Protein AF-A0A1Q3GIK2-F1 (afdb_monomer)

Structure (mmCIF, N/CA/C/O backbone):
data_AF-A0A1Q3GIK2-F1
#
_entry.id   AF-A0A1Q3GIK2-F1
#
loop_
_atom_site.group_PDB
_atom_site.id
_atom_site.type_symbol
_atom_site.label_atom_id
_atom_site.label_alt_id
_atom_site.label_comp_id
_atom_site.label_asym_id
_atom_site.label_entity_id
_atom_site.label_seq_id
_atom_site.pdbx_PDB_ins_code
_atom_site.Cartn_x
_atom_site.Cartn_y
_atom_site.Cartn_z
_atom_site.occupancy
_atom_site.B_iso_or_equiv
_atom_site.auth_seq_id
_atom_site.auth_comp_id
_atom_site.auth_asym_id
_atom_site.auth_atom_id
_atom_site.pdbx_PDB_model_num
ATOM 1 N N . MET A 1 1 ? -145.788 15.553 148.943 1.00 38.94 1 MET A N 1
ATOM 2 C CA . MET A 1 1 ? -147.106 15.819 148.321 1.00 38.94 1 MET A CA 1
ATOM 3 C C . MET A 1 1 ? -147.075 15.186 146.929 1.00 38.94 1 MET A C 1
ATOM 5 O O . MET A 1 1 ? -146.082 15.384 146.248 1.00 38.94 1 MET A O 1
ATOM 9 N N . LYS A 1 2 ? -148.049 14.315 146.600 1.00 47.38 2 LYS A N 1
ATOM 10 C CA . LYS A 1 2 ? -148.168 13.472 145.374 1.00 47.38 2 LYS A CA 1
ATOM 11 C C . LYS A 1 2 ? -147.982 14.296 144.070 1.00 47.38 2 LYS A C 1
ATOM 13 O O . LYS A 1 2 ? -148.281 15.481 144.108 1.00 47.38 2 LYS A O 1
ATOM 18 N N . ILE A 1 3 ? -147.526 13.765 142.920 1.00 39.78 3 ILE A N 1
ATOM 19 C CA . ILE A 1 3 ? -148.224 12.866 141.956 1.00 39.78 3 ILE A CA 1
ATOM 20 C C . ILE A 1 3 ? -147.208 12.214 140.946 1.00 39.78 3 ILE A C 1
ATOM 22 O O . ILE A 1 3 ? -146.056 12.616 140.866 1.00 39.78 3 ILE A O 1
ATOM 26 N N . THR A 1 4 ? -147.690 11.176 140.247 1.00 50.94 4 THR A N 1
ATOM 27 C CA . THR A 1 4 ? -147.217 10.033 139.412 1.00 50.94 4 THR A CA 1
ATOM 28 C C . THR A 1 4 ? -146.458 10.194 138.059 1.00 50.94 4 THR A C 1
ATOM 30 O O . THR A 1 4 ? -146.575 11.226 137.412 1.00 50.94 4 THR A O 1
ATOM 33 N N . SER A 1 5 ? -145.894 9.045 137.586 1.00 48.84 5 SER A N 1
ATOM 34 C CA . SER A 1 5 ? -145.772 8.474 136.194 1.00 48.84 5 SER A CA 1
ATOM 35 C C . SER A 1 5 ? -144.870 9.161 135.142 1.00 48.84 5 SER A C 1
ATOM 37 O O . SER A 1 5 ? -144.825 10.375 135.117 1.00 48.84 5 SER A O 1
ATOM 39 N N . SER A 1 6 ? -144.219 8.543 134.138 1.00 48.69 6 SER A N 1
ATOM 40 C CA . SER A 1 6 ? -143.873 7.172 133.701 1.00 48.69 6 SER A CA 1
ATOM 41 C C . SER A 1 6 ? -143.122 7.295 132.335 1.00 48.69 6 SER A C 1
ATOM 43 O O . SER A 1 6 ? -143.400 8.256 131.629 1.00 48.69 6 SER A O 1
ATOM 45 N N . TRP A 1 7 ? -142.305 6.299 131.938 1.00 42.72 7 TRP A N 1
ATOM 46 C CA . TRP A 1 7 ? -141.745 5.992 130.583 1.00 42.72 7 TRP A CA 1
ATOM 47 C C . TRP A 1 7 ? -140.282 6.354 130.231 1.00 42.72 7 TRP A C 1
ATOM 49 O O . TRP A 1 7 ? -139.854 7.502 130.232 1.00 42.72 7 TRP A O 1
ATOM 59 N N . GLN A 1 8 ? -139.555 5.291 129.858 1.00 54.59 8 GLN A N 1
ATOM 60 C CA . GLN A 1 8 ? -138.276 5.222 129.147 1.00 54.59 8 GLN A CA 1
ATOM 61 C C . GLN A 1 8 ? -138.511 5.331 127.626 1.00 54.59 8 GLN A C 1
ATOM 63 O O . GLN A 1 8 ? -139.500 4.791 127.133 1.00 54.59 8 GLN A O 1
ATOM 68 N N . GLY A 1 9 ? -137.575 5.925 126.876 1.00 47.66 9 GLY A N 1
ATOM 69 C CA . GLY A 1 9 ? -137.478 5.747 125.420 1.00 47.66 9 GLY A CA 1
ATOM 70 C C . GLY A 1 9 ? -136.911 6.953 124.664 1.00 47.66 9 GLY A C 1
ATOM 71 O O . GLY A 1 9 ? -137.452 8.045 124.757 1.00 47.66 9 GLY A O 1
ATOM 72 N N . ILE A 1 10 ? -135.894 6.701 123.829 1.00 48.16 10 ILE A N 1
ATOM 73 C CA . ILE A 1 10 ? -135.332 7.598 122.793 1.00 48.16 10 ILE A CA 1
ATOM 74 C C . ILE A 1 10 ? -134.221 8.554 123.282 1.00 48.16 10 ILE A C 1
ATOM 76 O O . ILE A 1 10 ? -134.253 9.763 123.092 1.00 48.16 10 ILE A O 1
ATOM 80 N N . THR A 1 11 ? -133.155 7.965 123.829 1.00 49.75 11 THR A N 1
ATOM 81 C CA . THR A 1 11 ? -131.790 8.546 123.825 1.00 49.75 11 THR A CA 1
ATOM 82 C C . THR A 1 11 ? -130.849 7.737 122.919 1.00 49.75 11 THR A C 1
ATOM 84 O O . THR A 1 11 ? -129.631 7.796 123.044 1.00 49.75 11 THR A O 1
ATOM 87 N N . LEU A 1 12 ? -131.423 6.941 122.010 1.00 47.91 12 LEU A N 1
ATOM 88 C CA . LEU A 1 12 ? -130.713 6.018 121.134 1.00 47.91 12 LEU A CA 1
ATOM 89 C C . LEU A 1 12 ? -131.231 6.164 119.699 1.00 47.91 12 LEU A C 1
ATOM 91 O O . LEU A 1 12 ? -131.915 5.286 119.187 1.00 47.91 12 LEU A O 1
ATOM 95 N N . LEU A 1 13 ? -130.936 7.295 119.062 1.00 42.59 13 LEU A N 1
ATOM 96 C CA . LEU A 1 13 ? -130.917 7.374 117.605 1.00 42.59 13 LEU A CA 1
ATOM 97 C C . LEU A 1 13 ? -129.938 8.475 117.165 1.00 42.59 13 LEU A C 1
ATOM 99 O O . LEU A 1 13 ? -130.251 9.656 117.242 1.00 42.59 13 LEU A O 1
ATOM 103 N N . PHE A 1 14 ? -128.765 8.028 116.701 1.00 43.62 14 PHE A N 1
ATOM 104 C CA . PHE A 1 14 ? -128.021 8.600 115.572 1.00 43.62 14 PHE A CA 1
ATOM 105 C C . PHE A 1 14 ? -127.575 10.069 115.725 1.00 43.62 14 PHE A C 1
ATOM 107 O O . PHE A 1 14 ? -128.319 10.994 115.442 1.00 43.62 14 PHE A O 1
ATOM 114 N N . LEU A 1 15 ? -126.331 10.386 116.092 1.00 47.31 15 LEU A N 1
ATOM 115 C CA . LEU A 1 15 ? -125.072 9.691 115.780 1.00 47.31 15 LEU A CA 1
ATOM 116 C C . LEU A 1 15 ? -124.867 9.387 114.278 1.00 47.31 15 LEU A C 1
ATOM 118 O O . LEU A 1 15 ? -124.224 8.406 113.925 1.00 47.31 15 LEU A O 1
ATOM 122 N N . CYS A 1 16 ? -125.388 10.238 113.389 1.00 43.03 16 CYS A N 1
ATOM 123 C CA . CYS A 1 16 ? -124.985 10.279 111.982 1.00 43.03 16 CYS A CA 1
ATOM 124 C C . CYS A 1 16 ? -124.681 11.717 111.561 1.00 43.03 16 CYS A C 1
ATOM 126 O O . CYS A 1 16 ? -125.484 12.605 111.823 1.00 43.03 16 CYS A O 1
ATOM 128 N N . LEU A 1 17 ? -123.572 11.874 110.828 1.00 44.59 17 LEU A N 1
ATOM 129 C CA . LEU A 1 17 ? -123.079 13.075 110.131 1.00 44.59 17 LEU A CA 1
ATOM 130 C C . LEU A 1 17 ? -122.028 13.919 110.875 1.00 44.59 17 LEU A C 1
ATOM 132 O O . LEU A 1 17 ? -122.112 15.139 110.932 1.00 44.59 17 LEU A O 1
ATOM 136 N N . ILE A 1 18 ? -120.952 13.266 111.328 1.00 49.12 18 ILE A N 1
ATOM 137 C CA . ILE A 1 18 ? -119.608 13.866 111.289 1.00 49.12 18 ILE A CA 1
ATOM 138 C C . ILE A 1 18 ? -118.739 12.944 110.428 1.00 49.12 18 ILE A C 1
ATOM 140 O O . ILE A 1 18 ? -118.208 11.953 110.915 1.00 49.12 18 ILE A O 1
ATOM 144 N N . ASN A 1 19 ? -118.627 13.247 109.133 1.00 41.81 19 ASN A N 1
ATOM 145 C CA . ASN A 1 19 ? -117.557 12.722 108.286 1.00 41.81 19 ASN A CA 1
ATOM 146 C C . ASN A 1 19 ? -116.516 13.833 108.124 1.00 41.81 19 ASN A C 1
ATOM 148 O O . ASN A 1 19 ? -116.579 14.613 107.179 1.00 41.81 19 ASN A O 1
ATOM 152 N N . TYR A 1 20 ? -115.563 13.900 109.051 1.00 40.72 20 TYR A N 1
ATOM 153 C CA . TYR A 1 20 ? -114.226 14.378 108.717 1.00 40.72 20 TYR A CA 1
ATOM 154 C C . TYR A 1 20 ? -113.377 13.130 108.494 1.00 40.72 20 TYR A C 1
ATOM 156 O O . TYR A 1 20 ? -112.947 12.483 109.446 1.00 40.72 20 TYR A O 1
ATOM 164 N N . THR A 1 21 ? -113.162 12.758 107.235 1.00 45.69 21 THR A N 1
ATOM 165 C CA . THR A 1 21 ? -112.072 11.851 106.875 1.00 45.69 21 THR A CA 1
ATOM 166 C C . THR A 1 21 ? -110.763 12.591 107.127 1.00 45.69 21 THR A C 1
ATOM 168 O O . THR A 1 21 ? -110.300 13.355 106.282 1.00 45.69 21 THR A O 1
ATOM 171 N N . LEU A 1 22 ? -110.180 12.405 108.307 1.00 43.00 22 LEU A N 1
ATOM 172 C CA . LEU A 1 22 ? -108.774 12.711 108.522 1.00 43.00 22 LEU A CA 1
ATOM 173 C C . LEU A 1 22 ? -107.977 11.591 107.847 1.00 43.00 22 LEU A C 1
ATOM 175 O O . LEU A 1 22 ? -107.982 10.453 108.311 1.00 43.00 22 LEU A O 1
ATOM 179 N N . LEU A 1 23 ? -107.350 11.901 106.710 1.00 54.28 23 LEU A N 1
ATOM 180 C CA . LEU A 1 23 ? -106.348 11.029 106.104 1.00 54.28 23 LEU A CA 1
ATOM 181 C C . LEU A 1 23 ? -105.186 10.892 107.094 1.00 54.28 23 LEU A C 1
ATOM 183 O O . LEU A 1 23 ? -104.718 11.890 107.648 1.00 54.28 23 LEU A O 1
ATOM 187 N N . ALA A 1 24 ? -104.751 9.658 107.343 1.00 56.22 24 ALA A N 1
ATOM 188 C CA . ALA A 1 24 ? -103.550 9.400 108.123 1.00 56.22 24 ALA A CA 1
ATOM 189 C C . ALA A 1 24 ? -102.364 10.122 107.462 1.00 56.22 24 ALA A C 1
ATOM 191 O O . ALA A 1 24 ? -102.131 9.963 106.266 1.00 56.22 24 ALA A O 1
ATOM 192 N N . GLN A 1 25 ? -101.654 10.946 108.230 1.00 61.31 25 GLN A N 1
ATOM 193 C CA . GLN A 1 25 ? -100.456 11.650 107.776 1.00 61.31 25 GLN A CA 1
ATOM 194 C C . GLN A 1 25 ? -99.243 10.736 107.995 1.00 61.31 25 GLN A C 1
ATOM 196 O O . GLN A 1 25 ? -99.181 10.043 109.014 1.00 61.31 25 GLN A O 1
ATOM 201 N N . ASN A 1 26 ? -98.288 10.731 107.060 1.00 75.06 26 ASN A N 1
ATOM 202 C CA . ASN A 1 26 ? -96.983 10.090 107.234 1.00 75.06 26 ASN A CA 1
ATOM 203 C C . ASN A 1 26 ? -96.310 10.638 108.512 1.00 75.06 26 ASN A C 1
ATOM 205 O O . ASN A 1 26 ? -96.632 11.737 108.973 1.00 75.06 26 ASN A O 1
ATOM 209 N N . VAL A 1 27 ? -95.383 9.893 109.116 1.00 81.94 27 VAL A N 1
ATOM 210 C CA . VAL A 1 27 ? -94.727 10.350 110.351 1.00 81.94 27 VAL A CA 1
ATOM 211 C C . VAL A 1 27 ? -93.504 11.190 109.991 1.00 81.94 27 VAL A C 1
ATOM 213 O O . VAL A 1 27 ? -92.566 10.675 109.395 1.00 81.94 27 VAL A O 1
ATOM 216 N N . ALA A 1 28 ? -93.485 12.465 110.385 1.00 85.25 28 ALA A N 1
ATOM 217 C CA . ALA A 1 28 ? -92.273 13.285 110.367 1.00 85.25 28 ALA A CA 1
ATOM 218 C C . ALA A 1 28 ? -91.680 13.416 111.773 1.00 85.25 28 ALA A C 1
ATOM 220 O O . ALA A 1 28 ? -92.394 13.712 112.732 1.00 85.25 28 ALA A O 1
ATOM 221 N N . ILE A 1 29 ? -90.361 13.261 111.886 1.00 88.25 29 ILE A N 1
ATOM 222 C CA . ILE A 1 29 ? -89.584 13.650 113.064 1.00 88.25 29 ILE A CA 1
ATOM 223 C C . ILE A 1 29 ? -88.588 14.721 112.623 1.00 88.25 29 ILE A C 1
ATOM 225 O O . ILE A 1 29 ? -87.521 14.430 112.080 1.00 88.25 29 ILE A O 1
ATOM 229 N N . ASN A 1 30 ? -88.948 15.980 112.855 1.00 85.94 30 ASN A N 1
ATOM 230 C CA . ASN A 1 30 ? -88.125 17.143 112.549 1.00 85.94 30 ASN A CA 1
ATOM 231 C C . ASN A 1 30 ? -88.371 18.263 113.574 1.00 85.94 30 ASN A C 1
ATOM 233 O O . ASN A 1 30 ? -89.267 18.172 114.410 1.00 85.94 30 ASN A O 1
ATOM 237 N N . ALA A 1 31 ? -87.521 19.290 113.555 1.00 83.56 31 ALA A N 1
ATOM 238 C CA . ALA A 1 31 ? -87.636 20.452 114.445 1.00 83.56 31 ALA A CA 1
ATOM 239 C C . ALA A 1 31 ? -88.175 21.706 113.733 1.00 83.56 31 ALA A C 1
ATOM 241 O O . ALA A 1 31 ? -88.366 22.734 114.375 1.00 83.56 31 ALA A O 1
ATOM 242 N N . ASP A 1 32 ? -88.366 21.633 112.412 1.00 85.69 32 ASP A N 1
ATOM 243 C CA . ASP A 1 32 ? -88.790 22.745 111.555 1.00 85.69 32 ASP A CA 1
ATOM 244 C C . ASP A 1 32 ? -90.262 22.645 111.124 1.00 85.69 32 ASP A C 1
ATOM 246 O O . ASP A 1 32 ? -90.731 23.475 110.346 1.00 85.69 32 ASP A O 1
ATOM 250 N N . ASN A 1 33 ? -90.983 21.636 111.625 1.00 81.88 33 ASN A N 1
ATOM 251 C CA . ASN A 1 33 ? -92.376 21.332 111.305 1.00 81.88 33 ASN A CA 1
ATOM 252 C C . ASN A 1 33 ? -92.640 21.155 109.801 1.00 81.88 33 ASN A C 1
ATOM 254 O O . ASN A 1 33 ? -93.774 21.321 109.346 1.00 81.88 33 ASN A O 1
ATOM 258 N N . SER A 1 34 ? -91.613 20.818 109.015 1.00 83.62 34 SER A N 1
ATOM 259 C CA . SER A 1 34 ? -91.815 20.503 107.604 1.00 83.62 34 SER A CA 1
ATOM 260 C C . SER A 1 34 ? -92.683 19.252 107.457 1.00 83.62 34 SER A C 1
ATOM 262 O O . SER A 1 34 ? -92.618 18.325 108.269 1.00 83.62 34 SER A O 1
ATOM 264 N N . THR A 1 35 ? -93.541 19.238 106.438 1.00 83.94 35 THR A N 1
ATOM 265 C CA . THR A 1 35 ? -94.356 18.060 106.134 1.00 83.94 35 THR A CA 1
ATOM 266 C C . THR A 1 35 ? -93.443 16.909 105.709 1.00 83.94 35 THR A C 1
ATOM 268 O O . THR A 1 35 ? -92.512 17.168 104.944 1.00 83.94 35 THR A O 1
ATOM 271 N N . PRO A 1 36 ? -93.703 15.670 106.162 1.00 85.94 36 PRO A N 1
ATOM 272 C CA . PRO A 1 36 ? -92.949 14.509 105.701 1.00 85.94 36 PRO A CA 1
ATOM 273 C C . PRO A 1 36 ? -93.045 14.388 104.182 1.00 85.94 36 PRO A C 1
ATOM 275 O O . PRO A 1 36 ? -94.095 14.690 103.603 1.00 85.94 36 PRO A O 1
ATOM 278 N N . ASP A 1 37 ? -91.966 13.939 103.545 1.00 84.25 37 ASP A N 1
ATOM 279 C CA . ASP A 1 37 ? -91.973 13.649 102.117 1.00 84.25 37 ASP A CA 1
ATOM 280 C C . ASP A 1 37 ? -93.106 12.670 101.768 1.00 84.25 37 ASP A C 1
ATOM 282 O O . ASP A 1 37 ? -93.331 11.667 102.453 1.00 84.25 37 ASP A O 1
ATOM 286 N N . ALA A 1 38 ? -93.827 12.960 100.682 1.00 82.06 38 ALA A N 1
ATOM 287 C CA . ALA A 1 38 ? -95.003 12.195 100.276 1.00 82.06 38 ALA A CA 1
ATOM 288 C C . ALA A 1 38 ? -94.691 10.712 100.003 1.00 82.06 38 ALA A C 1
ATOM 290 O O . ALA A 1 38 ? -95.582 9.867 100.105 1.00 82.06 38 ALA A O 1
ATOM 291 N N . SER A 1 39 ? -93.439 10.392 99.669 1.00 80.31 39 SER A N 1
ATOM 292 C CA . SER A 1 39 ? -92.975 9.029 99.405 1.00 80.31 39 SER A CA 1
ATOM 293 C C . SER A 1 39 ? -92.483 8.276 100.649 1.00 80.31 39 SER A C 1
ATOM 295 O O . SER A 1 39 ? -92.298 7.060 100.584 1.00 80.31 39 SER A O 1
ATOM 297 N N . ALA A 1 40 ? -92.292 8.950 101.789 1.00 82.81 40 ALA A N 1
ATOM 298 C CA . ALA A 1 40 ? -91.687 8.356 102.978 1.00 82.81 40 ALA A CA 1
ATOM 299 C C . ALA A 1 40 ? -92.731 8.049 104.059 1.00 82.81 40 ALA A C 1
ATOM 301 O O . ALA A 1 40 ? -93.413 8.945 104.540 1.00 82.81 40 ALA A O 1
ATOM 302 N N . MET A 1 41 ? -92.834 6.794 104.507 1.00 82.56 41 MET A N 1
ATOM 303 C CA . MET A 1 41 ? -93.719 6.432 105.632 1.00 82.56 41 MET A CA 1
ATOM 304 C C . MET A 1 41 ? -93.230 7.020 106.974 1.00 82.56 41 MET A C 1
ATOM 306 O O . MET A 1 41 ? -94.036 7.380 107.834 1.00 82.56 41 MET A O 1
ATOM 310 N N . LEU A 1 42 ? -91.907 7.142 107.129 1.00 86.94 42 LEU A N 1
ATOM 311 C CA . LEU A 1 42 ? -91.223 7.852 108.208 1.00 86.94 42 LEU A CA 1
ATOM 312 C C . LEU A 1 42 ? -90.160 8.761 107.581 1.00 86.94 42 LEU A C 1
ATOM 314 O O . LEU A 1 42 ? -89.238 8.261 106.939 1.00 86.94 42 LEU A O 1
ATOM 318 N N . ASP A 1 43 ? -90.280 10.069 107.788 1.00 87.75 43 ASP A N 1
ATOM 319 C CA . ASP A 1 43 ? -89.307 11.076 107.362 1.00 87.75 43 ASP A CA 1
ATOM 320 C C . ASP A 1 43 ? -88.601 11.659 108.594 1.00 87.75 43 ASP A C 1
ATOM 322 O O . ASP A 1 43 ? -89.243 12.144 109.531 1.00 87.75 43 ASP A O 1
ATOM 326 N N . ILE A 1 44 ? -87.272 11.587 108.622 1.00 89.75 44 ILE A N 1
ATOM 327 C CA . ILE A 1 44 ? -86.453 12.134 109.704 1.00 89.75 44 ILE A CA 1
ATOM 328 C C . ILE A 1 44 ? -85.555 13.204 109.106 1.00 89.75 44 ILE A C 1
ATOM 330 O O . ILE A 1 44 ? -84.591 12.902 108.402 1.00 89.75 44 ILE A O 1
ATOM 334 N N . LYS A 1 45 ? -85.831 14.460 109.456 1.00 85.44 45 LYS A N 1
ATOM 335 C CA . LYS A 1 45 ? -85.082 15.613 108.962 1.00 85.44 45 LYS A CA 1
ATOM 336 C C . LYS A 1 45 ? -84.429 16.353 110.118 1.00 85.44 45 LYS A C 1
ATOM 338 O O . LYS A 1 45 ? -85.086 16.911 110.997 1.00 85.44 45 LYS A O 1
ATOM 343 N N . SER A 1 46 ? -83.104 16.392 110.103 1.00 87.00 46 SER A N 1
ATOM 344 C CA . SER A 1 46 ? -82.305 17.198 111.020 1.00 87.00 46 SER A CA 1
ATOM 345 C C . SER A 1 46 ? -80.990 17.595 110.356 1.00 87.00 46 SER A C 1
ATOM 347 O O . SER A 1 46 ? -80.432 16.836 109.572 1.00 87.00 46 SER A O 1
ATOM 349 N N . THR A 1 47 ? -80.487 18.786 110.678 1.00 86.31 47 THR A N 1
ATOM 350 C CA . THR A 1 47 ? -79.166 19.265 110.237 1.00 86.31 47 THR A CA 1
ATOM 351 C C . THR A 1 47 ? -78.067 19.020 111.272 1.00 86.31 47 THR A C 1
ATOM 353 O O . THR A 1 47 ? -76.894 19.215 110.973 1.00 86.31 47 THR A O 1
ATOM 356 N N . THR A 1 48 ? -78.427 18.614 112.496 1.00 82.62 48 THR A N 1
ATOM 357 C CA . THR A 1 48 ? -77.489 18.464 113.628 1.00 82.62 48 THR A CA 1
ATOM 358 C C . THR A 1 48 ? -77.629 17.145 114.388 1.00 82.62 48 THR A C 1
ATOM 360 O O . THR A 1 48 ? -76.808 16.850 115.255 1.00 82.62 48 THR A O 1
ATOM 363 N N . LYS A 1 49 ? -78.653 16.337 114.090 1.00 83.44 49 LYS A N 1
ATOM 364 C CA . LYS A 1 49 ? -78.903 15.028 114.707 1.00 83.44 49 LYS A CA 1
ATOM 365 C C . LYS A 1 49 ? -79.111 13.974 113.620 1.00 83.44 49 LYS A C 1
ATOM 367 O O . LYS A 1 49 ? -79.509 14.301 112.510 1.00 83.44 49 LYS A O 1
ATOM 372 N N . GLY A 1 50 ? -78.848 12.713 113.944 1.00 81.81 50 GLY A N 1
ATOM 373 C CA . GLY A 1 50 ? -79.053 11.579 113.042 1.00 81.81 50 GLY A CA 1
ATOM 374 C C . GLY A 1 50 ? -79.977 10.526 113.646 1.00 81.81 50 GLY A C 1
ATOM 375 O O . GLY A 1 50 ? -80.369 10.617 114.811 1.00 81.81 50 GLY A O 1
ATOM 376 N N . LEU A 1 51 ? -80.299 9.507 112.853 1.00 88.25 51 LEU A N 1
ATOM 377 C CA . LEU A 1 51 ? -81.009 8.322 113.318 1.00 88.25 51 LEU A CA 1
ATOM 378 C C . LEU A 1 51 ? -80.011 7.328 113.929 1.00 88.25 51 LEU A C 1
ATOM 380 O O . LEU A 1 51 ? -79.123 6.831 113.239 1.00 88.25 51 LEU A O 1
ATOM 384 N N . LEU A 1 52 ? -80.168 7.016 115.218 1.00 86.69 52 LEU A N 1
ATOM 385 C CA . LEU A 1 52 ? -79.456 5.901 115.844 1.00 86.69 52 LEU A CA 1
ATOM 386 C C . LEU A 1 52 ? -80.233 4.605 115.619 1.00 86.69 52 LEU A C 1
ATOM 388 O O . LEU A 1 52 ? -81.249 4.345 116.260 1.00 86.69 52 LEU A O 1
ATOM 392 N N . ILE A 1 53 ? -79.716 3.795 114.707 1.00 91.12 53 ILE A N 1
ATOM 393 C CA . ILE A 1 53 ? -80.163 2.426 114.450 1.00 91.12 53 ILE A CA 1
ATOM 394 C C . ILE A 1 53 ? -79.724 1.518 115.619 1.00 91.12 53 ILE A C 1
ATOM 396 O O . ILE A 1 53 ? -78.692 1.815 116.231 1.00 91.12 53 ILE A O 1
ATOM 400 N N . PRO A 1 54 ? -80.458 0.437 115.970 1.00 93.81 54 PRO A N 1
ATOM 401 C CA . PRO A 1 54 ? -80.065 -0.475 117.044 1.00 93.81 54 PRO A CA 1
ATOM 402 C C . PRO A 1 54 ? -78.594 -0.896 116.948 1.00 93.81 54 PRO A C 1
ATOM 404 O O . PRO A 1 54 ? -78.148 -1.430 115.932 1.00 93.81 54 PRO A O 1
ATOM 407 N N . ARG A 1 55 ? -77.847 -0.614 118.020 1.00 94.38 55 ARG A N 1
ATOM 408 C CA . ARG A 1 55 ? -76.418 -0.908 118.151 1.00 94.38 55 ARG A CA 1
ATOM 409 C C . ARG A 1 55 ? -76.248 -2.140 119.017 1.00 94.38 55 ARG A C 1
ATOM 411 O O . ARG A 1 55 ? -76.785 -2.173 120.123 1.00 94.38 55 ARG A O 1
ATOM 418 N N . MET A 1 56 ? -75.526 -3.129 118.519 1.00 93.38 56 MET A N 1
ATOM 419 C CA . MET A 1 56 ? -75.375 -4.418 119.187 1.00 93.38 56 MET A CA 1
ATOM 420 C C . MET A 1 56 ? -74.070 -5.098 118.776 1.00 93.38 56 MET A C 1
ATOM 422 O O . MET A 1 56 ? -73.536 -4.791 117.715 1.00 93.38 56 MET A O 1
ATOM 426 N N . THR A 1 57 ? -73.569 -6.028 119.586 1.00 94.88 57 THR A N 1
ATOM 427 C CA . THR A 1 57 ? -72.386 -6.834 119.238 1.00 94.88 57 THR A CA 1
ATOM 428 C C . THR A 1 57 ? -72.693 -7.801 118.093 1.00 94.88 57 THR A C 1
ATOM 430 O O . THR A 1 57 ? -73.860 -8.093 117.807 1.00 94.88 57 THR A O 1
ATOM 433 N N . THR A 1 58 ? -71.667 -8.370 117.459 1.00 92.06 58 THR A N 1
ATOM 434 C CA . THR A 1 58 ? -71.835 -9.375 116.399 1.00 92.06 58 THR A CA 1
ATOM 435 C C . THR A 1 58 ? -72.642 -10.566 116.889 1.00 92.06 58 THR A C 1
ATOM 437 O O . THR A 1 58 ? -73.569 -11.004 116.210 1.00 92.06 58 THR A O 1
ATOM 440 N N . SER A 1 59 ? -72.348 -11.046 118.099 1.00 91.62 59 SER A N 1
ATOM 441 C CA . SER A 1 59 ? -73.087 -12.149 118.721 1.00 91.62 59 SER A CA 1
ATOM 442 C C . SER A 1 59 ? -74.560 -11.800 118.955 1.00 91.62 59 SER A C 1
ATOM 444 O O . SER A 1 59 ? -75.440 -12.639 118.785 1.00 91.62 59 SER A O 1
ATOM 446 N N . GLN A 1 60 ? -74.867 -10.550 119.305 1.00 94.19 60 GLN A N 1
ATOM 447 C CA . GLN A 1 60 ? -76.251 -10.107 119.469 1.00 94.19 60 GLN A CA 1
ATOM 448 C C . GLN A 1 60 ? -76.977 -9.990 118.123 1.00 94.19 60 GLN A C 1
ATOM 450 O O . GLN A 1 60 ? -78.117 -10.437 118.023 1.00 94.19 60 GLN A O 1
ATOM 455 N N . ARG A 1 61 ? -76.320 -9.466 117.080 1.00 95.31 61 ARG A N 1
ATOM 456 C CA . ARG A 1 61 ? -76.881 -9.378 115.721 1.00 95.31 61 ARG A CA 1
ATOM 457 C C . ARG A 1 61 ? -77.214 -10.750 115.142 1.00 95.31 61 ARG A C 1
ATOM 459 O O . ARG A 1 61 ? -78.301 -10.934 114.595 1.00 95.31 61 ARG A O 1
ATOM 466 N N . THR A 1 62 ? -76.298 -11.711 115.235 1.00 90.62 62 THR A N 1
ATOM 467 C CA . THR A 1 62 ? -76.498 -13.051 114.656 1.00 90.62 62 THR A CA 1
ATOM 468 C C . THR A 1 62 ? -77.518 -13.886 115.427 1.00 90.62 62 THR A C 1
ATOM 470 O O . THR A 1 62 ? -78.130 -14.770 114.836 1.00 90.62 62 THR A O 1
ATOM 473 N N . ASN A 1 63 ? -77.760 -13.569 116.703 1.00 92.06 63 ASN A N 1
ATOM 474 C CA . ASN A 1 63 ? -78.779 -14.218 117.531 1.00 92.06 63 ASN A CA 1
ATOM 475 C C . ASN A 1 63 ? -80.186 -13.606 117.402 1.00 92.06 63 ASN A C 1
ATOM 477 O O . ASN A 1 63 ? -81.109 -14.058 118.083 1.00 92.06 63 ASN A O 1
ATOM 481 N N . ILE A 1 64 ? -80.395 -12.605 116.538 1.00 91.31 64 ILE A N 1
ATOM 482 C CA . ILE A 1 64 ? -81.750 -12.149 116.205 1.00 91.31 64 ILE A CA 1
ATOM 483 C C . ILE A 1 64 ? -82.470 -13.293 115.478 1.00 91.31 64 ILE A C 1
ATOM 485 O O . ILE A 1 64 ? -82.124 -13.634 114.350 1.00 91.31 64 ILE A O 1
ATOM 489 N N . GLY A 1 65 ? -83.475 -13.890 116.123 1.00 86.25 65 GLY A N 1
ATOM 490 C CA . GLY A 1 65 ? -84.289 -14.950 115.529 1.00 86.25 65 GLY A CA 1
ATOM 491 C C . GLY A 1 65 ? -85.232 -14.403 114.455 1.00 86.25 65 GLY A C 1
ATOM 492 O O . GLY A 1 65 ? -85.989 -13.474 114.720 1.00 86.25 65 GLY A O 1
ATOM 493 N N . SER A 1 66 ? -85.212 -15.003 113.261 1.00 87.56 66 SER A N 1
ATOM 494 C CA . SER A 1 66 ? -86.041 -14.613 112.101 1.00 87.56 66 SER A CA 1
ATOM 495 C C . SER A 1 66 ? -86.009 -13.103 111.777 1.00 87.56 66 SER A C 1
ATOM 497 O O . SER A 1 66 ? -87.053 -12.447 111.810 1.00 87.56 66 SER A O 1
ATOM 499 N N . PRO A 1 67 ? -84.832 -12.514 111.487 1.00 89.94 67 PRO A N 1
ATOM 500 C CA . PRO A 1 67 ? -84.727 -11.090 111.188 1.00 89.94 67 PRO A CA 1
ATOM 501 C C . PRO A 1 67 ? -85.502 -10.741 109.909 1.00 89.94 67 PRO A C 1
ATOM 503 O O . PRO A 1 67 ? -85.503 -11.487 108.931 1.00 89.94 67 PRO A O 1
ATOM 506 N N . ALA A 1 68 ? -86.174 -9.590 109.909 1.00 91.06 68 ALA A N 1
ATOM 507 C CA . ALA A 1 68 ? -86.913 -9.125 108.741 1.00 91.06 68 ALA A CA 1
ATOM 508 C C . ALA A 1 68 ? -85.957 -8.721 107.605 1.00 91.06 68 ALA A C 1
ATOM 510 O O . ALA A 1 68 ? -84.891 -8.154 107.848 1.00 91.06 68 ALA A O 1
ATOM 511 N N . THR A 1 69 ? -86.355 -8.960 106.355 1.00 91.31 69 THR A N 1
ATOM 512 C CA . THR A 1 69 ? -85.621 -8.444 105.188 1.00 91.31 69 THR A CA 1
ATOM 513 C C . THR A 1 69 ? -85.593 -6.917 105.234 1.00 91.31 69 THR A C 1
ATOM 515 O O . THR A 1 69 ? -86.628 -6.282 105.417 1.00 91.31 69 THR A O 1
ATOM 518 N N . GLY A 1 70 ? -84.409 -6.330 105.085 1.00 88.25 70 GLY A N 1
ATOM 519 C CA . GLY A 1 70 ? -84.171 -4.896 105.232 1.00 88.25 70 GLY A CA 1
ATOM 520 C C . GLY A 1 70 ? -83.926 -4.436 106.673 1.00 88.25 70 GLY A C 1
ATOM 521 O O . GLY A 1 70 ? -83.722 -3.242 106.884 1.00 88.25 70 GLY A O 1
ATOM 522 N N . LEU A 1 71 ? -83.911 -5.338 107.667 1.00 92.75 71 LEU A N 1
ATOM 523 C CA . LEU A 1 71 ? -83.587 -4.976 109.049 1.00 92.75 71 LEU A CA 1
ATOM 524 C C . LEU A 1 71 ? -82.155 -4.443 109.123 1.00 92.75 71 LEU A C 1
ATOM 526 O O . LEU A 1 71 ? -81.219 -5.188 108.853 1.00 92.75 71 LEU A O 1
ATOM 530 N N . LEU A 1 72 ? -81.998 -3.175 109.503 1.00 93.25 72 LEU A N 1
ATOM 531 C CA . LEU A 1 72 ? -80.709 -2.499 109.634 1.00 93.25 72 LEU A CA 1
ATOM 532 C C . LEU A 1 72 ? -80.271 -2.479 111.103 1.00 93.25 72 LEU A C 1
ATOM 534 O O . LEU A 1 72 ? -81.056 -2.137 111.988 1.00 93.25 72 LEU A O 1
ATOM 538 N N . VAL A 1 73 ? -79.009 -2.812 111.356 1.00 93.69 73 VAL A N 1
ATOM 539 C CA . VAL A 1 73 ? -78.358 -2.734 112.669 1.00 93.69 73 VAL A CA 1
ATOM 540 C C . VAL A 1 73 ? -76.949 -2.174 112.511 1.00 93.69 73 VAL A C 1
ATOM 542 O O . VAL A 1 73 ? -76.332 -2.295 111.452 1.00 93.69 73 VAL A O 1
ATOM 545 N N . TYR A 1 74 ? -76.421 -1.569 113.568 1.00 93.12 74 TYR A N 1
ATOM 546 C CA . TYR A 1 74 ? -75.011 -1.201 113.634 1.00 93.12 74 TYR A CA 1
ATOM 547 C C . TYR A 1 74 ? -74.280 -2.188 114.543 1.00 93.12 74 TYR A C 1
ATOM 549 O O . TYR A 1 74 ? -74.600 -2.305 115.730 1.00 93.12 74 TYR A O 1
ATOM 557 N N . ASP A 1 75 ? -73.320 -2.911 113.976 1.00 91.69 75 ASP A N 1
ATOM 558 C CA . ASP A 1 75 ? -72.524 -3.896 114.700 1.00 91.69 75 ASP A CA 1
ATOM 559 C C . ASP A 1 75 ? -71.383 -3.188 115.436 1.00 91.69 75 ASP A C 1
ATOM 561 O O . ASP A 1 75 ? -70.533 -2.553 114.812 1.00 91.69 75 ASP A O 1
ATOM 565 N N . THR A 1 76 ? -71.372 -3.255 116.765 1.00 92.25 76 THR A N 1
ATOM 566 C CA . THR A 1 76 ? -70.390 -2.543 117.591 1.00 92.25 76 THR A CA 1
ATOM 567 C C . THR A 1 76 ? -69.045 -3.251 117.693 1.00 92.25 76 THR A C 1
ATOM 569 O O . THR A 1 76 ? -68.084 -2.607 118.102 1.00 92.25 76 THR A O 1
ATOM 572 N N . ASP A 1 77 ? -68.949 -4.533 117.322 1.00 89.94 77 ASP A N 1
ATOM 573 C CA . ASP A 1 77 ? -67.664 -5.245 117.340 1.00 89.94 77 ASP A CA 1
ATOM 574 C C . ASP A 1 77 ? -66.845 -4.889 116.089 1.00 89.94 77 ASP A C 1
ATOM 576 O O . ASP A 1 77 ? -65.643 -4.644 116.180 1.00 89.94 77 ASP A O 1
ATOM 580 N N . PHE A 1 78 ? -67.506 -4.782 114.928 1.00 85.69 78 PHE A N 1
ATOM 581 C CA . PHE A 1 78 ? -66.868 -4.404 113.656 1.00 85.69 78 PHE A CA 1
ATOM 582 C C . PHE A 1 78 ? -67.003 -2.921 113.287 1.00 85.69 78 PHE A C 1
ATOM 584 O O . PHE A 1 78 ? -66.354 -2.473 112.347 1.00 85.69 78 PHE A O 1
ATOM 591 N N . ASN A 1 79 ? -67.817 -2.150 114.014 1.00 88.06 79 ASN A N 1
ATOM 592 C CA . ASN A 1 79 ? -68.091 -0.732 113.751 1.00 88.06 79 ASN A CA 1
ATOM 593 C C . ASN A 1 79 ? -68.621 -0.439 112.334 1.00 88.06 79 ASN A C 1
ATOM 595 O O . ASN A 1 79 ? -68.258 0.561 111.715 1.00 88.06 79 ASN A O 1
ATOM 599 N N . VAL A 1 80 ? -69.495 -1.303 111.814 1.00 86.81 80 VAL A N 1
ATOM 600 C CA . VAL A 1 80 ? -70.101 -1.151 110.480 1.00 86.81 80 VAL A CA 1
ATOM 601 C C . VAL A 1 80 ? -71.608 -1.394 110.517 1.00 86.81 80 VAL A C 1
ATOM 603 O O . VAL A 1 80 ? -72.131 -2.092 111.390 1.00 86.81 80 VAL A O 1
ATOM 606 N N . TYR A 1 81 ? -72.318 -0.826 109.541 1.00 91.62 81 TYR A N 1
ATOM 607 C CA . TYR A 1 81 ? -73.741 -1.089 109.344 1.00 91.62 81 TYR A CA 1
ATOM 608 C C . TYR A 1 81 ? -73.957 -2.416 108.616 1.00 91.62 81 TYR A C 1
ATOM 610 O O . TYR A 1 81 ? -73.349 -2.675 107.575 1.00 91.62 81 TYR A O 1
ATOM 618 N N . TYR A 1 82 ? -74.885 -3.211 109.141 1.00 91.62 82 TYR A N 1
ATOM 619 C CA . TYR A 1 82 ? -75.366 -4.440 108.527 1.00 91.62 82 TYR A CA 1
ATOM 620 C C . TYR A 1 82 ? -76.863 -4.353 108.272 1.00 91.62 82 TYR A C 1
ATOM 622 O O . TYR A 1 82 ? -77.614 -3.923 109.146 1.00 91.62 82 TYR A O 1
ATOM 630 N N . TYR A 1 83 ? -77.307 -4.840 107.116 1.00 93.19 83 TYR A N 1
ATOM 631 C CA . TYR A 1 83 ? -78.718 -5.114 106.867 1.00 93.19 83 TYR A CA 1
ATOM 632 C C . TYR A 1 83 ? -78.943 -6.606 106.627 1.00 93.19 83 TYR A C 1
ATOM 634 O O . TYR A 1 83 ? -78.083 -7.292 106.072 1.00 93.19 83 TYR A O 1
ATOM 642 N N . TYR A 1 84 ? -80.086 -7.134 107.057 1.00 93.44 84 TYR A N 1
ATOM 643 C CA . TYR A 1 84 ? -80.471 -8.498 106.719 1.00 93.44 84 TYR A CA 1
ATOM 644 C C . TYR A 1 84 ? -81.100 -8.514 105.326 1.00 93.44 84 TYR A C 1
ATOM 646 O O . TYR A 1 84 ? -82.126 -7.879 105.099 1.00 93.44 84 TYR A O 1
ATOM 654 N N . ASN A 1 85 ? -80.506 -9.231 104.376 1.00 88.00 85 ASN A N 1
ATOM 655 C CA . ASN A 1 85 ? -80.986 -9.257 102.988 1.00 88.00 85 ASN A CA 1
ATOM 656 C C . ASN A 1 85 ? -82.119 -10.274 102.745 1.00 88.00 85 ASN A C 1
ATOM 658 O O . ASN A 1 85 ? -82.486 -10.526 101.601 1.00 88.00 85 ASN A O 1
ATOM 662 N N . GLY A 1 86 ? -82.651 -10.869 103.816 1.00 86.81 86 GLY A N 1
ATOM 663 C CA . GLY A 1 86 ? -83.660 -11.927 103.772 1.00 86.81 86 GLY A CA 1
ATOM 664 C C . GLY A 1 86 ? -83.088 -13.338 103.894 1.00 86.81 86 GLY A C 1
ATOM 665 O O . GLY A 1 86 ? -83.847 -14.270 104.131 1.00 86.81 86 GLY A O 1
ATOM 666 N N . THR A 1 87 ? -81.764 -13.499 103.783 1.00 85.12 87 THR A N 1
ATOM 667 C CA . THR A 1 87 ? -81.080 -14.791 103.980 1.00 85.12 87 THR A CA 1
ATOM 668 C C . THR A 1 87 ? -79.894 -14.671 104.938 1.00 85.12 87 THR A C 1
ATOM 670 O O . THR A 1 87 ? -79.756 -15.469 105.865 1.00 85.12 87 THR A O 1
ATOM 673 N N . VAL A 1 88 ? -79.057 -13.646 104.765 1.00 88.31 88 VAL A N 1
ATOM 674 C CA . VAL A 1 88 ? -77.856 -13.386 105.571 1.00 88.31 88 VAL A CA 1
ATOM 675 C C . VAL A 1 88 ? -77.736 -11.905 105.926 1.00 88.31 88 VAL A C 1
ATOM 677 O O . VAL A 1 88 ? -78.361 -11.035 105.318 1.00 88.31 88 VAL A O 1
ATOM 680 N N . TRP A 1 89 ? -76.900 -11.603 106.915 1.00 89.31 89 TRP A N 1
ATOM 681 C CA . TRP A 1 89 ? -76.515 -10.229 107.214 1.00 89.31 89 TRP A CA 1
ATOM 682 C C . TRP A 1 89 ? -75.413 -9.752 106.257 1.00 89.31 89 TRP A C 1
ATOM 684 O O . TRP A 1 89 ? -74.323 -10.320 106.255 1.00 89.31 89 TRP A O 1
ATOM 694 N N . ALA A 1 90 ? -75.674 -8.688 105.497 1.00 87.69 90 ALA A N 1
ATOM 695 C CA . ALA A 1 90 ? -74.744 -8.073 104.546 1.00 87.69 90 ALA A CA 1
ATOM 696 C C . ALA A 1 90 ? -74.303 -6.669 105.000 1.00 87.69 90 ALA A C 1
ATOM 698 O O . ALA A 1 90 ? -75.070 -5.955 105.649 1.00 87.69 90 ALA A O 1
ATOM 699 N N . ILE A 1 91 ? -73.070 -6.276 104.662 1.00 86.88 91 ILE A N 1
ATOM 700 C CA . ILE A 1 91 ? -72.503 -4.955 104.987 1.00 86.88 91 ILE A CA 1
ATOM 701 C C . ILE A 1 91 ? -73.081 -3.898 104.038 1.00 86.88 91 ILE A C 1
ATOM 703 O O . ILE A 1 91 ? -73.281 -4.156 102.850 1.00 86.88 91 ILE A O 1
ATOM 707 N N . VAL A 1 92 ? -73.327 -2.692 104.550 1.00 84.25 92 VAL A N 1
ATOM 708 C CA . VAL A 1 92 ? -73.664 -1.521 103.729 1.00 84.25 92 VAL A CA 1
ATOM 709 C C . VAL A 1 92 ? -72.373 -0.773 103.360 1.00 84.25 92 VAL A C 1
ATOM 711 O O . VAL A 1 92 ? -71.813 -0.064 104.192 1.00 84.25 92 VAL A O 1
ATOM 714 N N . GLY A 1 93 ? -71.906 -0.950 102.116 1.00 72.62 93 GLY A N 1
ATOM 715 C CA . GLY A 1 93 ? -70.644 -0.408 101.576 1.00 72.62 93 GLY A CA 1
ATOM 716 C C . GLY A 1 93 ? -69.692 -1.512 101.090 1.00 72.62 93 GLY A C 1
ATOM 717 O O . GLY A 1 93 ? -69.666 -2.596 101.665 1.00 72.62 93 GLY A O 1
ATOM 718 N N . SER A 1 94 ? -68.943 -1.264 100.007 1.00 61.44 94 SER A N 1
ATOM 719 C CA . SER A 1 94 ? -68.008 -2.243 99.423 1.00 61.44 94 SER A CA 1
ATOM 720 C C . SER A 1 94 ? -66.630 -2.163 100.083 1.00 61.44 94 SER A C 1
ATOM 722 O O . SER A 1 94 ? -66.060 -1.080 100.203 1.00 61.44 94 SER A O 1
ATOM 724 N N . THR A 1 95 ? -66.088 -3.317 100.474 1.00 56.06 95 THR A N 1
ATOM 725 C CA . THR A 1 95 ? -64.741 -3.479 101.039 1.00 56.06 95 THR A CA 1
ATOM 726 C C . THR A 1 95 ? -63.805 -4.325 100.170 1.00 56.06 95 THR A C 1
ATOM 728 O O . THR A 1 95 ? -62.764 -4.736 100.676 1.00 56.06 95 THR A O 1
ATOM 731 N N . SER A 1 96 ? -64.087 -4.614 98.889 1.00 56.31 96 SER A N 1
ATOM 732 C CA . SER A 1 96 ? -63.161 -5.427 98.066 1.00 56.31 96 SER A CA 1
ATOM 733 C C . SER A 1 96 ? -63.369 -5.313 96.542 1.00 56.31 96 SER A C 1
ATOM 735 O O . SER A 1 96 ? -64.492 -5.463 96.073 1.00 56.31 96 SER A O 1
ATOM 737 N N . ALA A 1 97 ? -62.238 -5.173 95.827 1.00 61.09 97 ALA A N 1
ATOM 738 C CA . ALA A 1 97 ? -61.973 -5.228 94.373 1.00 61.09 97 ALA A CA 1
ATOM 739 C C . ALA A 1 97 ? -62.129 -3.928 93.547 1.00 61.09 97 ALA A C 1
ATOM 741 O O . ALA A 1 97 ? -63.216 -3.368 93.425 1.00 61.09 97 ALA A O 1
ATOM 742 N N . ASP A 1 98 ? -61.014 -3.487 92.946 1.00 65.31 98 ASP A N 1
ATOM 743 C CA . ASP A 1 98 ? -60.969 -2.472 91.886 1.00 65.31 98 ASP A CA 1
ATOM 744 C C . ASP A 1 98 ? -61.340 -3.139 90.552 1.00 65.31 98 ASP A C 1
ATOM 746 O O . ASP A 1 98 ? -60.710 -4.108 90.132 1.00 65.31 98 ASP A O 1
ATOM 750 N N . ASN A 1 99 ? -62.391 -2.646 89.905 1.00 60.19 99 ASN A N 1
ATOM 751 C CA . ASN A 1 99 ? -62.705 -2.945 88.515 1.00 60.19 99 ASN A CA 1
ATOM 752 C C . ASN A 1 99 ? -62.771 -1.590 87.824 1.00 60.19 99 ASN A C 1
ATOM 754 O O . ASN A 1 99 ? -63.785 -0.895 87.928 1.00 60.19 99 ASN A O 1
ATOM 758 N N . LEU A 1 100 ? -61.677 -1.224 87.154 1.00 71.62 100 LEU A N 1
ATOM 759 C CA . LEU A 1 100 ? -61.439 0.100 86.577 1.00 71.62 100 LEU A CA 1
ATOM 760 C C . LEU A 1 100 ? -62.539 0.591 85.610 1.00 71.62 100 LEU A C 1
ATOM 762 O O . LEU A 1 100 ? -62.495 1.752 85.218 1.00 71.62 100 LEU A O 1
ATOM 766 N N . GLY A 1 101 ? -63.539 -0.223 85.241 1.00 66.94 101 GLY A N 1
ATOM 767 C CA . GLY A 1 101 ? -64.816 0.224 84.668 1.00 66.94 101 GLY A CA 1
ATOM 768 C C . GLY A 1 101 ? -64.710 1.207 83.486 1.00 66.94 101 GLY A C 1
ATOM 769 O O . GLY A 1 101 ? -63.733 1.217 82.739 1.00 66.94 101 GLY A O 1
ATOM 770 N N . ASN A 1 102 ? -65.733 2.056 83.305 1.00 65.19 102 ASN A N 1
ATOM 771 C CA . ASN A 1 102 ? -65.696 3.191 82.371 1.00 65.19 102 ASN A CA 1
ATOM 772 C C . ASN A 1 102 ? -65.004 4.387 83.049 1.00 65.19 102 ASN A C 1
ATOM 774 O O . ASN A 1 102 ? -65.664 5.195 83.705 1.00 65.19 102 ASN A O 1
ATOM 778 N N . HIS A 1 103 ? -63.679 4.464 82.945 1.00 75.81 103 HIS A N 1
ATOM 779 C CA . HIS A 1 103 ? -62.870 5.505 83.580 1.00 75.81 103 HIS A CA 1
ATOM 780 C C . HIS A 1 103 ? -62.296 6.503 82.564 1.00 75.81 103 HIS A C 1
ATOM 782 O O . HIS A 1 103 ? -61.934 6.145 81.446 1.00 75.81 103 HIS A O 1
ATOM 788 N N . THR A 1 104 ? -62.130 7.754 83.005 1.00 79.50 104 THR A N 1
ATOM 789 C CA . THR A 1 104 ? -61.295 8.769 82.343 1.00 79.50 104 THR A CA 1
ATOM 790 C C . THR A 1 104 ? -60.198 9.175 83.320 1.00 79.50 104 THR A C 1
ATOM 792 O O . THR A 1 104 ? -60.475 9.846 84.314 1.00 79.50 104 THR A O 1
ATOM 795 N N . ALA A 1 105 ? -58.956 8.756 83.071 1.00 79.00 105 ALA A N 1
ATOM 796 C CA . ALA A 1 105 ? -57.834 9.069 83.953 1.00 79.00 105 ALA A CA 1
ATOM 797 C C . ALA A 1 105 ? -57.453 10.561 83.860 1.00 79.00 105 ALA A C 1
ATOM 799 O O . ALA A 1 105 ? -57.144 11.065 82.783 1.00 79.00 105 ALA A O 1
ATOM 800 N N . THR A 1 106 ? -57.462 11.274 84.989 1.00 79.56 106 THR A N 1
ATOM 801 C CA . THR A 1 106 ? -56.975 12.667 85.102 1.00 79.56 106 THR A CA 1
ATOM 802 C C . THR A 1 106 ? -55.567 12.757 85.704 1.00 79.56 106 THR A C 1
ATOM 804 O O . THR A 1 106 ? -54.969 13.832 85.734 1.00 79.56 106 THR A O 1
ATOM 807 N N . THR A 1 107 ? -55.022 11.623 86.152 1.00 80.62 107 THR A N 1
ATOM 808 C CA . THR A 1 107 ? -53.650 11.420 86.636 1.00 80.62 107 THR A CA 1
ATOM 809 C C . THR A 1 107 ? -53.122 10.066 86.136 1.00 80.62 107 THR A C 1
ATOM 811 O O . THR A 1 107 ? -53.886 9.254 85.616 1.00 80.62 107 THR A O 1
ATOM 814 N N . ASN A 1 108 ? -51.814 9.811 86.267 1.00 78.50 108 ASN A N 1
ATOM 815 C CA . ASN A 1 108 ? -51.219 8.531 85.860 1.00 78.50 108 ASN A CA 1
ATOM 816 C C . ASN A 1 108 ? -51.770 7.364 86.695 1.00 78.50 108 ASN A C 1
ATOM 818 O O . ASN A 1 108 ? -51.808 7.444 87.924 1.00 78.50 108 ASN A O 1
ATOM 822 N N . LEU A 1 109 ? -52.108 6.256 86.031 1.00 82.88 109 LEU A N 1
ATOM 823 C CA . LEU A 1 109 ? -52.527 5.019 86.685 1.00 82.88 109 LEU A CA 1
ATOM 824 C C . LEU A 1 109 ? -51.310 4.297 87.287 1.00 82.88 109 LEU A C 1
ATOM 826 O O . LEU A 1 109 ? -50.361 3.961 86.579 1.00 82.88 109 LEU A O 1
ATOM 830 N N . GLN A 1 110 ? -51.322 4.076 88.602 1.00 81.75 110 GLN A N 1
ATOM 831 C CA . GLN A 1 110 ? -50.251 3.382 89.320 1.00 81.75 110 GLN A CA 1
ATOM 832 C C . GLN A 1 110 ? -50.625 1.912 89.526 1.00 81.75 110 GLN A C 1
ATOM 834 O O . GLN A 1 110 ? -51.427 1.592 90.395 1.00 81.75 110 GLN A O 1
ATOM 839 N N . LEU A 1 111 ? -50.024 1.021 88.736 1.00 82.12 111 LEU A N 1
ATOM 840 C CA . LEU A 1 111 ? -50.355 -0.412 88.722 1.00 82.12 111 LEU A CA 1
ATOM 841 C C . LEU A 1 111 ? -49.484 -1.263 89.658 1.00 82.12 111 LEU A C 1
ATOM 843 O O . LEU A 1 111 ? -49.756 -2.439 89.851 1.00 82.12 111 LEU A O 1
ATOM 847 N N . GLY A 1 112 ? -48.428 -0.704 90.257 1.00 83.25 112 GLY A N 1
ATOM 848 C CA . GLY A 1 112 ? -47.524 -1.464 91.128 1.00 83.25 112 GLY A CA 1
ATOM 849 C C . GLY A 1 112 ? -46.923 -2.691 90.427 1.00 83.25 112 GLY A C 1
ATOM 850 O O . GLY A 1 112 ? -46.298 -2.551 89.381 1.00 83.25 112 GLY A O 1
ATOM 851 N N . ASN A 1 113 ? -47.109 -3.876 91.019 1.00 82.12 113 ASN A N 1
ATOM 852 C CA . ASN A 1 113 ? -46.692 -5.166 90.450 1.00 82.12 113 ASN A CA 1
ATOM 853 C C . ASN A 1 113 ? -47.842 -5.892 89.723 1.00 82.12 113 ASN A C 1
ATOM 855 O O . ASN A 1 113 ? -47.765 -7.104 89.532 1.00 82.12 113 ASN A O 1
ATOM 859 N N . TYR A 1 114 ? -48.910 -5.180 89.365 1.00 86.25 114 TYR A N 1
ATOM 860 C CA . TYR A 1 114 ? -50.080 -5.748 88.703 1.00 86.25 114 TYR A CA 1
ATOM 861 C C . TYR A 1 114 ? -50.046 -5.509 87.192 1.00 86.25 114 TYR A C 1
ATOM 863 O O . TYR A 1 114 ? -49.448 -4.547 86.702 1.00 86.25 114 TYR A O 1
ATOM 871 N N . TRP A 1 115 ? -50.695 -6.412 86.465 1.00 88.69 115 TRP A N 1
ATOM 872 C CA . TRP A 1 115 ? -50.789 -6.405 85.010 1.00 88.69 115 TRP A CA 1
ATOM 873 C C . TRP A 1 115 ? -52.070 -5.714 84.544 1.00 88.69 115 TRP A C 1
ATOM 875 O O . TRP A 1 115 ? -53.085 -5.735 85.241 1.00 88.69 115 TRP A O 1
ATOM 885 N N . LEU A 1 116 ? -52.036 -5.133 83.342 1.00 89.25 116 LEU A N 1
ATOM 886 C CA . LEU A 1 116 ? -53.255 -4.974 82.550 1.00 89.25 116 LEU A CA 1
ATOM 887 C C . LEU A 1 116 ? -53.504 -6.294 81.816 1.00 89.25 116 LEU A C 1
ATOM 889 O O . LEU A 1 116 ? -52.930 -6.510 80.745 1.00 89.25 116 LEU A O 1
ATOM 893 N N . SER A 1 117 ? -54.353 -7.134 82.406 1.00 84.75 117 SER A N 1
ATOM 894 C CA . SER A 1 117 ? -54.801 -8.420 81.865 1.00 84.75 117 SER A CA 1
ATOM 895 C C . SER A 1 117 ? -56.323 -8.472 81.738 1.00 84.75 117 SER A C 1
ATOM 897 O O . SER A 1 117 ? -57.051 -7.686 82.353 1.00 84.75 117 SER A O 1
ATOM 899 N N . SER A 1 118 ? -56.810 -9.371 80.885 1.00 81.12 118 SER A N 1
ATOM 900 C CA . SER A 1 118 ? -58.249 -9.552 80.647 1.00 81.12 118 SER A CA 1
ATOM 901 C C . SER A 1 118 ? -58.914 -10.514 81.635 1.00 81.12 118 SER A C 1
ATOM 903 O O . SER A 1 118 ? -60.123 -10.434 81.855 1.00 81.12 118 SER A O 1
ATOM 905 N N . ASP A 1 119 ? -58.126 -11.396 82.244 1.00 75.81 119 ASP A N 1
ATOM 906 C CA . ASP A 1 119 ? -58.555 -12.490 83.119 1.00 75.81 119 ASP A CA 1
ATOM 907 C C . ASP A 1 119 ? -58.009 -12.375 84.554 1.00 75.81 119 ASP A C 1
ATOM 909 O O . ASP A 1 119 ? -58.465 -13.094 85.443 1.00 75.81 119 ASP A O 1
ATOM 913 N N . GLY A 1 120 ? -57.103 -11.423 84.803 1.00 76.31 120 GLY A N 1
ATOM 914 C CA . GLY A 1 120 ? -56.474 -11.198 86.104 1.00 76.31 120 GLY A CA 1
ATOM 915 C C . GLY A 1 120 ? -55.153 -11.945 86.303 1.00 76.31 120 GLY A C 1
ATOM 916 O O . GLY A 1 120 ? -54.508 -11.734 87.332 1.00 76.31 120 GLY A O 1
ATOM 917 N N . ASP A 1 121 ? -54.719 -12.754 85.334 1.00 80.31 121 ASP A N 1
ATOM 918 C CA . ASP A 1 121 ? -53.445 -13.467 85.400 1.00 80.31 121 ASP A CA 1
ATOM 919 C C . ASP A 1 121 ? -52.260 -12.551 85.034 1.00 80.31 121 ASP A C 1
ATOM 921 O O . ASP A 1 121 ? -52.419 -11.385 84.655 1.00 80.31 121 ASP A O 1
ATOM 925 N N . ASN A 1 122 ? -51.036 -13.078 85.173 1.00 85.69 122 ASN A N 1
ATOM 926 C CA . ASN A 1 122 ? -49.780 -12.378 84.869 1.00 85.69 122 ASN A CA 1
ATOM 927 C C . ASN A 1 122 ? -49.488 -12.343 83.356 1.00 85.69 122 ASN A C 1
ATOM 929 O O . ASN A 1 122 ? -48.423 -12.768 82.899 1.00 85.69 122 ASN A O 1
ATOM 933 N N . GLU A 1 123 ? -50.458 -11.862 82.586 1.00 78.94 123 GLU A N 1
ATOM 934 C CA . GLU A 1 123 ? -50.433 -11.748 81.130 1.00 78.94 123 GLU A CA 1
ATOM 935 C C . GLU A 1 123 ? -50.725 -10.307 80.677 1.00 78.94 123 GLU A C 1
ATOM 937 O O . GLU A 1 123 ? -51.116 -9.453 81.470 1.00 78.94 123 GLU A O 1
ATOM 942 N N . GLY A 1 124 ? -50.495 -10.006 79.400 1.00 85.31 124 GLY A N 1
ATOM 943 C CA . GLY A 1 124 ? -50.860 -8.704 78.844 1.00 85.31 124 GLY A CA 1
ATOM 944 C C . GLY A 1 124 ? -49.762 -7.666 79.030 1.00 85.31 124 GLY A C 1
ATOM 945 O O . GLY A 1 124 ? -48.608 -7.938 78.703 1.00 85.31 124 GLY A O 1
ATOM 946 N N . LEU A 1 125 ? -50.095 -6.459 79.497 1.00 89.56 125 LEU A N 1
ATOM 947 C CA . LEU A 1 125 ? -49.141 -5.346 79.591 1.00 89.56 125 LEU A CA 1
ATOM 948 C C . LEU A 1 125 ? -48.643 -5.132 81.026 1.00 89.56 125 LEU A C 1
ATOM 950 O O . LEU A 1 125 ? -49.422 -4.845 81.935 1.00 89.56 125 LEU A O 1
ATOM 954 N N . PHE A 1 126 ? -47.322 -5.185 81.200 1.00 89.38 126 PHE A N 1
ATOM 955 C CA . PHE A 1 126 ? -46.639 -4.918 82.462 1.00 89.38 126 PHE A CA 1
ATOM 956 C C . PHE A 1 126 ? -45.729 -3.699 82.357 1.00 89.38 126 PHE A C 1
ATOM 958 O O . PHE A 1 126 ? -44.923 -3.587 81.430 1.00 89.38 126 PHE A O 1
ATOM 965 N N . ILE A 1 127 ? -45.792 -2.808 83.346 1.00 90.50 127 ILE A N 1
ATOM 966 C CA . ILE A 1 127 ? -44.895 -1.655 83.443 1.00 90.50 127 ILE A CA 1
ATOM 967 C C . ILE A 1 127 ? -44.158 -1.721 84.778 1.00 90.50 127 ILE A C 1
ATOM 969 O O . ILE A 1 127 ? -44.757 -1.565 85.839 1.00 90.50 127 ILE A O 1
ATOM 973 N N . LYS A 1 128 ? -42.833 -1.908 84.738 1.00 85.81 128 LYS A N 1
ATOM 974 C CA . LYS A 1 128 ? -42.003 -1.836 85.951 1.00 85.81 128 LYS A CA 1
ATOM 975 C C . LYS A 1 128 ? -41.991 -0.420 86.515 1.00 85.81 128 LYS A C 1
ATOM 977 O O . LYS A 1 128 ? -42.028 0.557 85.771 1.00 85.81 128 LYS A O 1
ATOM 982 N N . THR A 1 129 ? -41.729 -0.302 87.815 1.00 83.31 129 THR A N 1
ATOM 983 C CA . THR A 1 129 ? -41.401 0.982 88.467 1.00 83.31 129 THR A CA 1
ATOM 984 C C . THR A 1 129 ? -40.218 1.707 87.813 1.00 83.31 129 THR A C 1
ATOM 986 O O . THR A 1 129 ? -40.117 2.925 87.901 1.00 83.31 129 THR A O 1
ATOM 989 N N . SER A 1 130 ? -39.348 0.977 87.104 1.00 83.94 130 SER A N 1
ATOM 990 C CA . SER A 1 130 ? -38.251 1.528 86.301 1.00 83.94 130 SER A CA 1
ATOM 991 C C . SER A 1 130 ? -38.668 2.054 84.916 1.00 83.94 130 SER A C 1
ATOM 993 O O . SER A 1 130 ? -37.792 2.388 84.124 1.00 83.94 130 SER A O 1
ATOM 995 N N . GLY A 1 131 ? -39.960 2.048 84.571 1.00 83.25 131 GLY A N 1
ATOM 996 C CA . GLY A 1 131 ? -40.491 2.497 83.275 1.00 83.25 131 GLY A CA 1
ATOM 997 C C . GLY A 1 131 ? -40.317 1.513 82.112 1.00 83.25 131 GLY A C 1
ATOM 998 O O . GLY A 1 131 ? -40.583 1.868 80.969 1.00 83.25 131 GLY A O 1
ATOM 999 N N . LYS A 1 132 ? -39.863 0.284 82.382 1.00 86.25 132 LYS A N 1
ATOM 1000 C CA . LYS A 1 132 ? -39.711 -0.769 81.365 1.00 86.25 132 LYS A CA 1
ATOM 1001 C C . LYS A 1 132 ? -41.068 -1.389 81.057 1.00 86.25 132 LYS A C 1
ATOM 1003 O O . LYS A 1 132 ? -41.790 -1.716 82.000 1.00 86.25 132 LYS A O 1
ATOM 1008 N N . VAL A 1 133 ? -41.374 -1.580 79.776 1.00 88.50 133 VAL A N 1
ATOM 1009 C CA . VAL A 1 133 ? -42.665 -2.102 79.308 1.00 88.50 133 VAL A CA 1
ATOM 1010 C C . VAL A 1 133 ? -42.490 -3.517 78.766 1.00 88.50 133 VAL A C 1
ATOM 1012 O O . VAL A 1 133 ? -41.624 -3.765 77.931 1.00 88.50 133 VAL A O 1
ATOM 1015 N N . GLY A 1 134 ? -43.300 -4.443 79.268 1.00 86.62 134 GLY A N 1
ATOM 1016 C CA . GLY A 1 134 ? -43.343 -5.832 78.835 1.00 86.62 134 GLY A CA 1
ATOM 1017 C C . GLY A 1 134 ? -44.728 -6.195 78.324 1.00 86.62 134 GLY A C 1
ATOM 1018 O O . GLY A 1 134 ? -45.721 -5.759 78.905 1.00 86.62 134 GLY A O 1
ATOM 1019 N N . ILE A 1 135 ? -44.795 -6.986 77.254 1.00 85.94 135 ILE A N 1
ATOM 1020 C CA . ILE A 1 135 ? -46.032 -7.621 76.786 1.00 85.94 135 ILE A CA 1
ATOM 1021 C C . ILE A 1 135 ? -45.870 -9.137 76.920 1.00 85.94 135 ILE A C 1
ATOM 1023 O O . ILE A 1 135 ? -44.977 -9.717 76.300 1.00 85.94 135 ILE A O 1
ATOM 1027 N N . GLY A 1 136 ? -46.686 -9.760 77.773 1.00 79.62 136 GLY A N 1
ATOM 1028 C CA . GLY A 1 136 ? -46.604 -11.187 78.106 1.00 79.62 136 GLY A CA 1
ATOM 1029 C C . GLY A 1 136 ? -45.331 -11.589 78.865 1.00 79.62 136 GLY A C 1
ATOM 1030 O O . GLY A 1 136 ? -45.020 -12.773 78.968 1.00 79.62 136 GLY A O 1
ATOM 1031 N N . ILE A 1 137 ? -44.555 -10.619 79.364 1.00 80.44 137 ILE A N 1
ATOM 1032 C CA . ILE A 1 137 ? -43.307 -10.848 80.101 1.00 80.44 137 ILE A CA 1
ATOM 1033 C C . ILE A 1 137 ? -43.034 -9.737 81.112 1.00 80.44 137 ILE A C 1
ATOM 1035 O O . ILE A 1 137 ? -43.418 -8.586 80.921 1.00 80.44 137 ILE A O 1
ATOM 1039 N N . THR A 1 138 ? -42.317 -10.074 82.182 1.00 84.50 138 THR A N 1
ATOM 1040 C CA . THR A 1 138 ? -41.720 -9.074 83.069 1.00 84.50 138 THR A CA 1
ATOM 1041 C C . THR A 1 138 ? -40.438 -8.540 82.410 1.00 84.50 138 THR A C 1
ATOM 1043 O O . THR A 1 138 ? -39.424 -9.236 82.408 1.00 84.50 138 THR A O 1
ATOM 1046 N N . PRO A 1 139 ? -40.424 -7.307 81.876 1.00 83.19 139 PRO A N 1
ATOM 1047 C CA . PRO A 1 139 ? -39.399 -6.857 80.940 1.00 83.19 139 PRO A CA 1
ATOM 1048 C C . PRO A 1 139 ? -38.035 -6.692 81.620 1.00 83.19 139 PRO A C 1
ATOM 1050 O O . PRO A 1 139 ? -37.899 -6.056 82.674 1.00 83.19 139 PRO A O 1
ATOM 1053 N N . SER A 1 140 ? -36.997 -7.248 81.010 1.00 80.38 140 SER A N 1
ATOM 1054 C CA . SER A 1 140 ? -35.592 -7.050 81.372 1.00 80.38 140 SER A CA 1
ATOM 1055 C C . SER A 1 140 ? -34.979 -5.854 80.630 1.00 80.38 140 SER A C 1
ATOM 1057 O O . SER A 1 140 ? -34.087 -5.182 81.163 1.00 80.38 140 SER A O 1
ATOM 1059 N N . SER A 1 141 ? -35.521 -5.516 79.459 1.00 74.50 141 SER A N 1
ATOM 1060 C CA . SER A 1 141 ? -35.125 -4.397 78.596 1.00 74.50 141 SER A CA 1
ATOM 1061 C C . SER A 1 141 ? -36.162 -3.260 78.602 1.00 74.50 141 SER A C 1
ATOM 1063 O O . SER A 1 141 ? -37.136 -3.312 79.348 1.00 74.50 141 SER A O 1
ATOM 1065 N N . THR A 1 142 ? -35.919 -2.176 77.856 1.00 79.38 142 THR A N 1
ATOM 1066 C CA . THR A 1 142 ? -36.822 -1.007 77.818 1.00 79.38 142 THR A CA 1
ATOM 1067 C C . THR A 1 142 ? -38.198 -1.371 77.261 1.00 79.38 142 THR A C 1
ATOM 1069 O O . THR A 1 142 ? -39.206 -0.923 77.810 1.00 79.38 142 THR A O 1
ATOM 1072 N N . PHE A 1 143 ? -38.232 -2.204 76.217 1.00 80.12 143 PHE A N 1
ATOM 1073 C CA . PHE A 1 143 ? -39.450 -2.749 75.634 1.00 80.12 143 PHE A CA 1
ATOM 1074 C C . PHE A 1 143 ? -39.230 -4.207 75.212 1.00 80.12 143 PHE A C 1
ATOM 1076 O O . PHE A 1 143 ? -38.359 -4.494 74.387 1.00 80.12 143 PHE A O 1
ATOM 1083 N N . GLU A 1 144 ? -40.022 -5.117 75.776 1.00 76.81 144 GLU A N 1
ATOM 1084 C CA . GLU A 1 144 ? -39.896 -6.558 75.547 1.00 76.81 144 GLU A CA 1
ATOM 1085 C C . GLU A 1 144 ? -41.259 -7.197 75.272 1.00 76.81 144 GLU A C 1
ATOM 1087 O O . GLU A 1 144 ? -42.236 -6.913 75.963 1.00 76.81 144 GLU A O 1
ATOM 1092 N N . VAL A 1 145 ? -41.329 -8.075 74.271 1.00 79.94 145 VAL A N 1
ATOM 1093 C CA . VAL A 1 145 ? -42.538 -8.834 73.931 1.00 79.94 145 VAL A CA 1
ATOM 1094 C C . VAL A 1 145 ? -42.184 -10.315 73.936 1.00 79.94 145 VAL A C 1
ATOM 1096 O O . VAL A 1 145 ? -41.297 -10.730 73.192 1.00 79.94 145 VAL A O 1
ATOM 1099 N N . SER A 1 146 ? -42.875 -11.106 74.756 1.00 72.00 146 SER A N 1
ATOM 1100 C CA . SER A 1 146 ? -42.788 -12.568 74.725 1.00 72.00 146 SER A CA 1
ATOM 1101 C C . SER A 1 146 ? -44.035 -13.124 74.053 1.00 72.00 146 SER A C 1
ATOM 1103 O O . SER A 1 146 ? -45.154 -12.883 74.505 1.00 72.00 146 SER A O 1
ATOM 1105 N N . MET A 1 147 ? -43.853 -13.861 72.958 1.00 59.12 147 MET A N 1
ATOM 1106 C CA . MET A 1 147 ? -44.935 -14.649 72.374 1.00 59.12 147 MET A CA 1
ATOM 1107 C C . MET A 1 147 ? -44.893 -16.039 73.014 1.00 59.12 147 MET A C 1
ATOM 1109 O O . MET A 1 147 ? -43.871 -16.716 72.923 1.00 59.12 147 MET A O 1
ATOM 1113 N N . GLY A 1 148 ? -45.974 -16.442 73.688 1.00 58.75 148 GLY A N 1
ATOM 1114 C CA . GLY A 1 148 ? -46.040 -17.663 74.500 1.00 58.75 148 GLY A CA 1
ATOM 1115 C C . GLY A 1 148 ? -45.451 -18.917 73.834 1.00 58.75 148 GLY A C 1
ATOM 1116 O O . GLY A 1 148 ? -45.550 -19.121 72.622 1.00 58.75 148 GLY A O 1
ATOM 1117 N N . THR A 1 149 ? -44.831 -19.780 74.637 1.00 58.25 149 THR A N 1
ATOM 1118 C CA . THR A 1 149 ? -44.224 -21.027 74.165 1.00 58.25 149 THR A CA 1
ATOM 1119 C C . THR A 1 149 ? -45.312 -22.062 73.849 1.00 58.25 149 THR A C 1
ATOM 1121 O O . THR A 1 149 ? -46.159 -22.376 74.680 1.00 58.25 149 THR A O 1
ATOM 1124 N N . THR A 1 150 ? -45.327 -22.607 72.627 1.00 62.12 150 THR A N 1
ATOM 1125 C CA . THR A 1 150 ? -46.187 -23.755 72.276 1.00 62.12 150 THR A CA 1
ATOM 1126 C C . THR A 1 150 ? -45.377 -25.038 72.427 1.00 62.12 150 THR A C 1
ATOM 1128 O O . THR A 1 150 ? -44.270 -25.117 71.895 1.00 62.12 150 THR A O 1
ATOM 1131 N N . ALA A 1 151 ? -45.920 -26.039 73.123 1.00 74.00 151 ALA A N 1
ATOM 1132 C CA . ALA A 1 151 ? -45.320 -27.368 73.190 1.00 74.00 151 ALA A CA 1
ATOM 1133 C C . ALA A 1 151 ? -45.337 -28.007 71.790 1.00 74.00 151 ALA A C 1
ATOM 1135 O O . ALA A 1 151 ? -46.400 -28.231 71.209 1.00 74.00 151 ALA A O 1
ATOM 1136 N N . THR A 1 152 ? -44.162 -28.268 71.225 1.00 84.88 152 THR A N 1
ATOM 1137 C CA . THR A 1 152 ? -44.004 -28.946 69.930 1.00 84.88 152 THR A CA 1
ATOM 1138 C C . THR A 1 152 ? -43.538 -30.374 70.150 1.00 84.88 152 THR A C 1
ATOM 1140 O O . THR A 1 152 ? -42.718 -30.604 71.035 1.00 84.88 152 THR A O 1
ATOM 1143 N N . LEU A 1 153 ? -44.044 -31.321 69.355 1.00 89.62 153 LEU A N 1
ATOM 1144 C CA . LEU A 1 153 ? -43.587 -32.712 69.383 1.00 89.62 153 LEU A CA 1
ATOM 1145 C C . LEU A 1 153 ? -42.069 -32.760 69.155 1.00 89.62 153 LEU A C 1
ATOM 1147 O O . LEU A 1 153 ? -41.584 -32.219 68.164 1.00 89.62 153 LEU A O 1
ATOM 1151 N N . ASP A 1 154 ? -41.349 -33.394 70.073 1.00 90.12 154 ASP A N 1
ATOM 1152 C CA . ASP A 1 154 ? -39.895 -33.547 70.047 1.00 90.12 154 ASP A CA 1
ATOM 1153 C C . ASP A 1 154 ? -39.517 -34.965 69.603 1.00 90.12 154 ASP A C 1
ATOM 1155 O O . ASP A 1 154 ? -39.000 -35.146 68.504 1.00 90.12 154 ASP A O 1
ATOM 1159 N N . GLN A 1 155 ? -39.845 -35.986 70.397 1.00 90.44 155 GLN A N 1
ATOM 1160 C CA . GLN A 1 155 ? -39.634 -37.395 70.050 1.00 90.44 155 GLN A CA 1
ATOM 1161 C C . GLN A 1 155 ? -40.961 -38.153 70.026 1.00 90.44 155 GLN A C 1
ATOM 1163 O O . GLN A 1 155 ? -41.896 -37.811 70.745 1.00 90.44 155 GLN A O 1
ATOM 1168 N N . SER A 1 156 ? -41.061 -39.187 69.189 1.00 87.50 156 SER A N 1
ATOM 1169 C CA . SER A 1 156 ? -42.272 -40.002 69.051 1.00 87.50 156 SER A CA 1
ATOM 1170 C C . SER A 1 156 ? -41.946 -41.432 68.646 1.00 87.50 156 SER A C 1
ATOM 1172 O O . SER A 1 156 ? -41.115 -41.663 67.769 1.00 87.50 156 SER A O 1
ATOM 1174 N N . MET A 1 157 ? -42.702 -42.376 69.197 1.00 81.06 157 MET A N 1
ATOM 1175 C CA . MET A 1 157 ? -42.787 -43.761 68.751 1.00 81.06 157 MET A CA 1
ATOM 1176 C C . MET A 1 157 ? -44.257 -44.197 68.696 1.00 81.06 157 MET A C 1
ATOM 1178 O O . MET A 1 157 ? -45.009 -43.961 69.636 1.00 81.06 157 MET A O 1
ATOM 1182 N N . THR A 1 158 ? -44.708 -44.803 67.590 1.00 67.38 158 THR A N 1
ATOM 1183 C CA . THR A 1 158 ? -46.154 -44.940 67.297 1.00 67.38 158 THR A CA 1
ATOM 1184 C C . THR A 1 158 ? -46.575 -46.340 66.823 1.00 67.38 158 THR A C 1
ATOM 1186 O O . THR A 1 158 ? -47.410 -46.451 65.928 1.00 67.38 158 THR A O 1
ATOM 1189 N N . VAL A 1 159 ? -46.032 -47.431 67.383 1.00 63.00 159 VAL A N 1
ATOM 1190 C CA . VAL A 1 159 ? -46.365 -48.792 66.898 1.00 63.00 159 VAL A CA 1
ATOM 1191 C C . VAL A 1 159 ? -46.941 -49.708 67.976 1.00 63.00 159 VAL A C 1
ATOM 1193 O O . VAL A 1 159 ? -46.366 -49.930 69.030 1.00 63.00 159 VAL A O 1
ATOM 1196 N N . THR A 1 160 ? -48.107 -50.280 67.685 1.00 58.53 160 THR A N 1
ATOM 1197 C CA . THR A 1 160 ? -49.024 -50.944 68.620 1.00 58.53 160 THR A CA 1
ATOM 1198 C C . THR A 1 160 ? -48.913 -52.477 68.627 1.00 58.53 160 THR A C 1
ATOM 1200 O O . THR A 1 160 ? -49.813 -53.163 68.147 1.00 58.53 160 THR A O 1
ATOM 1203 N N . THR A 1 161 ? -47.855 -53.057 69.211 1.00 57.34 161 THR A N 1
ATOM 1204 C CA . THR A 1 161 ? -47.804 -54.522 69.457 1.00 57.34 161 THR A CA 1
ATOM 1205 C C . THR A 1 161 ? -47.099 -54.905 70.764 1.00 57.34 161 THR A C 1
ATOM 1207 O O . THR A 1 161 ? -45.879 -54.845 70.842 1.00 57.34 161 THR A O 1
ATOM 1210 N N . ALA A 1 162 ? -47.846 -55.383 71.765 1.00 54.66 162 ALA A N 1
ATOM 1211 C CA . ALA A 1 162 ? -47.357 -55.682 73.119 1.00 54.66 162 ALA A CA 1
ATOM 1212 C C . ALA A 1 162 ? -46.421 -56.906 73.244 1.00 54.66 162 ALA A C 1
ATOM 1214 O O . ALA A 1 162 ? -46.718 -57.962 72.686 1.00 54.66 162 ALA A O 1
ATOM 1215 N N . ILE A 1 163 ? -45.362 -56.796 74.073 1.00 53.97 163 ILE A N 1
ATOM 1216 C CA . ILE A 1 163 ? -44.588 -57.925 74.644 1.00 53.97 163 ILE A CA 1
ATOM 1217 C C . ILE A 1 163 ? -44.035 -57.559 76.038 1.00 53.97 163 ILE A C 1
ATOM 1219 O O . ILE A 1 163 ? -42.974 -56.939 76.116 1.00 53.97 163 ILE A O 1
ATOM 1223 N N . ALA A 1 164 ? -44.705 -57.972 77.123 1.00 54.94 164 ALA A N 1
ATOM 1224 C CA . ALA A 1 164 ? -44.099 -58.450 78.386 1.00 54.94 164 ALA A CA 1
ATOM 1225 C C . ALA A 1 164 ? -45.171 -58.780 79.450 1.00 54.94 164 ALA A C 1
ATOM 1227 O O . ALA A 1 164 ? -46.263 -58.229 79.438 1.00 54.94 164 ALA A O 1
ATOM 1228 N N . THR A 1 165 ? -44.844 -59.700 80.367 1.00 51.28 165 THR A N 1
ATOM 1229 C CA . THR A 1 165 ? -45.781 -60.460 81.221 1.00 51.28 165 THR A CA 1
ATOM 1230 C C . THR A 1 165 ? -45.597 -60.255 82.739 1.00 51.28 165 THR A C 1
ATOM 1232 O O . THR A 1 165 ? -46.009 -61.122 83.507 1.00 51.28 165 THR A O 1
ATOM 1235 N N . THR A 1 166 ? -44.988 -59.158 83.215 1.00 56.19 166 THR A N 1
ATOM 1236 C CA . THR A 1 166 ? -44.797 -58.907 84.668 1.00 56.19 166 THR A CA 1
ATOM 1237 C C . THR A 1 166 ? -44.799 -57.416 85.042 1.00 56.19 166 THR A C 1
ATOM 1239 O O . THR A 1 166 ? -44.172 -56.620 84.350 1.00 56.19 166 THR A O 1
ATOM 1242 N N . HIS A 1 167 ? -45.444 -57.065 86.165 1.00 58.09 167 HIS A N 1
ATOM 1243 C CA . HIS A 1 167 ? -45.542 -55.709 86.737 1.00 58.09 167 HIS A CA 1
ATOM 1244 C C . HIS A 1 167 ? -44.266 -55.321 87.510 1.00 58.09 167 HIS A C 1
ATOM 1246 O O . HIS A 1 167 ? -44.105 -55.705 88.669 1.00 58.09 167 HIS A O 1
ATOM 1252 N N . ALA A 1 168 ? -43.351 -54.572 86.898 1.00 63.41 168 ALA A N 1
ATOM 1253 C CA . ALA A 1 168 ? -42.225 -53.960 87.607 1.00 63.41 168 ALA A CA 1
ATOM 1254 C C . ALA A 1 168 ? -41.928 -52.563 87.047 1.00 63.41 168 ALA A C 1
ATOM 1256 O O . ALA A 1 168 ? -42.191 -52.307 85.871 1.00 63.41 168 ALA A O 1
ATOM 1257 N N . ALA A 1 169 ? -41.350 -51.692 87.882 1.00 68.81 169 ALA A N 1
ATOM 1258 C CA . ALA A 1 169 ? -40.851 -50.389 87.458 1.00 68.81 169 ALA A CA 1
ATOM 1259 C C . ALA A 1 169 ? -39.836 -50.549 86.317 1.00 68.81 169 ALA A C 1
ATOM 1261 O O . ALA A 1 169 ? -38.959 -51.421 86.354 1.00 68.81 169 ALA A O 1
ATOM 1262 N N . ALA A 1 170 ? -39.937 -49.697 85.306 1.00 79.50 170 ALA A N 1
ATOM 1263 C CA . ALA A 1 170 ? -39.032 -49.721 84.168 1.00 79.50 170 ALA A CA 1
ATOM 1264 C C . ALA A 1 170 ? -38.787 -48.310 83.619 1.00 79.50 170 ALA A C 1
ATOM 1266 O O . ALA A 1 170 ? -39.337 -47.319 84.109 1.00 79.50 170 ALA A O 1
ATOM 1267 N N . TRP A 1 171 ? -37.888 -48.215 82.641 1.00 87.94 171 TRP A N 1
ATOM 1268 C CA . TRP A 1 171 ? -37.454 -46.951 82.061 1.00 87.94 171 TRP A CA 1
ATOM 1269 C C . TRP A 1 171 ? -37.171 -47.072 80.560 1.00 87.94 171 TRP A C 1
ATOM 1271 O O . TRP A 1 171 ? -36.813 -48.158 80.099 1.00 87.94 171 TRP A O 1
ATOM 1281 N N . GLN A 1 172 ? -37.385 -45.980 79.817 1.00 89.06 172 GLN A N 1
ATOM 1282 C CA . GLN A 1 172 ? -37.147 -45.815 78.377 1.00 89.06 172 GLN A CA 1
ATOM 1283 C C . GLN A 1 172 ? -36.268 -44.584 78.168 1.00 89.06 172 GLN A C 1
ATOM 1285 O O . GLN A 1 172 ? -36.649 -43.493 78.587 1.00 89.06 172 GLN A O 1
ATOM 1290 N N . SER A 1 173 ? -35.135 -44.725 77.485 1.00 90.38 173 SER A N 1
ATOM 1291 C CA . SER A 1 173 ? -34.311 -43.584 77.091 1.00 90.38 173 SER A CA 1
ATOM 1292 C C . SER A 1 173 ? -34.705 -43.015 75.727 1.00 90.38 173 SER A C 1
ATOM 1294 O O . SER A 1 173 ? -35.192 -43.734 74.852 1.00 90.38 173 SER A O 1
ATOM 1296 N N . PHE A 1 174 ? -34.489 -41.713 75.549 1.00 91.31 174 PHE A N 1
ATOM 1297 C CA . PHE A 1 174 ? -34.673 -40.976 74.304 1.00 91.31 174 PHE A CA 1
ATOM 1298 C C . PHE A 1 174 ? -33.580 -39.912 74.148 1.00 91.31 174 PHE A C 1
ATOM 1300 O O . PHE A 1 174 ? -33.029 -39.438 75.139 1.00 91.31 174 PHE A O 1
ATOM 1307 N N . THR A 1 175 ? -33.246 -39.528 72.919 1.00 93.00 175 THR A N 1
ATOM 1308 C CA . THR A 1 175 ? -32.341 -38.397 72.664 1.00 93.00 175 THR A CA 1
ATOM 1309 C C . THR A 1 175 ? -33.182 -37.181 72.311 1.00 93.00 175 THR A C 1
ATOM 1311 O O . THR A 1 175 ? -33.990 -37.253 71.390 1.00 93.00 175 THR A O 1
ATOM 1314 N N . ALA A 1 176 ? -33.013 -36.076 73.038 1.00 91.06 176 ALA A N 1
ATOM 1315 C CA . ALA A 1 176 ? -33.755 -34.849 72.765 1.00 91.06 176 ALA A CA 1
ATOM 1316 C C . ALA A 1 176 ? -33.408 -34.317 71.366 1.00 91.06 176 ALA A C 1
ATOM 1318 O O . ALA A 1 176 ? -32.233 -34.186 71.019 1.00 91.06 176 ALA A O 1
ATOM 1319 N N . GLY A 1 177 ? -34.418 -34.009 70.558 1.00 86.56 177 GLY A N 1
ATOM 1320 C CA . GLY A 1 177 ? -34.257 -33.433 69.220 1.00 86.56 177 GLY A CA 1
ATOM 1321 C C . GLY A 1 177 ? -34.191 -31.908 69.243 1.00 86.56 177 GLY A C 1
ATOM 1322 O O . GLY A 1 177 ? -33.582 -31.307 68.360 1.00 86.56 177 GLY A O 1
ATOM 1323 N N . ALA A 1 178 ? -34.770 -31.288 70.273 1.00 84.38 178 ALA A N 1
ATOM 1324 C CA . ALA A 1 178 ? -34.774 -29.848 70.495 1.00 84.38 178 ALA A CA 1
ATOM 1325 C C . ALA A 1 178 ? -34.255 -29.467 71.893 1.00 84.38 178 ALA A C 1
ATOM 1327 O O . ALA A 1 178 ? -34.434 -30.201 72.864 1.00 84.38 178 ALA A O 1
ATOM 1328 N N . THR A 1 179 ? -33.637 -28.286 71.994 1.00 87.00 179 THR A N 1
ATOM 1329 C CA . THR A 1 179 ? -33.298 -27.648 73.275 1.00 87.00 179 THR A CA 1
ATOM 1330 C C . THR A 1 179 ? -34.508 -26.856 73.759 1.00 87.00 179 THR A C 1
ATOM 1332 O O . THR A 1 179 ? -35.043 -26.039 73.010 1.00 87.00 179 THR A O 1
ATOM 1335 N N . GLY A 1 180 ? -34.934 -27.064 75.001 1.00 85.25 180 GLY A N 1
ATOM 1336 C CA . GLY A 1 180 ? -36.064 -26.352 75.599 1.00 85.25 180 GLY A CA 1
ATOM 1337 C C . GLY A 1 180 ? -36.679 -27.116 76.766 1.00 85.25 180 GLY A C 1
ATOM 1338 O O . GLY A 1 180 ? -36.141 -28.125 77.212 1.00 85.25 180 GLY A O 1
ATOM 1339 N N . GLU A 1 181 ? -37.830 -26.661 77.249 1.00 88.81 181 GLU A N 1
ATOM 1340 C CA . GLU A 1 181 ? -38.503 -27.291 78.386 1.00 88.81 181 GLU A CA 1
ATOM 1341 C C . GLU A 1 181 ? -39.358 -28.486 77.931 1.00 88.81 181 GLU A C 1
ATOM 1343 O O . GLU A 1 181 ? -40.330 -28.307 77.192 1.00 88.81 181 GLU A O 1
ATOM 1348 N N . LEU A 1 182 ? -39.031 -29.704 78.370 1.00 90.81 182 LEU A N 1
ATOM 1349 C CA . LEU A 1 182 ? -39.902 -30.871 78.246 1.00 90.81 182 LEU A CA 1
ATOM 1350 C C . LEU A 1 182 ? -41.157 -30.641 79.084 1.00 90.81 182 LEU A C 1
ATOM 1352 O O . LEU A 1 182 ? -41.118 -30.680 80.307 1.00 90.81 182 LEU A O 1
ATOM 1356 N N . SER A 1 183 ? -42.264 -30.413 78.392 1.00 88.75 183 SER A N 1
ATOM 1357 C CA . SER A 1 183 ? -43.529 -29.975 78.987 1.00 88.75 183 SER A CA 1
ATOM 1358 C C . SER A 1 183 ? -44.596 -31.063 79.023 1.00 88.75 183 SER A C 1
ATOM 1360 O O . SER A 1 183 ? -45.485 -31.035 79.870 1.00 88.75 183 SER A O 1
ATOM 1362 N N . LEU A 1 184 ? -44.524 -32.023 78.096 1.00 91.50 184 LEU A N 1
ATOM 1363 C CA . LEU A 1 184 ? -45.429 -33.164 78.049 1.00 91.50 184 LEU A CA 1
ATOM 1364 C C . LEU A 1 184 ? -44.644 -34.424 77.705 1.00 91.50 184 LEU A C 1
ATOM 1366 O O . LEU A 1 184 ? -43.809 -34.423 76.796 1.00 91.50 184 LEU A O 1
ATOM 1370 N N . VAL A 1 185 ? -44.971 -35.508 78.390 1.00 92.06 185 VAL A N 1
ATOM 1371 C CA . VAL A 1 185 ? -44.636 -36.867 77.977 1.00 92.06 185 VAL A CA 1
ATOM 1372 C C . VAL A 1 185 ? -45.951 -37.594 77.780 1.00 92.06 185 VAL A C 1
ATOM 1374 O O . VAL A 1 185 ? -46.805 -37.568 78.655 1.00 92.06 185 VAL A O 1
ATOM 1377 N N . GLU A 1 186 ? -46.127 -38.246 76.641 1.00 92.69 186 GLU A N 1
ATOM 1378 C CA . GLU A 1 186 ? -47.244 -39.159 76.441 1.00 92.69 186 GLU A CA 1
ATOM 1379 C C . GLU A 1 186 ? -46.736 -40.594 76.472 1.00 92.69 186 GLU A C 1
ATOM 1381 O O . GLU A 1 186 ? -45.748 -40.894 75.807 1.00 92.69 186 GLU A O 1
ATOM 13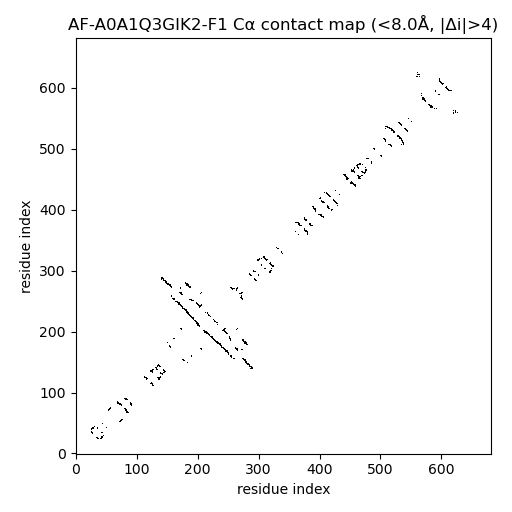86 N N . LEU A 1 187 ? -47.417 -41.487 77.188 1.00 89.50 187 LEU A N 1
ATOM 1387 C CA . LEU A 1 187 ? -47.161 -42.929 77.135 1.00 89.50 187 LEU A CA 1
ATOM 1388 C C . LEU A 1 187 ? -48.413 -43.662 76.680 1.00 89.50 187 LEU A C 1
ATOM 1390 O O . LEU A 1 187 ? -49.515 -43.370 77.135 1.00 89.50 187 LEU A O 1
ATOM 1394 N N . PHE A 1 188 ? -48.262 -44.618 75.774 1.00 87.56 188 PHE A N 1
ATOM 1395 C CA . PHE A 1 188 ? -49.411 -45.326 75.224 1.00 87.56 188 PHE A CA 1
ATOM 1396 C C . PHE A 1 188 ? -49.857 -46.460 76.147 1.00 87.56 188 PHE A C 1
ATOM 1398 O O . PHE A 1 188 ? -49.081 -47.374 76.411 1.00 87.56 188 PHE A O 1
ATOM 1405 N N . LEU A 1 189 ? -51.117 -46.461 76.567 1.00 85.31 189 LEU A N 1
ATOM 1406 C CA . LEU A 1 189 ? -51.789 -47.597 77.186 1.00 85.31 189 LEU A CA 1
ATOM 1407 C C . LEU A 1 189 ? -52.393 -48.492 76.110 1.00 85.31 189 LEU A C 1
ATOM 1409 O O . LEU A 1 189 ? -53.325 -48.112 75.406 1.00 85.31 189 LEU A O 1
ATOM 1413 N N . TRP A 1 190 ? -51.902 -49.720 76.007 1.00 80.69 190 TRP A N 1
ATOM 1414 C CA . TRP A 1 190 ? -52.457 -50.706 75.084 1.00 80.69 190 TRP A CA 1
ATOM 1415 C C . TRP A 1 190 ? -53.676 -51.428 75.670 1.00 80.69 190 TRP A C 1
ATOM 1417 O O . TRP A 1 190 ? -54.605 -51.759 74.936 1.00 80.69 190 TRP A O 1
ATOM 1427 N N . GLN A 1 191 ? -53.708 -51.634 76.987 1.00 78.19 191 GLN A N 1
ATOM 1428 C CA . GLN A 1 191 ? -54.800 -52.311 77.685 1.00 78.19 191 GLN A CA 1
ATOM 1429 C C . GLN A 1 191 ? -55.515 -51.351 78.638 1.00 78.19 191 GLN A C 1
ATOM 1431 O O . GLN A 1 191 ? -54.884 -50.512 79.274 1.00 78.19 191 GLN A O 1
ATOM 1436 N N . ALA A 1 192 ? -56.838 -51.500 78.739 1.00 79.50 192 ALA A N 1
ATOM 1437 C CA . ALA A 1 192 ? -57.668 -50.737 79.661 1.00 79.50 192 ALA A CA 1
ATOM 1438 C C . ALA A 1 192 ? -57.172 -50.889 81.107 1.00 79.50 192 ALA A C 1
ATOM 1440 O O . ALA A 1 192 ? -57.083 -52.006 81.617 1.00 79.50 192 ALA A O 1
ATOM 1441 N N . SER A 1 193 ? -56.877 -49.761 81.749 1.00 80.62 193 SER A N 1
ATOM 1442 C CA . SER A 1 193 ? -56.467 -49.685 83.148 1.00 80.62 193 SER A CA 1
ATOM 1443 C C . SER A 1 193 ? -57.046 -48.427 83.789 1.00 80.62 193 SER A C 1
ATOM 1445 O O . SER A 1 193 ? -57.066 -47.376 83.157 1.00 80.62 193 SER A O 1
ATOM 1447 N N . ALA A 1 194 ? -57.519 -48.533 85.032 1.00 82.50 194 ALA A N 1
ATOM 1448 C CA . ALA A 1 194 ? -57.938 -47.394 85.861 1.00 82.50 194 ALA A CA 1
ATOM 1449 C C . ALA A 1 194 ? -56.851 -46.972 86.872 1.00 82.50 194 ALA A C 1
ATOM 1451 O O . ALA A 1 194 ? -57.119 -46.242 87.825 1.00 82.50 194 ALA A O 1
ATOM 1452 N N . GLN A 1 195 ? -55.636 -47.504 86.717 1.00 85.44 195 GLN A N 1
ATOM 1453 C CA . GLN A 1 195 ? -54.503 -47.240 87.595 1.00 85.44 195 GLN A CA 1
ATOM 1454 C C . GLN A 1 195 ? -53.902 -45.860 87.320 1.00 85.44 195 GLN A C 1
ATOM 1456 O O . GLN A 1 195 ? -53.906 -45.374 86.187 1.00 85.44 195 GLN A O 1
ATOM 1461 N N . THR A 1 196 ? -53.349 -45.256 88.369 1.00 87.75 196 THR A N 1
ATOM 1462 C CA . THR A 1 196 ? -52.485 -44.081 88.262 1.00 87.75 196 THR A CA 1
ATOM 1463 C C . THR A 1 196 ? -51.048 -44.522 88.030 1.00 87.75 196 THR A C 1
ATOM 1465 O O . THR A 1 196 ? -50.514 -45.313 88.804 1.00 87.75 196 THR A O 1
ATOM 1468 N N . TYR A 1 197 ? -50.449 -43.987 86.975 1.00 88.81 197 TYR A N 1
ATOM 1469 C CA . TYR A 1 197 ? -49.046 -44.138 86.617 1.00 88.81 197 TYR A CA 1
ATOM 1470 C C . TYR A 1 197 ? -48.285 -42.911 87.081 1.00 88.81 197 TYR A C 1
ATOM 1472 O O . TYR A 1 197 ? -48.821 -41.805 87.010 1.00 88.81 197 TYR A O 1
ATOM 1480 N N . THR A 1 198 ? -47.037 -43.095 87.484 1.00 90.62 198 THR A N 1
ATOM 1481 C CA . THR A 1 198 ? -46.132 -42.018 87.886 1.00 90.62 198 THR A CA 1
ATOM 1482 C C . THR A 1 198 ? -44.890 -42.035 87.011 1.00 90.62 198 THR A C 1
ATOM 1484 O O . THR A 1 198 ? -44.200 -43.049 86.953 1.00 90.62 198 THR A O 1
ATOM 1487 N N . VAL A 1 199 ? -44.581 -40.911 86.364 1.00 92.94 199 VAL A N 1
ATOM 1488 C CA . VAL A 1 199 ? -43.380 -40.707 85.554 1.00 92.94 199 VAL A CA 1
ATOM 1489 C C . VAL A 1 199 ? -42.339 -39.873 86.302 1.00 92.94 199 VAL A C 1
ATOM 1491 O O . VAL A 1 199 ? -42.644 -38.848 86.922 1.00 92.94 199 VAL A O 1
ATOM 1494 N N . SER A 1 200 ? -41.085 -40.297 86.176 1.00 92.50 200 SER A N 1
ATOM 1495 C CA . SER A 1 200 ? -39.888 -39.551 86.564 1.00 92.50 200 SER A CA 1
ATOM 1496 C C . SER A 1 200 ? -38.954 -39.411 85.360 1.00 92.50 200 SER A C 1
ATOM 1498 O O . SER A 1 200 ? -38.858 -40.324 84.540 1.00 92.50 200 SER A O 1
ATOM 1500 N N . ILE A 1 201 ? -38.253 -38.282 85.254 1.00 94.56 201 ILE A N 1
ATOM 1501 C CA . ILE A 1 201 ? -37.302 -37.996 84.175 1.00 94.56 201 ILE A CA 1
ATOM 1502 C C . ILE A 1 201 ?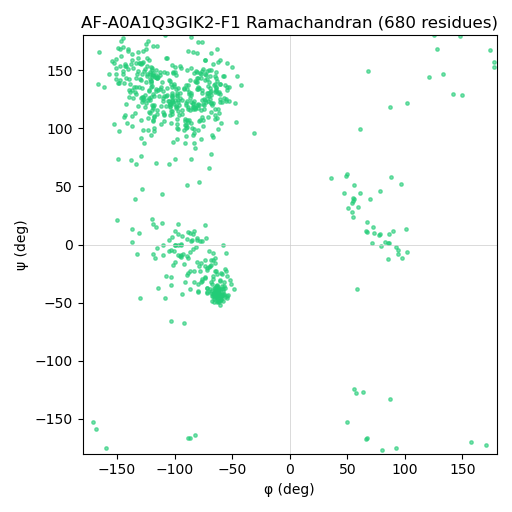 -35.887 -37.930 84.729 1.00 94.56 201 ILE A C 1
ATOM 1504 O O . ILE A 1 201 ? -35.633 -37.246 85.721 1.00 94.56 201 ILE A O 1
ATOM 1508 N N . TYR A 1 202 ? -34.962 -38.597 84.048 1.00 93.50 202 TYR A N 1
ATOM 1509 C CA . TYR A 1 202 ? -33.537 -38.576 84.355 1.00 93.50 202 TYR A CA 1
ATOM 1510 C C . TYR A 1 202 ? -32.733 -38.071 83.155 1.00 93.50 202 TYR A C 1
ATOM 1512 O O . TYR A 1 202 ? -33.097 -38.317 82.006 1.00 93.50 202 TYR A O 1
ATOM 1520 N N . GLU A 1 203 ? -31.621 -37.395 83.416 1.00 93.12 203 GLU A N 1
ATOM 1521 C CA . GLU A 1 203 ? -30.578 -37.154 82.421 1.00 93.12 203 GLU A CA 1
ATOM 1522 C C . GLU A 1 203 ? -29.708 -38.407 82.269 1.00 93.12 203 GLU A C 1
ATOM 1524 O O . GLU A 1 203 ? -29.294 -39.007 83.260 1.00 93.12 203 GLU A O 1
ATOM 1529 N N . GLY A 1 204 ? -29.398 -38.789 81.032 1.00 88.50 204 GLY A N 1
ATOM 1530 C CA . GLY A 1 204 ? -28.639 -39.992 80.706 1.00 88.50 204 GLY A CA 1
ATOM 1531 C C . GLY A 1 204 ? -29.510 -41.222 80.440 1.00 88.50 204 GLY A C 1
ATOM 1532 O O . GLY A 1 204 ? -30.736 -41.152 80.355 1.00 88.50 204 GLY A O 1
ATOM 1533 N N . GLU A 1 205 ? -28.850 -42.365 80.248 1.00 88.12 205 GLU A N 1
ATOM 1534 C CA . GLU A 1 205 ? -29.494 -43.657 79.996 1.00 88.12 205 GLU A CA 1
ATOM 1535 C C . GLU A 1 205 ? -29.791 -44.386 81.313 1.00 88.12 205 GLU A C 1
ATOM 1537 O O . GLU A 1 205 ? -28.888 -44.643 82.112 1.00 88.12 205 GLU A O 1
ATOM 1542 N N . GLY A 1 206 ? -31.057 -44.740 81.530 1.00 86.88 206 GLY A N 1
ATOM 1543 C CA . GLY A 1 206 ? -31.513 -45.407 82.745 1.00 86.88 206 GLY A CA 1
ATOM 1544 C C . GLY A 1 206 ? -31.737 -44.465 83.930 1.00 86.88 206 GLY A C 1
ATOM 1545 O O . GLY A 1 206 ? -31.603 -43.248 83.843 1.00 86.88 206 GLY A O 1
ATOM 1546 N N . THR A 1 207 ? -32.091 -45.046 85.076 1.00 88.38 207 THR A N 1
ATOM 1547 C CA . THR A 1 207 ? -32.409 -44.309 86.316 1.00 88.38 207 THR A CA 1
ATOM 1548 C C . THR A 1 207 ? -31.184 -44.030 87.195 1.00 88.38 207 THR A C 1
ATOM 1550 O O . THR A 1 207 ? -31.331 -43.674 88.362 1.00 88.38 207 THR A O 1
ATOM 1553 N N . GLY A 1 208 ? -29.972 -44.260 86.678 1.00 84.81 208 GLY A N 1
ATOM 1554 C CA . GLY A 1 208 ? -28.711 -44.043 87.398 1.00 84.81 208 GLY A CA 1
ATOM 1555 C C . GLY A 1 208 ? -28.122 -42.637 87.244 1.00 84.81 208 GLY A C 1
ATOM 1556 O O . GLY A 1 208 ? -27.155 -42.317 87.931 1.00 84.81 208 GLY A O 1
ATOM 1557 N N . GLY A 1 209 ? -28.668 -41.823 86.334 1.00 85.56 209 GLY A N 1
ATOM 1558 C CA . GLY A 1 209 ? -28.240 -40.444 86.104 1.00 85.56 209 GLY A CA 1
ATOM 1559 C C . GLY A 1 209 ? -28.929 -39.419 87.011 1.00 85.56 209 GLY A C 1
ATOM 1560 O O . GLY A 1 209 ? -29.565 -39.768 88.008 1.00 85.56 209 GLY A O 1
ATOM 1561 N N . THR A 1 210 ? -28.799 -38.135 86.672 1.00 90.81 210 THR A N 1
ATOM 1562 C CA . THR A 1 210 ? -29.396 -37.033 87.444 1.00 90.81 210 THR A CA 1
ATOM 1563 C C . THR A 1 210 ? -30.916 -37.070 87.319 1.00 90.81 210 THR A C 1
ATOM 1565 O O . THR A 1 210 ? -31.440 -36.974 86.215 1.00 90.81 210 THR A O 1
ATOM 1568 N N . LEU A 1 211 ? -31.636 -37.177 88.438 1.00 92.06 211 LEU A N 1
ATOM 1569 C CA . LEU A 1 211 ? -33.091 -37.015 88.464 1.00 92.06 211 LEU A CA 1
ATOM 1570 C C . LEU A 1 211 ? -33.437 -35.551 88.162 1.00 92.06 211 LEU A C 1
ATOM 1572 O O . LEU A 1 211 ? -33.119 -34.672 88.960 1.00 92.06 211 LEU A O 1
ATOM 1576 N N . LEU A 1 212 ? -34.083 -35.303 87.026 1.00 90.50 212 LEU A N 1
ATOM 1577 C CA . LEU A 1 212 ? -34.529 -33.970 86.614 1.00 90.50 212 LEU A CA 1
ATOM 1578 C C . LEU A 1 212 ? -35.946 -33.676 87.097 1.00 90.50 212 LEU A C 1
ATOM 1580 O O . LEU A 1 212 ? -36.274 -32.531 87.380 1.00 90.50 212 LEU A O 1
ATOM 1584 N N . PHE A 1 213 ? -36.786 -34.708 87.189 1.00 92.75 213 PHE A N 1
ATOM 1585 C CA . PHE A 1 213 ? -38.183 -34.560 87.578 1.00 92.75 213 PHE A CA 1
ATOM 1586 C C . PHE A 1 213 ? -38.740 -35.856 88.146 1.00 92.75 213 PHE A C 1
ATOM 1588 O O . PHE A 1 213 ? -38.375 -36.940 87.697 1.00 92.75 213 PHE A O 1
ATOM 1595 N N . SER A 1 214 ? -39.658 -35.766 89.102 1.00 89.12 214 SER A N 1
ATOM 1596 C CA . SER A 1 214 ? -40.334 -36.935 89.656 1.00 89.12 214 SER A CA 1
ATOM 1597 C C . SER A 1 214 ? -41.760 -36.605 90.059 1.00 89.12 214 SER A C 1
ATOM 1599 O O . SER A 1 214 ? -41.999 -35.551 90.643 1.00 89.12 214 SER A O 1
ATOM 1601 N N . GLY A 1 215 ? -42.683 -37.537 89.820 1.00 84.06 215 GLY A N 1
ATOM 1602 C CA . GLY A 1 215 ? -44.034 -37.460 90.372 1.00 84.06 215 GLY A CA 1
ATOM 1603 C C . GLY A 1 215 ? -45.116 -36.971 89.410 1.00 84.06 215 GLY A C 1
ATOM 1604 O O . GLY A 1 215 ? -46.214 -36.676 89.877 1.00 84.06 215 GLY A O 1
ATOM 1605 N N . ALA A 1 216 ? -44.863 -36.897 88.096 1.00 88.06 216 ALA A N 1
ATOM 1606 C CA . ALA A 1 216 ? -45.934 -36.599 87.137 1.00 88.06 216 ALA A CA 1
ATOM 1607 C C . ALA A 1 216 ? -46.865 -37.798 87.107 1.00 88.06 216 ALA A C 1
ATOM 1609 O O . ALA A 1 216 ? -46.412 -38.911 86.859 1.00 88.06 216 ALA A O 1
ATOM 1610 N N . THR A 1 217 ? -48.153 -37.582 87.341 1.00 90.69 217 THR A N 1
ATOM 1611 C CA . THR A 1 217 ? -49.122 -38.674 87.380 1.00 90.69 217 THR A CA 1
ATOM 1612 C C . THR A 1 217 ? -50.136 -38.562 86.258 1.00 90.69 217 THR A C 1
ATOM 1614 O O . THR A 1 217 ? -50.552 -37.465 85.893 1.00 90.69 217 THR A O 1
ATOM 1617 N N . ALA A 1 218 ? -50.538 -39.706 85.716 1.00 88.88 218 ALA A N 1
ATOM 1618 C CA . ALA A 1 218 ? -51.655 -39.812 84.789 1.00 88.88 218 ALA A CA 1
ATOM 1619 C C . ALA A 1 218 ? -52.451 -41.076 85.123 1.00 88.88 218 ALA A C 1
ATOM 1621 O O . ALA A 1 218 ? -51.874 -42.145 85.331 1.00 88.88 218 ALA A O 1
ATOM 1622 N N . THR A 1 219 ? -53.774 -40.960 85.199 1.00 88.88 219 THR A N 1
ATOM 1623 C CA . THR A 1 219 ? -54.669 -42.088 85.483 1.00 88.88 219 THR A CA 1
ATOM 1624 C C . THR A 1 219 ? -55.313 -4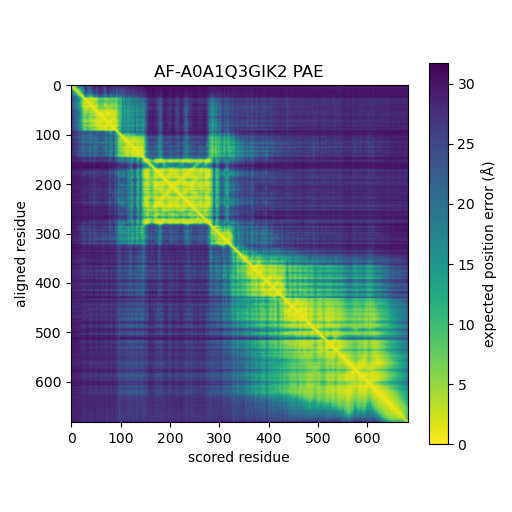2.554 84.189 1.00 88.88 219 THR A C 1
ATOM 1626 O O . THR A 1 219 ? -55.879 -41.740 83.461 1.00 88.88 219 THR A O 1
ATOM 1629 N N . GLY A 1 220 ? -55.233 -43.855 83.906 1.00 83.31 220 GLY A N 1
ATOM 1630 C CA . GLY A 1 220 ? -55.912 -44.430 82.747 1.00 83.31 220 GLY A CA 1
ATOM 1631 C C . GLY A 1 220 ? -57.434 -44.336 82.880 1.00 83.31 220 GLY A C 1
ATOM 1632 O O . GLY A 1 220 ? -57.993 -44.466 83.971 1.00 83.31 220 GLY A O 1
ATOM 1633 N N . SER A 1 221 ? -58.125 -44.128 81.763 1.00 83.19 221 SER A N 1
ATOM 1634 C CA . SER A 1 221 ? -59.585 -43.981 81.705 1.00 83.19 221 SER A CA 1
ATOM 1635 C C . SER A 1 221 ? -60.306 -45.329 81.673 1.00 83.19 221 SER A C 1
ATOM 1637 O O . SER A 1 221 ? -61.500 -45.390 81.374 1.00 83.19 221 SER A O 1
ATOM 1639 N N . ASN A 1 222 ? -59.592 -46.427 81.945 1.00 81.69 222 ASN A N 1
ATOM 1640 C CA . ASN A 1 222 ? -60.073 -47.794 81.775 1.00 81.69 222 ASN A CA 1
ATOM 1641 C C . ASN A 1 222 ? -60.484 -48.112 80.320 1.00 81.69 222 ASN A C 1
ATOM 1643 O O . ASN A 1 222 ? -61.395 -48.906 80.077 1.00 81.69 222 ASN A O 1
ATOM 1647 N N . ILE A 1 223 ? -59.807 -47.491 79.347 1.00 78.31 223 ILE A N 1
ATOM 1648 C CA . ILE A 1 223 ? -59.992 -47.700 77.905 1.00 78.31 223 ILE A CA 1
ATOM 1649 C C . ILE A 1 223 ? -58.669 -48.206 77.317 1.00 78.31 223 ILE A C 1
ATOM 1651 O O . ILE A 1 223 ? -57.598 -47.723 77.659 1.00 78.31 223 ILE A O 1
ATOM 1655 N N . ALA A 1 224 ? -58.731 -49.210 76.442 1.00 80.38 224 ALA A N 1
ATOM 1656 C CA . ALA A 1 224 ? -57.560 -49.690 75.711 1.00 80.38 224 ALA A CA 1
ATOM 1657 C C . ALA A 1 224 ? -57.209 -48.737 74.554 1.00 80.38 224 ALA A C 1
ATOM 1659 O O . ALA A 1 224 ? -58.111 -48.236 73.883 1.00 80.38 224 ALA A O 1
ATOM 1660 N N . ASN A 1 225 ? -55.920 -48.594 74.238 1.00 84.25 225 ASN A N 1
ATOM 1661 C CA . ASN A 1 225 ? -55.383 -47.737 73.170 1.00 84.25 225 ASN A CA 1
ATOM 1662 C C . ASN A 1 225 ? -55.496 -46.224 73.429 1.00 84.25 225 ASN A C 1
ATOM 1664 O O . ASN A 1 225 ? -55.766 -45.455 72.504 1.00 84.25 225 ASN A O 1
ATOM 1668 N N . GLU A 1 226 ? -55.282 -45.790 74.670 1.00 86.81 226 GLU A N 1
ATOM 1669 C CA . GLU A 1 226 ? -55.241 -44.371 75.041 1.00 86.81 226 GLU A CA 1
ATOM 1670 C C . GLU A 1 226 ? -53.800 -43.870 75.235 1.00 86.81 226 GLU A C 1
ATOM 1672 O O . GLU A 1 226 ? -52.896 -44.645 75.531 1.00 86.81 226 GLU A O 1
ATOM 1677 N N . TRP A 1 227 ? -53.565 -42.569 75.057 1.00 87.69 227 TRP A N 1
ATOM 1678 C CA . TRP A 1 227 ? -52.298 -41.933 75.422 1.00 87.69 227 TRP A CA 1
ATOM 1679 C C . TRP A 1 227 ? -52.459 -41.273 76.787 1.00 87.69 227 TRP A C 1
ATOM 1681 O O . TRP A 1 227 ? -53.269 -40.363 76.947 1.00 87.69 227 TRP A O 1
ATOM 1691 N N . LEU A 1 228 ? -51.682 -41.728 77.762 1.00 89.19 228 LEU A N 1
ATOM 1692 C CA . LEU A 1 228 ? -51.547 -41.060 79.046 1.00 89.19 228 LEU A CA 1
ATOM 1693 C C . LEU A 1 228 ? -50.696 -39.819 78.863 1.00 89.19 228 LEU A C 1
ATOM 1695 O O . LEU A 1 228 ? -49.543 -39.940 78.460 1.00 89.19 228 LEU A O 1
ATOM 1699 N N . VAL A 1 229 ? -51.254 -38.655 79.175 1.00 91.12 229 VAL A N 1
ATOM 1700 C CA . VAL A 1 229 ? -50.552 -37.376 79.092 1.00 91.12 229 VAL A CA 1
ATOM 1701 C C . VAL A 1 229 ? -50.022 -37.018 80.474 1.00 91.12 229 VAL A C 1
ATOM 1703 O O . VAL A 1 229 ? -50.788 -36.763 81.401 1.00 91.12 229 VAL A O 1
ATOM 1706 N N . PHE A 1 230 ? -48.705 -36.981 80.598 1.00 92.44 230 PHE A N 1
ATOM 1707 C CA . PHE A 1 230 ? -47.991 -36.507 81.771 1.00 92.44 230 PHE A CA 1
ATOM 1708 C C . PHE A 1 230 ? -47.562 -35.070 81.502 1.00 92.44 230 PHE A C 1
ATOM 1710 O O . PHE A 1 230 ? -46.798 -34.821 80.570 1.00 92.44 230 PHE A O 1
ATOM 1717 N N . VAL A 1 231 ? -48.063 -34.131 82.301 1.00 88.81 231 VAL A N 1
ATOM 1718 C CA . VAL A 1 231 ? -47.610 -32.736 82.280 1.00 88.81 231 VAL A CA 1
ATOM 1719 C C . VAL A 1 231 ? -46.394 -32.621 83.187 1.00 88.81 231 VAL A C 1
ATOM 1721 O O . VAL A 1 231 ? -46.416 -33.109 84.318 1.00 88.81 231 VAL A O 1
ATOM 1724 N N . LEU A 1 232 ? -45.333 -32.016 82.667 1.00 87.06 232 LEU A N 1
ATOM 1725 C CA . LEU A 1 232 ? -44.095 -31.772 83.391 1.00 87.06 232 LEU A CA 1
ATOM 1726 C C . LEU A 1 232 ? -43.847 -30.273 83.450 1.00 87.06 232 LEU A C 1
ATOM 1728 O O . LEU A 1 232 ? -44.128 -29.560 82.486 1.00 87.06 232 LEU A O 1
ATOM 1732 N N . ASP A 1 233 ? -43.257 -29.846 84.558 1.00 77.00 233 ASP A N 1
ATOM 1733 C CA . ASP A 1 233 ? -42.813 -28.476 84.762 1.00 77.00 233 ASP A CA 1
ATOM 1734 C C . ASP A 1 233 ? -41.302 -28.475 85.021 1.00 77.00 233 ASP A C 1
ATOM 1736 O O . ASP A 1 233 ? -40.772 -29.350 85.710 1.00 77.00 233 ASP A O 1
ATOM 1740 N N . GLU A 1 234 ? -40.612 -27.485 84.455 1.00 78.12 234 GLU A N 1
ATOM 1741 C CA . GLU A 1 234 ? -39.208 -27.149 84.728 1.00 78.12 234 GLU A CA 1
ATOM 1742 C C . GLU A 1 234 ? -38.147 -28.179 84.283 1.00 78.12 234 GLU A C 1
ATOM 1744 O O . GLU A 1 234 ? -36.990 -28.113 84.703 1.00 78.12 234 GLU A O 1
ATOM 1749 N N . VAL A 1 235 ? -38.467 -29.090 83.359 1.00 85.69 235 VAL A N 1
ATOM 1750 C CA . VAL A 1 235 ? -37.487 -30.063 82.837 1.00 85.69 235 VAL A CA 1
ATOM 1751 C C . VAL A 1 235 ? -36.769 -29.519 81.608 1.00 85.69 235 VAL A C 1
ATOM 1753 O O . VAL A 1 235 ? -37.313 -29.534 80.510 1.00 85.69 235 VAL A O 1
ATOM 1756 N N . GLN A 1 236 ? -35.526 -29.061 81.755 1.00 87.75 236 GLN A N 1
ATOM 1757 C CA . GLN A 1 236 ? -34.748 -28.525 80.632 1.00 87.75 236 GLN A CA 1
ATOM 1758 C C . GLN A 1 236 ? -34.021 -29.629 79.855 1.00 87.75 236 GLN A C 1
ATOM 1760 O O . GLN A 1 236 ? -33.197 -30.360 80.408 1.00 87.75 236 GLN A O 1
ATOM 1765 N N . LEU A 1 237 ? -34.292 -29.712 78.554 1.00 89.94 237 LEU A N 1
ATOM 1766 C CA . LEU A 1 237 ? -33.588 -30.576 77.615 1.00 89.94 237 LEU A CA 1
ATOM 1767 C C . LEU A 1 237 ? -32.574 -29.783 76.794 1.00 89.94 237 LEU A C 1
ATOM 1769 O O . LEU A 1 237 ? -32.800 -28.631 76.427 1.00 89.94 237 LEU A O 1
ATOM 1773 N N . THR A 1 238 ? -31.477 -30.445 76.442 1.00 90.31 238 THR A N 1
ATOM 1774 C CA . THR A 1 238 ? -30.492 -29.982 75.462 1.00 90.31 238 THR A CA 1
ATOM 1775 C C . THR A 1 238 ? -30.527 -30.909 74.254 1.00 90.31 238 THR A C 1
ATOM 1777 O O . THR A 1 238 ? -30.408 -32.125 74.413 1.00 90.31 238 THR A O 1
ATOM 1780 N N . ALA A 1 239 ? -30.677 -30.350 73.050 1.00 89.69 239 ALA A N 1
ATOM 1781 C CA . ALA A 1 239 ? -30.686 -31.124 71.812 1.00 89.69 239 ALA A CA 1
ATOM 1782 C C . ALA A 1 239 ? -29.425 -31.998 71.695 1.00 89.69 239 ALA A C 1
ATOM 1784 O O . ALA A 1 239 ? -28.305 -31.535 71.915 1.00 89.69 239 ALA A O 1
ATOM 1785 N N . GLY A 1 240 ? -29.610 -33.267 71.338 1.00 88.12 240 GLY A N 1
ATOM 1786 C CA . GLY A 1 240 ? -28.549 -34.267 71.236 1.00 88.12 240 GLY A CA 1
ATOM 1787 C C . GLY A 1 240 ? -28.198 -34.974 72.551 1.00 88.12 240 GLY A C 1
ATOM 1788 O O . GLY A 1 240 ? -27.542 -36.016 72.507 1.00 88.12 240 GLY A O 1
ATOM 1789 N N . THR A 1 241 ? -28.658 -34.484 73.707 1.00 91.06 241 THR A N 1
ATOM 1790 C CA . THR A 1 241 ? -28.463 -35.156 75.001 1.00 91.06 241 THR A CA 1
ATOM 1791 C C . THR A 1 241 ? -29.489 -36.274 75.192 1.00 91.06 241 THR A C 1
ATOM 1793 O O . THR A 1 241 ? -30.642 -36.172 74.763 1.00 91.06 241 THR A O 1
ATOM 1796 N N . LYS A 1 242 ? -29.065 -37.381 75.813 1.00 92.19 242 LYS A N 1
ATOM 1797 C CA . LYS A 1 242 ? -29.932 -38.523 76.124 1.00 92.19 242 LYS A CA 1
ATOM 1798 C C . LYS A 1 242 ? -30.606 -38.327 77.483 1.00 92.19 242 LYS A C 1
ATOM 1800 O O . LYS A 1 242 ? -29.942 -37.942 78.440 1.00 92.19 242 LYS A O 1
ATOM 1805 N N . TYR A 1 243 ? -31.890 -38.642 77.561 1.00 94.25 243 TYR A N 1
ATOM 1806 C CA . TYR A 1 243 ? -32.737 -38.569 78.749 1.00 94.25 243 TYR A CA 1
ATOM 1807 C C . TYR A 1 243 ? -33.517 -39.869 78.911 1.00 94.25 243 TYR A C 1
ATOM 1809 O O . TYR A 1 243 ? -33.597 -40.668 77.981 1.00 94.25 243 TYR A O 1
ATOM 1817 N N . THR A 1 244 ? -34.106 -40.086 80.082 1.00 92.94 244 THR A N 1
ATOM 1818 C CA . THR A 1 244 ? -34.836 -41.309 80.409 1.00 92.94 244 THR A CA 1
ATOM 1819 C C . THR A 1 244 ? -36.175 -41.007 81.067 1.00 92.94 244 THR A C 1
ATOM 1821 O O . THR A 1 244 ? -36.229 -40.278 82.051 1.00 92.94 244 THR A O 1
ATOM 1824 N N . ILE A 1 245 ? -37.240 -41.621 80.548 1.00 92.75 245 ILE A N 1
ATOM 1825 C CA . ILE A 1 245 ? -38.585 -41.666 81.126 1.00 92.75 245 ILE A CA 1
ATOM 1826 C C . ILE A 1 245 ? -38.688 -42.949 81.950 1.00 92.75 245 ILE A C 1
ATOM 1828 O O . ILE A 1 245 ? -38.679 -44.047 81.395 1.00 92.75 245 ILE A O 1
ATOM 1832 N N . ALA A 1 246 ? -38.783 -42.829 83.267 1.00 90.62 246 ALA A N 1
ATOM 1833 C CA . ALA A 1 246 ? -39.060 -43.938 84.171 1.00 90.62 246 ALA A CA 1
ATOM 1834 C C . ALA A 1 246 ? -40.532 -43.915 84.576 1.00 90.62 246 ALA A C 1
ATOM 1836 O O . ALA A 1 246 ? -41.054 -42.843 84.862 1.00 90.62 246 ALA A O 1
ATOM 1837 N N . VAL A 1 247 ? -41.187 -45.076 84.626 1.00 88.88 247 VAL A N 1
ATOM 1838 C CA . VAL A 1 247 ? -42.556 -45.195 85.155 1.00 88.88 247 VAL A CA 1
ATOM 1839 C C . VAL A 1 247 ? -42.692 -46.359 86.130 1.00 88.88 247 VAL A C 1
ATOM 1841 O O . VAL A 1 247 ? -41.979 -47.361 86.025 1.00 88.88 247 VAL A O 1
ATOM 1844 N N . ASP A 1 248 ? -43.548 -46.172 87.129 1.00 86.19 248 ASP A N 1
ATOM 1845 C CA . ASP A 1 248 ? -43.766 -47.075 88.261 1.00 86.19 248 ASP A CA 1
ATOM 1846 C C . ASP A 1 248 ? -44.419 -48.415 87.880 1.00 86.19 248 ASP A C 1
ATOM 1848 O O . ASP A 1 248 ? -44.058 -49.442 88.456 1.00 86.19 248 ASP A O 1
ATOM 1852 N N . ASP A 1 249 ? -45.306 -48.437 86.881 1.00 80.06 249 ASP A N 1
ATOM 1853 C CA . ASP A 1 249 ? -45.906 -49.661 86.332 1.00 80.06 249 ASP A CA 1
ATOM 1854 C C . ASP A 1 249 ? -46.012 -49.617 84.800 1.00 80.06 249 ASP A C 1
ATOM 1856 O O . ASP A 1 249 ? -46.459 -48.642 84.206 1.00 80.06 249 ASP A O 1
ATOM 1860 N N . TRP A 1 250 ? -45.569 -50.681 84.135 1.00 77.62 250 TRP A N 1
ATOM 1861 C CA . TRP A 1 250 ? -45.496 -50.767 82.675 1.00 77.62 250 TRP A CA 1
ATOM 1862 C C . TRP A 1 250 ? -46.419 -51.825 82.091 1.00 77.62 250 TRP A C 1
ATOM 1864 O O . TRP A 1 250 ? -46.491 -51.961 80.872 1.00 77.62 250 TRP A O 1
ATOM 1874 N N . TYR A 1 251 ? -47.120 -52.586 82.934 1.00 77.31 251 TYR A N 1
ATOM 1875 C CA . TYR A 1 251 ? -47.849 -53.777 82.505 1.00 77.31 251 TYR A CA 1
ATOM 1876 C C . TYR A 1 251 ? -48.882 -53.489 81.406 1.00 77.31 251 TYR A C 1
ATOM 1878 O O . TYR A 1 251 ? -49.054 -54.286 80.487 1.00 77.31 251 TYR A O 1
ATOM 1886 N N . HIS A 1 252 ? -49.525 -52.322 81.464 1.00 78.81 252 HIS A N 1
ATOM 1887 C CA . HIS A 1 252 ? -50.541 -51.920 80.491 1.00 78.81 252 HIS A CA 1
ATOM 1888 C C . HIS A 1 252 ? -49.998 -51.005 79.376 1.00 78.81 252 HIS A C 1
ATOM 1890 O O . HIS A 1 252 ? -50.761 -50.608 78.491 1.00 78.81 252 HIS A O 1
ATOM 1896 N N . LEU A 1 253 ? -48.705 -50.660 79.400 1.00 80.81 253 LEU A N 1
ATOM 1897 C CA . LEU A 1 253 ? -48.095 -49.763 78.421 1.00 80.81 253 LEU A CA 1
ATOM 1898 C C . LEU A 1 253 ? -47.728 -50.508 77.130 1.00 80.81 253 LEU A C 1
ATOM 1900 O O . LEU A 1 253 ? -47.229 -51.634 77.134 1.00 80.81 253 LEU A O 1
ATOM 1904 N N . GLY A 1 254 ? -47.961 -49.858 75.994 1.00 77.75 254 GLY A N 1
ATOM 1905 C CA . GLY A 1 254 ? -47.543 -50.347 74.691 1.00 77.75 254 GLY A CA 1
ATOM 1906 C C . GLY A 1 254 ? -46.027 -50.306 74.550 1.00 77.75 254 GLY A C 1
ATOM 1907 O O . GLY A 1 254 ? -45.383 -49.306 74.859 1.00 77.75 254 GLY A O 1
ATOM 1908 N N . SER A 1 255 ? -45.468 -51.388 74.025 1.00 75.44 255 SER A N 1
ATOM 1909 C CA . SER A 1 255 ? -44.075 -51.465 73.591 1.00 75.44 255 SER A CA 1
ATOM 1910 C C . SER A 1 255 ? -44.005 -51.965 72.151 1.00 75.44 255 SER A C 1
ATOM 1912 O O . SER A 1 255 ? -45.002 -52.466 71.641 1.00 75.44 255 SER A O 1
ATOM 1914 N N . ALA A 1 256 ? -42.857 -51.837 71.489 1.00 71.25 256 ALA A N 1
ATOM 1915 C CA . ALA A 1 256 ? -42.567 -52.532 70.233 1.00 71.25 256 ALA A CA 1
ATOM 1916 C C . ALA A 1 256 ? -41.083 -52.924 70.153 1.00 71.25 256 ALA A C 1
ATOM 1918 O O . ALA A 1 256 ? -40.280 -52.504 70.985 1.00 71.25 256 ALA A O 1
ATOM 1919 N N . PHE A 1 257 ? -40.701 -53.746 69.170 1.00 69.38 257 PHE A N 1
ATOM 1920 C CA . PHE A 1 257 ? -39.315 -54.200 69.011 1.00 69.38 257 PHE A CA 1
ATOM 1921 C C . PHE A 1 257 ? -38.393 -53.111 68.430 1.00 69.38 257 PHE A C 1
ATOM 1923 O O . PHE A 1 257 ? -38.406 -52.914 67.218 1.00 69.38 257 PHE A O 1
ATOM 1930 N N . ASN A 1 258 ? -37.584 -52.467 69.281 1.00 69.31 258 ASN A N 1
ATOM 1931 C CA . ASN A 1 258 ? -36.463 -51.560 68.969 1.00 69.31 258 ASN A CA 1
ATOM 1932 C C . ASN A 1 258 ? -36.680 -50.666 67.732 1.00 69.31 258 ASN A C 1
ATOM 1934 O O . ASN A 1 258 ? -35.940 -50.755 66.749 1.00 69.31 258 ASN A O 1
ATOM 1938 N N . GLN A 1 259 ? -37.751 -49.872 67.743 1.00 71.56 259 GLN A N 1
ATOM 1939 C CA . GLN A 1 259 ? -38.119 -49.014 66.610 1.00 71.56 259 GLN A CA 1
ATOM 1940 C C . GLN A 1 259 ? -37.727 -47.553 66.825 1.00 71.56 259 GLN A C 1
ATOM 1942 O O . GLN A 1 259 ? -37.661 -46.800 65.852 1.00 71.56 259 GLN A O 1
ATOM 1947 N N . TYR A 1 260 ? -37.449 -47.146 68.064 1.00 79.69 260 TYR A N 1
ATOM 1948 C CA . TYR A 1 260 ? -36.914 -45.828 68.351 1.00 79.69 260 TYR A CA 1
ATOM 1949 C C . TYR A 1 260 ? -35.381 -45.888 68.325 1.00 79.69 260 TYR A C 1
ATOM 1951 O O . TYR A 1 260 ? -34.711 -46.326 69.260 1.00 79.69 260 TYR A O 1
ATOM 1959 N N . SER A 1 261 ? -34.803 -45.444 67.208 1.00 74.94 261 SER A N 1
ATOM 1960 C CA . SER A 1 261 ? -33.354 -45.466 66.997 1.00 74.94 261 SER A CA 1
ATOM 1961 C C . SER A 1 261 ? -32.623 -44.614 68.042 1.00 74.94 261 SER A C 1
ATOM 1963 O O . SER A 1 261 ? -32.710 -43.390 68.019 1.00 74.94 261 SER A O 1
ATOM 1965 N N . GLY A 1 262 ? -31.838 -45.258 68.909 1.00 73.00 262 GLY A N 1
ATOM 1966 C CA . GLY A 1 262 ? -30.990 -44.592 69.905 1.00 73.00 262 GLY A CA 1
ATOM 1967 C C . GLY A 1 262 ? -31.548 -44.587 71.331 1.00 73.00 262 GLY A C 1
ATOM 1968 O O . GLY A 1 262 ? -30.816 -44.215 72.255 1.00 73.00 262 GLY A O 1
ATOM 1969 N N . GLY A 1 263 ? -32.785 -45.047 71.530 1.00 75.94 263 GLY A N 1
ATOM 1970 C CA . GLY A 1 263 ? -33.333 -45.329 72.856 1.00 75.94 263 GLY A CA 1
ATOM 1971 C C . GLY A 1 263 ? -33.036 -46.748 73.320 1.00 75.94 263 GLY A C 1
ATOM 1972 O O . GLY A 1 263 ? -32.573 -47.600 72.564 1.00 75.94 263 GLY A O 1
ATOM 1973 N N . GLN A 1 264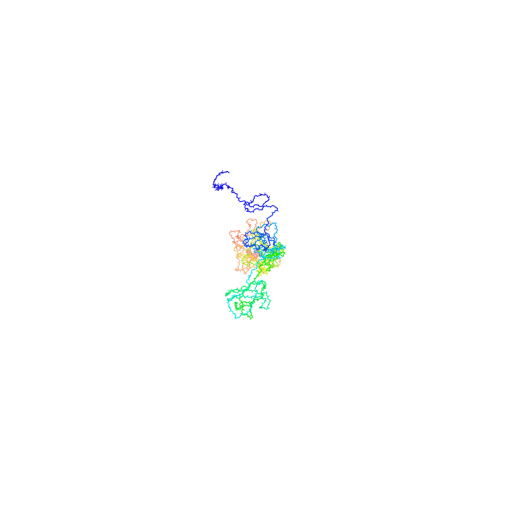 ? -33.255 -46.973 74.605 1.00 81.06 264 GLN A N 1
ATOM 1974 C CA . GLN A 1 264 ? -33.164 -48.275 75.244 1.00 81.06 264 GLN A CA 1
ATOM 1975 C C . GLN A 1 264 ? -34.218 -48.376 76.336 1.00 81.06 264 GLN A C 1
ATOM 1977 O O . GLN A 1 264 ? -34.475 -47.393 77.033 1.00 81.06 264 GLN A O 1
ATOM 1982 N N . ARG A 1 265 ? -34.752 -49.580 76.552 1.00 81.56 265 ARG A N 1
ATOM 1983 C CA . ARG A 1 265 ? -35.534 -49.903 77.749 1.00 81.56 265 ARG A CA 1
ATOM 1984 C C . ARG A 1 265 ? -34.769 -50.821 78.699 1.00 81.56 265 ARG A C 1
ATOM 1986 O O . ARG A 1 265 ? -33.860 -51.531 78.271 1.00 81.56 265 ARG A O 1
ATOM 1993 N N . ASN A 1 266 ? -35.191 -50.859 79.966 1.00 77.81 266 ASN A N 1
ATOM 1994 C CA . ASN A 1 266 ? -34.594 -51.635 81.067 1.00 77.81 266 ASN A CA 1
ATOM 1995 C C . ASN A 1 266 ? -33.919 -52.966 80.645 1.00 77.81 266 ASN A C 1
ATOM 1997 O O . ASN A 1 266 ? -34.575 -53.995 80.485 1.00 77.81 266 ASN A O 1
ATOM 2001 N N . GLY A 1 267 ? -32.594 -52.926 80.448 1.00 62.25 267 GLY A N 1
ATOM 2002 C CA . GLY A 1 267 ? -31.742 -54.093 80.179 1.00 62.25 267 GLY A CA 1
ATOM 2003 C C . GLY A 1 267 ? -31.957 -54.818 78.841 1.00 62.25 267 GLY A C 1
ATOM 2004 O O . GLY A 1 267 ? -31.422 -55.912 78.664 1.00 62.25 267 GLY A O 1
ATOM 2005 N N . SER A 1 268 ? -32.719 -54.257 77.895 1.00 62.00 268 SER A N 1
ATOM 2006 C CA . SER A 1 268 ? -33.034 -54.895 76.611 1.00 62.00 268 SER A CA 1
ATOM 2007 C C . SER A 1 268 ? -32.927 -53.898 75.458 1.00 62.00 268 SER A C 1
ATOM 2009 O O . SER A 1 268 ? -33.783 -53.039 75.284 1.00 62.00 268 SER A O 1
ATOM 2011 N N . ALA A 1 269 ? -31.915 -54.082 74.605 1.00 61.78 269 ALA A N 1
ATOM 2012 C CA . ALA A 1 269 ? -31.749 -53.328 73.356 1.00 61.78 269 ALA A CA 1
ATOM 2013 C C . ALA A 1 269 ? -32.752 -53.735 72.257 1.00 61.78 269 ALA A C 1
ATOM 2015 O O . ALA A 1 269 ? -32.610 -53.333 71.108 1.00 61.78 269 ALA A O 1
ATOM 2016 N N . THR A 1 270 ? -33.712 -54.612 72.562 1.00 60.91 270 THR A N 1
ATOM 2017 C CA . THR A 1 270 ? -34.616 -55.198 71.565 1.00 60.91 270 THR A CA 1
ATOM 2018 C C . THR A 1 270 ? -36.048 -54.701 71.682 1.00 60.91 270 THR A C 1
ATOM 2020 O O . THR A 1 270 ? -36.867 -55.098 70.864 1.00 60.91 270 THR A O 1
ATOM 2023 N N . GLY A 1 271 ? -36.378 -53.821 72.631 1.00 71.38 271 GLY A N 1
ATOM 2024 C CA . GLY A 1 271 ? -37.712 -53.234 72.716 1.00 71.38 271 GLY A CA 1
ATOM 2025 C C . GLY A 1 271 ? -37.705 -51.808 73.240 1.00 71.38 271 GLY A C 1
ATOM 2026 O O . GLY A 1 271 ? -36.831 -51.460 74.022 1.00 71.38 271 GLY A O 1
ATOM 2027 N N . ASP A 1 272 ? -38.717 -51.040 72.856 1.00 80.00 272 ASP A N 1
ATOM 2028 C CA . ASP A 1 272 ? -38.956 -49.670 73.307 1.00 80.00 272 ASP A CA 1
ATOM 2029 C C . ASP A 1 272 ? -40.404 -49.502 73.778 1.00 80.00 272 ASP A C 1
ATOM 2031 O O . ASP A 1 272 ? -41.287 -50.252 73.350 1.00 80.00 272 ASP A O 1
ATOM 2035 N N . LEU A 1 273 ? -40.662 -48.520 74.642 1.00 83.00 273 LEU A N 1
ATOM 2036 C CA . LEU A 1 273 ? -42.016 -48.034 74.909 1.00 83.00 273 LEU A CA 1
ATOM 2037 C C . LEU A 1 273 ? -42.541 -47.161 73.777 1.00 83.00 273 LEU A C 1
ATOM 2039 O O . LEU A 1 273 ? -41.803 -46.412 73.150 1.00 83.00 273 LEU A O 1
ATOM 2043 N N . ASN A 1 274 ? -43.856 -47.164 73.608 1.00 85.94 274 ASN A N 1
ATOM 2044 C CA . ASN A 1 274 ? -44.532 -46.136 72.836 1.00 85.94 274 ASN A CA 1
ATOM 2045 C C . ASN A 1 274 ? -44.653 -44.872 73.678 1.00 85.94 274 ASN A C 1
ATOM 2047 O O . ASN A 1 274 ? -45.469 -44.806 74.603 1.00 85.94 274 ASN A O 1
ATOM 2051 N N . PHE A 1 275 ? -43.849 -43.876 73.333 1.00 88.81 275 PHE A N 1
ATOM 2052 C CA . PHE A 1 275 ? -43.852 -42.586 73.993 1.00 88.81 275 PHE A CA 1
ATOM 2053 C C . PHE A 1 275 ? -43.888 -41.447 72.979 1.00 88.81 275 PHE A C 1
ATOM 2055 O O . PHE A 1 275 ? -43.517 -41.613 71.813 1.00 88.81 275 PHE A O 1
ATOM 2062 N N . LYS A 1 276 ? -44.288 -40.272 73.451 1.00 92.00 276 LYS A N 1
ATOM 2063 C CA . LYS A 1 276 ? -43.972 -39.001 72.810 1.00 92.00 276 LYS A CA 1
ATOM 2064 C C . LYS A 1 276 ? -43.448 -38.026 73.844 1.00 92.00 276 LYS A C 1
ATOM 2066 O O . LYS A 1 276 ? -43.868 -38.064 74.995 1.00 92.00 276 LYS A O 1
ATOM 2071 N N . THR A 1 277 ? -42.572 -37.133 73.424 1.00 92.56 277 THR A N 1
ATOM 2072 C CA . THR A 1 277 ? -42.109 -36.000 74.224 1.00 92.56 277 THR A CA 1
ATOM 2073 C C . THR A 1 277 ? -42.477 -34.709 73.512 1.00 92.56 277 THR A C 1
ATOM 2075 O O . THR A 1 277 ? -42.481 -34.659 72.282 1.00 92.56 277 THR A O 1
ATOM 2078 N N . PHE A 1 278 ? -42.799 -33.657 74.261 1.00 91.50 278 PHE A N 1
ATOM 2079 C CA . PHE A 1 278 ? -43.084 -32.337 73.705 1.00 91.50 278 PHE A CA 1
ATOM 2080 C C . PHE A 1 278 ? -42.268 -31.270 74.419 1.00 91.50 278 PHE A C 1
ATOM 2082 O O . PHE A 1 278 ? -42.352 -31.114 75.640 1.00 91.50 278 PHE A O 1
ATOM 2089 N N . VAL A 1 279 ? -41.527 -30.491 73.638 1.00 88.75 279 VAL A N 1
ATOM 2090 C CA . VAL A 1 279 ? -40.656 -29.427 74.132 1.00 88.75 279 VAL A CA 1
ATOM 2091 C C . VAL A 1 279 ? -41.279 -28.067 73.830 1.00 88.75 279 VAL A C 1
ATOM 2093 O O . VAL A 1 279 ? -41.667 -27.786 72.693 1.00 88.75 279 VAL A O 1
ATOM 2096 N N . LYS A 1 280 ? -41.377 -27.210 74.848 1.00 83.56 280 LYS A N 1
ATOM 2097 C CA . LYS A 1 280 ? -41.660 -25.779 74.715 1.00 83.56 280 LYS A CA 1
ATOM 2098 C C . LYS A 1 280 ? -40.364 -25.069 74.324 1.00 83.56 280 LYS A C 1
ATOM 2100 O O . LYS A 1 280 ? -39.394 -25.067 75.079 1.00 83.56 280 LYS A O 1
ATOM 2105 N N . GLN A 1 281 ? -40.360 -24.452 73.146 1.00 72.00 281 GLN A N 1
ATOM 2106 C CA . GLN A 1 281 ? -39.247 -23.638 72.651 1.00 72.00 281 GLN A CA 1
ATOM 2107 C C . GLN A 1 281 ? -39.662 -22.164 72.615 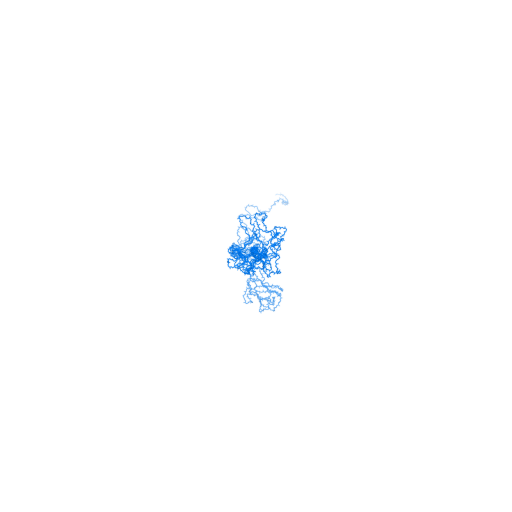1.00 72.00 281 GLN A C 1
ATOM 2109 O O . GLN A 1 281 ? -40.792 -21.846 72.230 1.00 72.00 281 GLN A O 1
ATOM 2114 N N . ALA A 1 282 ? -38.758 -21.258 72.989 1.00 64.25 282 ALA A N 1
ATOM 2115 C CA . ALA A 1 282 ? -38.955 -19.828 72.769 1.00 64.25 282 ALA A CA 1
ATOM 2116 C C . ALA A 1 282 ? -38.933 -19.541 71.257 1.00 64.25 282 ALA A C 1
ATOM 2118 O O . ALA A 1 282 ? -37.954 -19.857 70.582 1.00 64.25 282 ALA A O 1
ATOM 2119 N N . LYS A 1 283 ? -40.007 -18.962 70.703 1.00 56.97 283 LYS A N 1
ATOM 2120 C CA . LYS A 1 283 ? -40.008 -18.452 69.321 1.00 56.97 283 LYS A CA 1
ATOM 2121 C C . LYS A 1 283 ? -39.489 -17.010 69.331 1.00 56.97 283 LYS A C 1
ATOM 2123 O O . LYS A 1 283 ? -39.960 -16.214 70.132 1.00 56.97 283 LYS A O 1
ATOM 2128 N N . GLY A 1 284 ? -38.511 -16.724 68.463 1.00 55.91 284 GLY A N 1
ATOM 2129 C CA . GLY A 1 284 ? -37.626 -15.550 68.488 1.00 55.91 284 GLY A CA 1
ATOM 2130 C C . GLY A 1 284 ? -38.276 -14.196 68.804 1.00 55.91 284 GLY A C 1
ATOM 2131 O O . GLY A 1 284 ? -39.342 -13.853 68.293 1.00 55.91 284 GLY A O 1
ATOM 2132 N N . ASN A 1 285 ? -37.587 -13.420 69.642 1.00 64.38 285 ASN A N 1
ATOM 2133 C CA . ASN A 1 285 ? -38.073 -12.163 70.202 1.00 64.38 285 ASN A CA 1
ATOM 2134 C C . ASN A 1 285 ? -37.933 -10.999 69.203 1.00 64.38 285 ASN A C 1
ATOM 2136 O O . ASN A 1 285 ? -36.925 -10.870 68.507 1.00 64.38 285 ASN A O 1
ATOM 2140 N N . PHE A 1 286 ? -38.913 -10.092 69.201 1.00 67.31 286 PHE A N 1
ATOM 2141 C CA . PHE A 1 286 ? -38.668 -8.690 68.862 1.00 67.31 286 PHE A CA 1
ATOM 2142 C C . PHE A 1 286 ? -38.312 -7.982 70.168 1.00 67.31 286 PHE A C 1
ATOM 2144 O O . PHE A 1 286 ? -39.177 -7.802 71.027 1.00 67.31 286 PHE A O 1
ATOM 2151 N N . SER A 1 287 ? -37.040 -7.622 70.351 1.00 63.53 287 SER A N 1
ATOM 2152 C CA . SER A 1 287 ? -36.618 -6.856 71.527 1.00 63.53 287 SER A CA 1
ATOM 2153 C C . SER A 1 287 ? -35.944 -5.552 71.119 1.00 63.53 287 SER A C 1
ATOM 2155 O O . SER A 1 287 ? -35.072 -5.524 70.242 1.00 63.53 287 SER A O 1
ATOM 2157 N N . ILE A 1 288 ? -36.382 -4.464 71.759 1.00 65.81 288 ILE A N 1
ATOM 2158 C CA . ILE A 1 288 ? -35.762 -3.146 71.658 1.00 65.81 288 ILE A CA 1
ATOM 2159 C C . ILE A 1 288 ? -35.099 -2.870 73.005 1.00 65.81 288 ILE A C 1
ATOM 2161 O O . ILE A 1 288 ? -35.756 -2.571 74.008 1.00 65.81 288 ILE A O 1
ATOM 2165 N N . SER A 1 289 ? -33.773 -2.959 73.032 1.00 62.19 289 SER A N 1
ATOM 2166 C CA . SER A 1 289 ? -32.974 -2.668 74.216 1.00 62.19 289 SER A CA 1
ATOM 2167 C C . SER A 1 289 ? -32.070 -1.456 73.985 1.00 62.19 289 SER A C 1
ATOM 2169 O O . SER A 1 289 ? -31.874 -0.975 72.871 1.00 62.19 289 SER A O 1
ATOM 2171 N N . ASN A 1 290 ? -31.444 -0.983 75.060 1.00 56.09 290 ASN A N 1
ATOM 2172 C CA . ASN A 1 290 ? -30.346 -0.018 74.980 1.00 56.09 290 ASN A CA 1
ATOM 2173 C C . ASN A 1 290 ? -29.076 -0.591 74.312 1.00 56.09 290 ASN A C 1
ATOM 2175 O O . ASN A 1 290 ? -28.121 0.151 74.088 1.00 56.09 290 ASN A O 1
ATOM 2179 N N . THR A 1 291 ? -29.041 -1.895 74.018 1.00 53.25 291 THR A N 1
ATOM 2180 C CA . THR A 1 291 ? -27.933 -2.576 73.343 1.00 53.25 291 THR A CA 1
ATOM 2181 C C . THR A 1 291 ? -28.208 -2.882 71.866 1.00 53.25 291 THR A C 1
ATOM 2183 O O . THR A 1 291 ? -27.267 -3.299 71.191 1.00 53.25 291 THR A O 1
ATOM 2186 N N . GLY A 1 292 ? -29.412 -2.618 71.341 1.00 65.81 292 GLY A N 1
ATOM 2187 C CA . GLY A 1 292 ? -29.745 -2.735 69.916 1.00 65.81 292 GLY A CA 1
ATOM 2188 C C . GLY A 1 292 ? -31.200 -3.140 69.648 1.00 65.81 292 GLY A C 1
ATOM 2189 O O . GLY A 1 292 ? -31.982 -3.360 70.573 1.00 65.81 292 GLY A O 1
ATOM 2190 N N . VAL A 1 293 ? -31.549 -3.247 68.363 1.00 72.19 293 VAL A N 1
ATOM 2191 C CA . VAL A 1 293 ? -32.810 -3.848 67.902 1.00 72.19 293 VAL A CA 1
ATOM 2192 C C . VAL A 1 293 ? -32.505 -5.258 67.406 1.00 72.19 293 VAL A C 1
ATOM 2194 O O . VAL A 1 293 ? -31.651 -5.440 66.536 1.00 72.19 293 VAL A O 1
ATOM 2197 N N . THR A 1 294 ? -33.204 -6.242 67.967 1.00 67.00 294 THR A N 1
ATOM 2198 C CA . THR A 1 294 ? -33.139 -7.645 67.528 1.00 67.00 294 THR A CA 1
ATOM 2199 C C . THR A 1 294 ? -34.455 -8.029 66.862 1.00 67.00 294 THR A C 1
ATOM 2201 O O . THR A 1 294 ? -35.531 -7.722 67.381 1.00 67.00 294 THR A O 1
ATOM 2204 N N . VAL A 1 295 ? -34.367 -8.655 65.688 1.00 68.50 295 VAL A N 1
ATOM 2205 C CA . VAL A 1 295 ? -35.515 -9.152 64.919 1.00 68.50 295 VAL A CA 1
ATOM 2206 C C . VAL A 1 295 ? -35.257 -10.620 64.592 1.00 68.50 295 VAL A C 1
ATOM 2208 O O . VAL A 1 295 ? -34.512 -10.929 63.660 1.00 68.50 295 VAL A O 1
ATOM 2211 N N . GLY A 1 296 ? -35.843 -11.530 65.374 1.00 68.75 296 GLY A N 1
ATOM 2212 C CA . GLY A 1 296 ? -35.508 -12.954 65.283 1.00 68.75 296 GLY A CA 1
ATOM 2213 C C . GLY A 1 296 ? -34.045 -13.185 65.674 1.00 68.75 296 GLY A C 1
ATOM 2214 O O . GLY A 1 296 ? -33.617 -12.711 66.723 1.00 68.75 296 GLY A O 1
ATOM 2215 N N . ASP A 1 297 ? -33.274 -13.849 64.809 1.00 62.28 297 ASP A N 1
ATOM 2216 C CA . ASP A 1 297 ? -31.842 -14.116 65.029 1.00 62.28 297 ASP A CA 1
ATOM 2217 C C . ASP A 1 297 ? -30.929 -12.948 64.611 1.00 62.28 297 ASP A C 1
ATOM 2219 O O . ASP A 1 297 ? -29.713 -13.015 64.787 1.00 62.28 297 ASP A O 1
ATOM 2223 N N . TYR A 1 298 ? -31.488 -11.875 64.037 1.00 67.06 298 TYR A N 1
ATOM 2224 C CA . TYR A 1 298 ? -30.702 -10.770 63.493 1.00 67.06 298 TYR A CA 1
ATOM 2225 C C . TYR A 1 298 ? -30.540 -9.619 64.486 1.00 67.06 298 TYR A C 1
ATOM 2227 O O . TYR A 1 298 ? -31.527 -9.046 64.957 1.00 67.06 298 TYR A O 1
ATOM 2235 N N . THR A 1 299 ? -29.290 -9.218 64.739 1.00 72.12 299 THR A N 1
ATOM 2236 C CA . THR A 1 299 ? -28.959 -7.995 65.494 1.00 72.12 299 THR A CA 1
ATOM 2237 C C . THR A 1 299 ? -28.615 -6.856 64.535 1.00 72.12 299 THR A C 1
ATOM 2239 O O . THR A 1 299 ? -27.650 -6.960 63.777 1.00 72.12 299 THR A O 1
ATOM 2242 N N . LEU A 1 300 ? -29.382 -5.758 64.569 1.00 78.50 300 LEU A N 1
ATOM 2243 C CA . LEU A 1 300 ? -29.114 -4.579 63.736 1.00 78.50 300 LEU A CA 1
ATOM 2244 C C . LEU A 1 300 ? -27.889 -3.778 64.243 1.00 78.50 300 LEU A C 1
ATOM 2246 O O . LEU A 1 300 ? -27.673 -3.697 65.458 1.00 78.50 300 LEU A O 1
ATOM 2250 N N . PRO A 1 301 ? -27.104 -3.140 63.348 1.00 77.69 301 PRO A N 1
ATOM 2251 C CA . PRO A 1 301 ? -25.986 -2.273 63.730 1.00 77.69 301 PRO A CA 1
ATOM 2252 C C . PRO A 1 301 ? -26.407 -1.110 64.637 1.00 77.69 301 PRO A C 1
ATOM 2254 O O . PRO A 1 301 ? -27.464 -0.514 64.453 1.00 77.69 301 PRO A O 1
ATOM 2257 N N . LYS A 1 302 ? -25.535 -0.731 65.582 1.00 75.50 302 LYS A N 1
ATOM 2258 C CA . LYS A 1 302 ? -25.764 0.387 66.524 1.00 75.50 302 LYS A CA 1
ATOM 2259 C C . LYS A 1 302 ? -25.563 1.780 65.916 1.00 75.50 302 LYS A C 1
ATOM 2261 O O . LYS A 1 302 ? -25.928 2.771 66.539 1.00 75.50 302 LYS A O 1
ATOM 2266 N N . THR A 1 303 ? -24.914 1.856 64.761 1.00 75.25 303 THR A N 1
ATOM 2267 C CA . THR A 1 303 ? -24.536 3.100 64.081 1.00 75.25 303 THR A CA 1
ATOM 2268 C C . THR A 1 303 ? -25.102 3.106 62.674 1.00 75.25 303 THR A C 1
ATOM 2270 O O . THR A 1 303 ? -25.149 2.050 62.041 1.00 75.25 303 THR A O 1
ATOM 2273 N N . ASP A 1 304 ? -25.472 4.281 62.174 1.00 78.38 304 ASP A N 1
ATOM 2274 C CA . ASP A 1 304 ? -25.921 4.452 60.793 1.00 78.38 304 ASP A CA 1
ATOM 2275 C C . ASP A 1 304 ? -24.799 4.135 59.798 1.00 78.38 304 ASP A C 1
ATOM 2277 O O . ASP A 1 304 ? -23.613 4.343 60.074 1.00 78.38 304 ASP A O 1
ATOM 2281 N N . GLY A 1 305 ? -25.189 3.632 58.628 1.00 80.00 305 GLY A N 1
ATOM 2282 C CA . GLY A 1 305 ? -24.288 3.502 57.492 1.00 80.00 305 GLY A CA 1
ATOM 2283 C C . GLY A 1 305 ? -23.947 4.879 56.932 1.00 80.00 305 GLY A C 1
ATOM 2284 O O . GLY A 1 305 ? -24.744 5.816 57.001 1.00 80.00 305 GLY A O 1
ATOM 2285 N N . THR A 1 306 ? -22.761 5.017 56.357 1.00 82.00 306 THR A N 1
ATOM 2286 C CA . THR A 1 306 ? -22.390 6.209 55.590 1.00 82.00 306 THR A CA 1
ATOM 2287 C C . THR A 1 306 ? -22.889 6.105 54.145 1.00 82.00 306 THR A C 1
ATOM 2289 O O . THR A 1 306 ? -23.293 5.037 53.675 1.00 82.00 306 THR A O 1
ATOM 2292 N N . THR A 1 307 ? -22.884 7.224 53.412 1.00 77.12 307 THR A N 1
ATOM 2293 C CA . THR A 1 307 ? -23.272 7.257 51.993 1.00 77.12 307 THR A CA 1
ATOM 2294 C C . THR A 1 307 ? -22.497 6.210 51.190 1.00 77.12 307 THR A C 1
ATOM 2296 O O . THR A 1 307 ? -21.269 6.228 51.167 1.00 77.12 307 THR A O 1
ATOM 2299 N N . GLY A 1 308 ? -23.219 5.317 50.505 1.00 69.38 308 GLY A N 1
ATOM 2300 C CA . GLY A 1 308 ? -22.625 4.238 49.706 1.00 69.38 308 GLY A CA 1
ATOM 2301 C C . GLY A 1 308 ? -22.386 2.930 50.469 1.00 69.38 308 GLY A C 1
ATOM 2302 O O . GLY A 1 308 ? -21.707 2.043 49.956 1.00 69.38 308 GLY A O 1
ATOM 2303 N N . GLN A 1 309 ? -22.932 2.779 51.675 1.00 83.38 309 GLN A N 1
ATOM 2304 C CA . GLN A 1 309 ? -22.966 1.496 52.376 1.00 83.38 309 GLN A CA 1
ATOM 2305 C C . GLN A 1 309 ? -24.332 0.810 52.230 1.00 83.38 309 GLN A C 1
ATOM 2307 O O . GLN A 1 309 ? -25.367 1.468 52.135 1.00 83.38 309 GLN A O 1
ATOM 2312 N N . ILE A 1 310 ? -24.329 -0.523 52.217 1.00 81.50 310 ILE A N 1
ATOM 2313 C CA . ILE A 1 310 ? -25.516 -1.385 52.230 1.00 81.50 310 ILE A CA 1
ATOM 2314 C C . ILE A 1 310 ? -25.501 -2.278 53.471 1.00 81.50 310 ILE A C 1
ATOM 2316 O O . ILE A 1 310 ? -24.444 -2.623 54.001 1.00 81.50 310 ILE A O 1
ATOM 2320 N N . LEU A 1 311 ? -26.685 -2.661 53.940 1.00 84.44 311 LEU A N 1
ATOM 2321 C CA . LEU A 1 311 ? -26.826 -3.600 55.046 1.00 84.44 311 LEU A CA 1
ATOM 2322 C C . LEU A 1 311 ? -26.542 -5.022 54.532 1.00 84.44 311 LEU A C 1
ATOM 2324 O O . LEU A 1 311 ? -27.172 -5.472 53.576 1.00 84.44 311 LEU A O 1
ATOM 2328 N N . THR A 1 312 ? -25.598 -5.727 55.149 1.00 81.50 312 THR A N 1
ATOM 2329 C CA . THR A 1 312 ? -25.189 -7.089 54.763 1.00 81.50 312 THR A CA 1
ATOM 2330 C C . THR A 1 312 ? -25.282 -8.036 55.955 1.00 81.50 312 THR A C 1
ATOM 2332 O O . THR A 1 312 ? -25.142 -7.602 57.097 1.00 81.50 312 THR A O 1
ATOM 2335 N N . THR A 1 313 ? -25.531 -9.322 55.704 1.00 78.88 313 THR A N 1
ATOM 2336 C CA . THR A 1 313 ? -25.560 -10.372 56.736 1.00 78.88 313 THR A CA 1
ATOM 2337 C C . THR A 1 313 ? -24.396 -11.340 56.549 1.00 78.88 313 THR A C 1
ATOM 2339 O O . THR A 1 313 ? -24.008 -11.626 55.418 1.00 78.88 313 THR A O 1
ATOM 2342 N N . ASP A 1 314 ? -23.856 -11.859 57.652 1.00 75.31 314 ASP A N 1
ATOM 2343 C CA . ASP A 1 314 ? -22.842 -12.922 57.657 1.00 75.31 314 ASP A CA 1
ATOM 2344 C C . ASP A 1 314 ? -23.440 -14.343 57.586 1.00 75.31 314 ASP A C 1
ATOM 2346 O O . ASP A 1 314 ? -22.713 -15.331 57.683 1.00 75.31 314 ASP A O 1
ATOM 2350 N N . GLY A 1 315 ? -24.767 -14.463 57.452 1.00 71.00 315 GLY A N 1
ATOM 2351 C CA . GLY A 1 315 ? -25.476 -15.745 57.444 1.00 71.00 315 GLY A CA 1
ATOM 2352 C C . GLY A 1 315 ? -25.545 -16.446 58.808 1.00 71.00 315 GLY A C 1
ATOM 2353 O O . GLY A 1 315 ? -26.133 -17.519 58.891 1.00 71.00 315 GLY A O 1
ATOM 2354 N N . SER A 1 316 ? -24.995 -15.840 59.866 1.00 67.81 316 SER A N 1
ATOM 2355 C CA . SER A 1 316 ? -24.945 -16.365 61.240 1.00 67.81 316 SER A CA 1
ATOM 2356 C C . SER A 1 316 ? -25.679 -15.464 62.246 1.00 67.81 316 SER A C 1
ATOM 2358 O O . SER A 1 316 ? -25.459 -15.572 63.450 1.00 67.81 316 SER A O 1
ATOM 2360 N N . GLY A 1 317 ? -26.543 -14.563 61.762 1.00 66.62 317 GLY A N 1
ATOM 2361 C CA . GLY A 1 317 ? -27.356 -13.668 62.596 1.00 66.62 317 GLY A CA 1
ATOM 2362 C C . GLY A 1 317 ? -26.745 -12.285 62.853 1.00 66.62 317 GLY A C 1
ATOM 2363 O O . GLY A 1 317 ? -27.424 -11.408 63.392 1.00 66.62 317 GLY A O 1
ATOM 2364 N N . ASN A 1 318 ? -25.512 -12.007 62.410 1.00 73.62 318 ASN A N 1
ATOM 2365 C CA . ASN A 1 318 ? -24.971 -10.650 62.494 1.00 73.62 318 ASN A CA 1
ATOM 2366 C C . ASN A 1 318 ? -25.268 -9.876 61.210 1.00 73.62 318 ASN A C 1
ATOM 2368 O O . ASN A 1 318 ? -25.081 -10.360 60.088 1.00 73.62 318 ASN A O 1
ATOM 2372 N N . VAL A 1 319 ? -25.726 -8.639 61.382 1.00 83.75 319 VAL A N 1
ATOM 2373 C CA . VAL A 1 319 ? -25.976 -7.695 60.295 1.00 83.75 319 VAL A CA 1
ATOM 2374 C C . VAL A 1 319 ? -25.022 -6.512 60.464 1.00 83.75 319 VAL A C 1
ATOM 2376 O O . VAL A 1 319 ? -24.878 -5.986 61.565 1.00 83.75 319 VAL A O 1
ATOM 2379 N N . SER A 1 320 ? -24.338 -6.098 59.396 1.00 85.62 320 SER A N 1
ATOM 2380 C CA . SER A 1 320 ? -23.361 -4.996 59.411 1.00 85.62 320 SER A CA 1
ATOM 2381 C C . SER A 1 320 ? -23.402 -4.160 58.127 1.00 85.62 320 SER A C 1
ATOM 2383 O O . SER A 1 320 ? -23.829 -4.642 57.075 1.00 85.62 320 SER A O 1
ATOM 2385 N N . TRP A 1 321 ? -22.971 -2.896 58.203 1.00 86.44 321 TRP A N 1
ATOM 2386 C CA . TRP A 1 321 ? -22.839 -2.026 57.030 1.00 86.44 321 TRP A CA 1
ATOM 2387 C C . TRP A 1 321 ? -21.591 -2.405 56.230 1.00 86.44 321 TRP A C 1
ATOM 2389 O O . TRP A 1 321 ? -20.466 -2.175 56.672 1.00 86.44 321 TRP A O 1
ATOM 2399 N N . GLY A 1 322 ? -21.792 -2.981 55.050 1.00 77.75 322 GLY A N 1
ATOM 2400 C CA . GLY A 1 322 ? -20.742 -3.214 54.063 1.00 77.75 322 GLY A CA 1
ATOM 2401 C C . GLY A 1 322 ? -20.710 -2.085 53.035 1.00 77.75 322 GLY A C 1
ATOM 2402 O O . GLY A 1 322 ? -21.727 -1.443 52.781 1.00 77.75 322 GLY A O 1
ATOM 2403 N N . GLY A 1 323 ? -19.558 -1.828 52.413 1.00 72.88 323 GLY A N 1
ATOM 2404 C CA . GLY A 1 323 ? -19.533 -0.999 51.200 1.00 72.88 323 GLY A CA 1
ATOM 2405 C C . GLY A 1 323 ? -20.333 -1.664 50.074 1.00 72.88 323 GLY A C 1
ATOM 2406 O O . GLY A 1 323 ? -20.497 -2.887 50.084 1.00 72.88 323 GLY A O 1
ATOM 2407 N N . VAL A 1 324 ? -20.815 -0.896 49.088 1.00 62.16 324 VAL A N 1
ATOM 2408 C CA . VAL A 1 324 ? -21.281 -1.506 47.830 1.00 62.16 324 VAL A CA 1
ATOM 2409 C C . VAL A 1 324 ? -20.088 -2.250 47.236 1.00 62.16 324 VAL A C 1
ATOM 2411 O O . VAL A 1 324 ? -19.135 -1.630 46.770 1.00 62.16 324 VAL A O 1
ATOM 2414 N N . GLY A 1 325 ? -20.078 -3.576 47.341 1.00 54.81 325 GLY A N 1
ATOM 2415 C CA . GLY A 1 325 ? -18.999 -4.390 46.805 1.00 54.81 325 GLY A CA 1
ATOM 2416 C C . GLY A 1 325 ? -18.933 -4.223 45.292 1.00 54.81 325 GLY A C 1
ATOM 2417 O O . GLY A 1 325 ? -19.687 -4.865 44.566 1.00 54.81 325 GLY A O 1
ATOM 2418 N N . SER A 1 326 ? -18.018 -3.382 44.816 1.00 51.25 326 SER A N 1
ATOM 2419 C CA . SER A 1 326 ? -17.554 -3.356 43.430 1.00 51.25 326 SER A CA 1
ATOM 2420 C C . SER A 1 326 ? -16.761 -4.633 43.164 1.00 51.25 326 SER A C 1
ATOM 2422 O O . SER A 1 326 ? -15.533 -4.632 43.183 1.00 51.25 326 SER A O 1
ATOM 2424 N N . ASN A 1 327 ? -17.453 -5.751 42.964 1.00 48.53 327 ASN A N 1
ATOM 2425 C CA . ASN A 1 327 ? -16.811 -6.996 42.568 1.00 48.53 327 ASN A CA 1
ATOM 2426 C C . ASN A 1 327 ? -16.635 -6.989 41.037 1.00 48.53 327 ASN A C 1
ATOM 2428 O O . ASN A 1 327 ? -17.549 -7.326 40.293 1.00 48.53 327 ASN A O 1
ATOM 2432 N N . ASN A 1 328 ? -15.457 -6.559 40.576 1.00 49.28 328 ASN A N 1
ATOM 2433 C CA . ASN A 1 328 ? -14.878 -6.855 39.258 1.00 49.28 328 ASN A CA 1
ATOM 2434 C C . ASN A 1 328 ? -15.769 -6.640 38.012 1.00 49.28 328 ASN A C 1
ATOM 2436 O O . ASN A 1 328 ? -15.967 -7.554 37.215 1.00 49.28 328 ASN A O 1
ATOM 2440 N N . GLY A 1 329 ? -16.215 -5.401 37.784 1.00 50.66 329 GLY A N 1
ATOM 2441 C CA . GLY A 1 329 ? -16.452 -4.900 36.420 1.00 50.66 329 GLY A CA 1
ATOM 2442 C C . GLY A 1 329 ? -17.661 -5.448 35.653 1.00 50.66 329 GLY A C 1
ATOM 2443 O O . GLY A 1 329 ? -17.742 -5.235 34.447 1.00 50.66 329 GLY A O 1
ATOM 2444 N N . ILE A 1 330 ? -18.618 -6.107 36.310 1.00 55.09 330 ILE A N 1
ATOM 2445 C CA . ILE A 1 330 ? -19.941 -6.354 35.718 1.00 55.09 330 ILE A CA 1
ATOM 2446 C C . ILE A 1 330 ? -21.013 -5.848 36.685 1.00 55.09 330 ILE A C 1
ATOM 2448 O O . ILE A 1 330 ? -21.522 -6.588 37.523 1.00 55.09 330 ILE A O 1
ATOM 2452 N N . THR A 1 331 ? -21.362 -4.565 36.578 1.00 52.84 331 THR A N 1
ATOM 2453 C CA . THR A 1 331 ? -22.582 -4.021 37.188 1.00 52.84 331 THR A CA 1
ATOM 2454 C C . THR A 1 331 ? -23.702 -4.058 36.158 1.00 52.84 331 THR A C 1
ATOM 2456 O O . THR A 1 331 ? -23.568 -3.498 35.072 1.00 52.84 331 THR A O 1
ATOM 2459 N N . ASN A 1 332 ? -24.820 -4.704 36.484 1.00 51.84 332 ASN A N 1
ATOM 2460 C CA . ASN A 1 332 ? -26.005 -4.668 35.635 1.00 51.84 332 ASN A CA 1
ATOM 2461 C C . ASN A 1 332 ? -26.722 -3.320 35.827 1.00 51.84 332 ASN A C 1
ATOM 2463 O O . ASN A 1 332 ? -27.552 -3.175 36.724 1.00 51.84 332 ASN A O 1
ATOM 2467 N N . SER A 1 333 ? -26.372 -2.319 35.019 1.00 44.03 333 SER A N 1
ATOM 2468 C CA . SER A 1 333 ? -27.111 -1.058 34.935 1.00 44.03 333 SER A CA 1
ATOM 2469 C C . SER A 1 333 ? -27.255 -0.634 33.472 1.00 44.03 333 SER A C 1
ATOM 2471 O O . SER A 1 333 ? -26.329 -0.072 32.892 1.00 44.03 333 SER A O 1
ATOM 2473 N N . SER A 1 334 ? -28.446 -0.861 32.902 1.00 54.22 334 SER A N 1
ATOM 2474 C CA . SER A 1 334 ? -28.830 -0.483 31.527 1.00 54.22 334 SER A CA 1
ATOM 2475 C C . SER A 1 334 ? -28.077 -1.229 30.399 1.00 54.22 334 SER A C 1
ATOM 2477 O O . SER A 1 334 ? -27.409 -2.228 30.641 1.00 54.22 334 SER A O 1
ATOM 2479 N N . ASN A 1 335 ? -28.200 -0.749 29.152 1.00 51.06 335 ASN A N 1
ATOM 2480 C CA . ASN A 1 335 ? -27.571 -1.279 27.925 1.00 51.06 335 ASN A CA 1
ATOM 2481 C C . ASN A 1 335 ? -26.054 -0.997 27.822 1.00 51.06 335 ASN A C 1
ATOM 2483 O O . ASN A 1 335 ? -25.483 -1.057 26.734 1.00 51.06 335 ASN A O 1
ATOM 2487 N N . THR A 1 336 ? -25.395 -0.638 28.923 1.00 49.22 336 THR A N 1
ATOM 2488 C CA . THR A 1 336 ? -23.988 -0.222 28.946 1.00 49.22 336 THR A CA 1
ATOM 2489 C C . THR A 1 336 ? -23.163 -1.167 29.803 1.00 49.22 336 THR A C 1
ATOM 2491 O O . THR A 1 336 ? -23.387 -1.281 31.006 1.00 49.22 336 THR A O 1
ATOM 2494 N N . LEU A 1 337 ? -22.170 -1.807 29.185 1.00 59.53 337 LEU A N 1
ATOM 2495 C CA . LEU A 1 337 ? -21.126 -2.553 29.879 1.00 59.53 337 LEU A CA 1
ATOM 2496 C C . LEU A 1 337 ? -19.990 -1.584 30.242 1.00 59.53 337 LEU A C 1
ATOM 2498 O O . LEU A 1 337 ? -19.248 -1.146 29.365 1.00 59.53 337 LEU A O 1
ATOM 2502 N N . GLN A 1 338 ? -19.857 -1.229 31.521 1.00 52.44 338 GLN A N 1
ATOM 2503 C CA . GLN A 1 338 ? -18.842 -0.280 31.985 1.00 52.44 338 GLN A CA 1
ATOM 2504 C C . GLN A 1 338 ? -17.612 -1.020 32.538 1.00 52.44 338 GLN A C 1
ATOM 2506 O O . GLN A 1 338 ? -17.596 -1.460 33.683 1.00 52.44 338 GLN A O 1
ATOM 2511 N N . LEU A 1 339 ? -16.560 -1.134 31.722 1.00 61.50 339 LEU A N 1
ATOM 2512 C CA . LEU A 1 339 ? -15.266 -1.735 32.089 1.00 61.50 339 LEU A CA 1
ATOM 2513 C C . LEU A 1 339 ? -14.299 -0.683 32.678 1.00 61.50 339 LEU A C 1
ATOM 2515 O O . LEU A 1 339 ? -13.184 -0.513 32.194 1.00 61.50 339 LEU A O 1
ATOM 2519 N N . GLY A 1 340 ? -14.748 0.094 33.670 1.00 51.59 340 GLY A N 1
ATOM 2520 C CA . GLY A 1 340 ? -13.990 1.227 34.224 1.00 51.59 340 GLY A CA 1
ATOM 2521 C C . GLY A 1 340 ? -13.226 0.906 35.517 1.00 51.59 340 GLY A C 1
ATOM 2522 O O . GLY A 1 340 ? -13.813 0.392 36.465 1.00 51.59 340 GLY A O 1
ATOM 2523 N N . GLY A 1 341 ? -11.934 1.264 35.566 1.00 55.16 341 GLY A N 1
ATOM 2524 C CA . GLY A 1 341 ? -11.016 1.085 36.706 1.00 55.16 341 GLY A CA 1
ATOM 2525 C C . GLY A 1 341 ? -9.709 0.384 36.302 1.00 55.16 341 GLY A C 1
ATOM 2526 O O . GLY A 1 341 ? -9.612 -0.143 35.196 1.00 55.16 341 GLY A O 1
ATOM 2527 N N . SER A 1 342 ? -8.690 0.361 37.173 1.00 53.59 342 SER A N 1
ATOM 2528 C CA . SER A 1 342 ? -7.511 -0.487 36.938 1.00 53.59 342 SER A CA 1
ATOM 2529 C C . SER A 1 342 ? -7.951 -1.948 36.937 1.00 53.59 342 SER A C 1
ATOM 2531 O O . SER A 1 342 ? -8.284 -2.492 37.990 1.00 53.59 342 SER A O 1
ATOM 2533 N N . LEU A 1 343 ? -7.945 -2.584 35.767 1.00 58.34 343 LEU A N 1
ATOM 2534 C CA . LEU A 1 343 ? -8.120 -4.027 35.646 1.00 58.34 343 LEU A CA 1
ATOM 2535 C C . LEU A 1 343 ? -6.889 -4.692 36.273 1.00 58.34 343 LEU A C 1
ATOM 2537 O O . LEU A 1 343 ? -5.851 -4.862 35.641 1.00 58.34 343 LEU A O 1
ATOM 2541 N N . ASN A 1 344 ? -6.979 -5.013 37.560 1.00 54.16 344 ASN A N 1
ATOM 2542 C CA . ASN A 1 344 ? -5.916 -5.666 38.329 1.00 54.16 344 ASN A CA 1
ATOM 2543 C C . ASN A 1 344 ? -5.821 -7.180 38.056 1.00 54.16 344 ASN A C 1
ATOM 2545 O O . ASN A 1 344 ? -5.010 -7.870 38.670 1.00 54.16 344 ASN A O 1
ATOM 2549 N N . GLN A 1 345 ? -6.641 -7.687 37.133 1.00 52.88 345 GLN A N 1
ATOM 2550 C CA . GLN A 1 345 ? -6.667 -9.061 36.649 1.00 52.88 345 GLN A CA 1
ATOM 2551 C C . GLN A 1 345 ? -7.205 -9.098 35.211 1.00 52.88 345 GLN A C 1
ATOM 2553 O O . GLN A 1 345 ? -7.934 -8.199 34.790 1.00 52.88 345 GLN A O 1
ATOM 2558 N N . SER A 1 346 ? -6.860 -10.139 34.447 1.00 57.75 346 SER A N 1
ATOM 2559 C CA . SER A 1 346 ? -7.353 -10.321 33.076 1.00 57.75 346 SER A CA 1
ATOM 2560 C C . SER A 1 346 ? -8.881 -10.432 33.042 1.00 57.75 346 SER A C 1
ATOM 2562 O O . SER A 1 346 ? -9.459 -11.301 33.694 1.00 57.75 346 SER A O 1
ATOM 2564 N N . THR A 1 347 ? -9.541 -9.585 32.251 1.00 60.00 347 THR A N 1
ATOM 2565 C CA . THR A 1 347 ? -10.993 -9.630 32.024 1.00 60.00 347 THR A CA 1
ATOM 2566 C C . THR A 1 347 ? -11.269 -10.231 30.651 1.00 60.00 347 THR A C 1
ATOM 2568 O O . THR A 1 347 ? -10.841 -9.688 29.638 1.00 60.00 347 THR A O 1
ATOM 2571 N N . THR A 1 348 ? -11.978 -11.360 30.602 1.00 66.25 348 THR A N 1
ATOM 2572 C CA . THR A 1 348 ? -12.423 -11.983 29.344 1.00 66.25 348 THR A CA 1
ATOM 2573 C C . THR A 1 348 ? -13.929 -11.794 29.196 1.00 66.25 348 THR A C 1
ATOM 2575 O O . THR A 1 348 ? -14.690 -12.292 30.024 1.00 66.25 348 THR A O 1
ATOM 2578 N N . LEU A 1 349 ? -14.372 -11.105 28.138 1.00 68.56 349 LEU A N 1
ATOM 2579 C CA . LEU A 1 349 ? -15.788 -11.013 27.773 1.00 68.56 349 LEU A CA 1
ATOM 2580 C C . LEU A 1 349 ? -16.133 -12.146 26.797 1.00 68.56 349 LEU A C 1
ATOM 2582 O O . LEU A 1 349 ? -15.715 -12.127 25.642 1.00 68.56 349 LEU A O 1
ATOM 2586 N N . THR A 1 350 ? -16.889 -13.143 27.257 1.00 71.25 350 THR A N 1
ATOM 2587 C CA . THR A 1 350 ? -17.315 -14.276 26.416 1.00 71.25 350 THR A CA 1
ATOM 2588 C C . THR A 1 350 ? -18.692 -13.992 25.818 1.00 71.25 350 THR A C 1
ATOM 2590 O O . THR A 1 350 ? -19.668 -13.883 26.553 1.00 71.25 350 THR A O 1
ATOM 2593 N N . LEU A 1 351 ? -18.785 -13.881 24.489 1.00 67.62 351 LEU A N 1
ATOM 2594 C CA . LEU A 1 351 ? -20.003 -13.447 23.780 1.00 67.62 351 LEU A CA 1
ATOM 2595 C C . LEU A 1 351 ? -20.910 -14.601 23.297 1.00 67.62 351 LEU A C 1
ATOM 2597 O O . LEU A 1 351 ? -22.053 -14.380 22.891 1.00 67.62 351 LEU A O 1
ATOM 2601 N N . GLY A 1 352 ? -20.435 -15.851 23.356 1.00 76.12 352 GLY A N 1
ATOM 2602 C CA . GLY A 1 352 ? -21.191 -17.020 22.890 1.00 76.12 352 GLY A CA 1
ATOM 2603 C C . GLY A 1 352 ? -21.595 -16.897 21.414 1.00 76.12 352 GLY A C 1
ATOM 2604 O O . GLY A 1 352 ? -20.751 -16.644 20.562 1.00 76.12 352 GLY A O 1
ATOM 2605 N N . THR A 1 353 ? -22.883 -17.072 21.106 1.00 75.62 353 THR A N 1
ATOM 2606 C CA . THR A 1 353 ? -23.445 -16.936 19.746 1.00 75.62 353 THR A CA 1
ATOM 2607 C C . THR A 1 353 ? -23.899 -15.513 19.397 1.00 75.62 353 THR A C 1
ATOM 2609 O O . THR A 1 353 ? -24.497 -15.314 18.341 1.00 75.62 353 THR A O 1
ATOM 2612 N N . HIS A 1 354 ? -23.678 -14.529 20.274 1.00 73.81 354 HIS A N 1
ATOM 2613 C CA . HIS A 1 354 ? -24.133 -13.153 20.072 1.00 73.81 354 HIS A CA 1
ATOM 2614 C C . HIS A 1 354 ? -22.999 -12.296 19.486 1.00 73.81 354 HIS A C 1
ATOM 2616 O O . HIS A 1 354 ? -21.870 -12.374 19.972 1.00 73.81 354 HIS A O 1
ATOM 2622 N N . PRO A 1 355 ? -23.260 -11.468 18.459 1.00 68.94 355 PRO A N 1
ATOM 2623 C CA . PRO A 1 355 ? -22.249 -10.563 17.930 1.00 68.94 355 PRO A CA 1
ATOM 2624 C C . PRO A 1 355 ? -22.007 -9.395 18.896 1.00 68.94 355 PRO A C 1
ATOM 2626 O O . PRO A 1 355 ? -22.949 -8.846 19.467 1.00 68.94 355 PRO A O 1
ATOM 2629 N N . LEU A 1 356 ? -20.750 -8.968 19.033 1.00 72.00 356 LEU A N 1
ATOM 2630 C CA . LEU A 1 356 ? -20.423 -7.663 19.611 1.00 72.00 356 LEU A CA 1
ATOM 2631 C C . LEU A 1 356 ? -20.502 -6.622 18.496 1.00 72.00 356 LEU A C 1
ATOM 2633 O O . LEU A 1 356 ? -19.604 -6.527 17.664 1.00 72.00 356 LEU A O 1
ATOM 2637 N N . VAL A 1 357 ? -21.610 -5.887 18.452 1.00 71.19 357 VAL A N 1
ATOM 2638 C CA . VAL A 1 357 ? -21.856 -4.849 17.447 1.00 71.19 357 VAL A CA 1
ATOM 2639 C C . VAL A 1 357 ? -21.623 -3.483 18.081 1.00 71.19 357 VAL A C 1
ATOM 2641 O O . VAL A 1 357 ? -22.367 -3.082 18.973 1.00 71.19 357 VAL A O 1
ATOM 2644 N N . PHE A 1 358 ? -20.610 -2.763 17.598 1.00 73.56 358 PHE A N 1
ATOM 2645 C CA . PHE A 1 358 ? -20.436 -1.340 17.882 1.00 73.56 358 PHE A CA 1
ATOM 2646 C C . PHE A 1 358 ? -21.197 -0.546 16.818 1.00 73.56 358 PHE A C 1
ATOM 2648 O O . PHE A 1 358 ? -20.743 -0.440 15.681 1.00 73.56 358 PHE A O 1
ATOM 2655 N N . ASN A 1 359 ? -22.384 -0.045 17.162 1.00 70.00 359 ASN A N 1
ATOM 2656 C CA . ASN A 1 359 ? -23.134 0.846 16.282 1.00 70.00 359 ASN A CA 1
ATOM 2657 C C . ASN A 1 359 ? -22.611 2.275 16.471 1.00 70.00 359 ASN A C 1
ATOM 2659 O O . ASN A 1 359 ? -22.953 2.923 17.457 1.00 70.00 359 ASN A O 1
ATOM 2663 N N . LEU A 1 360 ? -21.750 2.719 15.557 1.00 72.00 360 LEU A N 1
ATOM 2664 C CA . LEU A 1 360 ? -21.274 4.099 15.480 1.00 72.00 360 LEU A CA 1
ATOM 2665 C C . LEU A 1 360 ? -22.349 4.899 14.723 1.00 72.00 360 LEU A C 1
ATOM 2667 O O . LEU A 1 360 ? -22.326 4.963 13.495 1.00 72.00 360 LEU A O 1
ATOM 2671 N N . ASP A 1 361 ? -23.390 5.346 15.437 1.00 69.06 361 ASP A N 1
ATOM 2672 C CA . ASP A 1 361 ? -24.487 6.140 14.863 1.00 69.06 361 ASP A CA 1
ATOM 2673 C C . ASP A 1 361 ? -24.115 7.636 14.769 1.00 69.06 361 ASP A C 1
ATOM 2675 O O . ASP A 1 361 ? -22.944 7.986 14.863 1.00 69.06 361 ASP A O 1
ATOM 2679 N N . ASN A 1 362 ? -25.088 8.541 14.574 1.00 65.56 362 ASN A N 1
ATOM 2680 C CA . ASN A 1 362 ? -24.852 9.998 14.514 1.00 65.56 362 ASN A CA 1
ATOM 2681 C C . ASN A 1 362 ? -24.187 10.585 15.783 1.00 65.56 362 ASN A C 1
ATOM 2683 O O . ASN A 1 362 ? -23.993 11.801 15.865 1.00 65.56 362 ASN A O 1
ATOM 2687 N N . SER A 1 363 ? -23.903 9.765 16.794 1.00 68.06 363 SER A N 1
ATOM 2688 C CA . SER A 1 363 ? -22.993 10.085 17.877 1.00 68.06 363 SER A CA 1
ATOM 2689 C C . SER A 1 363 ? -22.190 8.852 18.302 1.00 68.06 363 SER A C 1
ATOM 2691 O O . SER A 1 363 ? -22.719 7.952 18.951 1.00 68.06 363 SER A O 1
ATOM 2693 N N . GLY A 1 364 ? -20.884 8.859 18.043 1.00 72.69 364 GLY A N 1
ATOM 2694 C CA . GLY A 1 364 ? -19.947 7.974 18.734 1.00 72.69 364 GLY A CA 1
ATOM 2695 C C . GLY A 1 364 ? -18.841 7.412 17.852 1.00 72.69 364 GLY A C 1
ATOM 2696 O O . GLY A 1 364 ? -19.105 6.788 16.835 1.00 72.69 364 GLY A O 1
ATOM 2697 N N . ASP A 1 365 ? -17.607 7.547 18.328 1.00 86.06 365 ASP A N 1
ATOM 2698 C CA . ASP A 1 365 ? -16.397 6.980 17.731 1.00 86.06 365 ASP A CA 1
ATOM 2699 C C . ASP A 1 365 ? -15.895 5.791 18.569 1.00 86.06 365 ASP A C 1
ATOM 2701 O O . ASP A 1 365 ? -15.986 5.800 19.802 1.00 86.06 365 ASP A O 1
ATOM 2705 N N . LEU A 1 366 ? -15.295 4.784 17.927 1.00 87.62 366 LEU A N 1
ATOM 2706 C CA . LEU A 1 366 ? -14.526 3.756 18.632 1.00 87.62 366 LEU A CA 1
ATOM 2707 C C . LEU A 1 366 ? -13.063 4.184 18.709 1.00 87.62 366 LEU A C 1
ATOM 2709 O O . LEU A 1 366 ? -12.325 4.065 17.731 1.00 87.62 366 LEU A O 1
ATOM 2713 N N . PHE A 1 367 ? -12.629 4.598 19.896 1.00 85.12 367 PHE A N 1
ATOM 2714 C CA . PHE A 1 367 ? -11.223 4.849 20.193 1.00 85.12 367 PHE A CA 1
ATOM 2715 C C . PHE A 1 367 ? -10.592 3.640 20.884 1.00 85.12 367 PHE A C 1
ATOM 2717 O O . PHE A 1 367 ? -11.028 3.224 21.956 1.00 85.12 367 PHE A O 1
ATOM 2724 N N . ILE A 1 368 ? -9.504 3.129 20.315 1.00 88.06 368 ILE A N 1
ATOM 2725 C CA . ILE A 1 368 ? -8.550 2.275 21.021 1.00 88.06 368 ILE A CA 1
ATOM 2726 C C . ILE A 1 368 ? -7.336 3.142 21.321 1.00 88.06 368 ILE A C 1
ATOM 2728 O O . ILE A 1 368 ? -6.625 3.574 20.409 1.00 88.06 368 ILE A O 1
ATOM 2732 N N . GLN A 1 369 ? -7.133 3.434 22.603 1.00 85.94 369 GLN A N 1
ATOM 2733 C CA . GLN A 1 369 ? -6.093 4.342 23.068 1.00 85.94 369 GLN A CA 1
ATOM 2734 C C . GLN A 1 369 ? -5.069 3.609 23.930 1.00 85.94 369 GLN A C 1
ATOM 2736 O O . GLN A 1 369 ? -5.425 2.742 24.725 1.00 85.94 369 GLN A O 1
ATOM 2741 N N . ASP A 1 370 ? -3.813 4.021 23.813 1.00 85.12 370 ASP A N 1
ATOM 2742 C CA . ASP A 1 370 ? -2.749 3.691 24.751 1.00 85.12 370 ASP A CA 1
ATOM 2743 C C . ASP A 1 370 ? -2.335 4.968 25.490 1.00 85.12 370 ASP A C 1
ATOM 2745 O O . ASP A 1 370 ? -1.960 5.962 24.866 1.00 85.12 370 ASP A O 1
ATOM 2749 N N . ASN A 1 371 ? -2.478 4.969 26.818 1.00 83.56 371 ASN A N 1
ATOM 2750 C CA . ASN A 1 371 ? -2.166 6.105 27.692 1.00 83.56 371 ASN A CA 1
ATOM 2751 C C . ASN A 1 371 ? -2.737 7.461 27.200 1.00 83.56 371 ASN A C 1
ATOM 2753 O O . ASN A 1 371 ? -2.046 8.478 27.172 1.00 83.56 371 ASN A O 1
ATOM 2757 N N . GLY A 1 372 ? -3.997 7.467 26.750 1.00 82.81 372 GLY A N 1
ATOM 2758 C CA . GLY A 1 372 ? -4.681 8.659 26.224 1.00 82.81 372 GLY A CA 1
ATOM 2759 C C . GLY A 1 372 ? -4.328 9.035 24.779 1.00 82.81 372 GLY A C 1
ATOM 2760 O O . GLY A 1 372 ? -4.903 9.982 24.247 1.00 82.81 372 GLY A O 1
ATOM 2761 N N . THR A 1 373 ? -3.432 8.292 24.122 1.00 87.38 373 THR A N 1
ATOM 2762 C CA . THR A 1 373 ? -3.094 8.459 22.700 1.00 87.38 373 THR A CA 1
ATOM 2763 C C . THR A 1 373 ? -3.878 7.465 21.857 1.00 87.38 373 THR A C 1
ATOM 2765 O O . THR A 1 373 ? -3.776 6.258 22.058 1.00 87.38 373 THR A O 1
ATOM 2768 N N . THR A 1 374 ? -4.654 7.948 20.890 1.00 90.56 374 THR A N 1
ATOM 2769 C CA . THR A 1 374 ? -5.420 7.092 19.974 1.00 90.56 374 THR A CA 1
ATOM 2770 C C . THR A 1 374 ? -4.493 6.315 19.035 1.00 90.56 374 THR A C 1
ATOM 2772 O O . THR A 1 374 ? -3.728 6.916 18.288 1.00 90.56 374 THR A O 1
ATOM 2775 N N . LYS A 1 375 ? -4.578 4.979 19.062 1.00 92.19 375 LYS A N 1
ATOM 2776 C CA . LYS A 1 375 ? -3.813 4.053 18.205 1.00 92.19 375 LYS A CA 1
ATOM 2777 C C . LYS A 1 375 ? -4.653 3.482 17.068 1.00 92.19 375 LYS A C 1
ATOM 2779 O O . LYS A 1 375 ? -4.154 3.317 15.959 1.00 92.19 375 LYS A O 1
ATOM 2784 N N . PHE A 1 376 ? -5.936 3.244 17.326 1.00 92.81 376 PHE A N 1
ATOM 2785 C CA . PHE A 1 376 ? -6.918 2.912 16.302 1.00 92.81 376 PHE A CA 1
ATOM 2786 C C . PHE A 1 376 ? -8.206 3.683 16.558 1.00 92.81 376 PHE A C 1
ATOM 2788 O O . PHE A 1 376 ? -8.686 3.744 17.691 1.00 92.81 376 PHE A O 1
ATOM 2795 N N . LEU A 1 377 ? -8.743 4.283 15.503 1.00 91.19 377 LEU A N 1
ATOM 2796 C CA . LEU A 1 377 ? -10.007 5.003 15.521 1.00 91.19 377 LEU A CA 1
ATOM 2797 C C . LEU A 1 377 ? -10.882 4.471 14.397 1.00 91.19 377 LEU A C 1
ATOM 2799 O O . LEU A 1 377 ? -10.490 4.558 13.235 1.00 91.19 377 LEU A O 1
ATOM 2803 N N . LEU A 1 378 ? -12.068 3.979 14.746 1.00 91.94 378 LEU A N 1
ATOM 2804 C CA . LEU A 1 378 ? -13.185 3.935 13.806 1.00 91.94 378 LEU A CA 1
ATOM 2805 C C . LEU A 1 378 ? -14.057 5.143 14.098 1.00 91.94 378 LEU A C 1
ATOM 2807 O O . LEU A 1 378 ? -14.708 5.193 15.142 1.00 91.94 378 LEU A O 1
ATOM 2811 N N . ALA A 1 379 ? -14.014 6.116 13.201 1.00 89.00 379 ALA A N 1
ATOM 2812 C CA . ALA A 1 379 ? -14.836 7.304 13.313 1.00 89.00 379 ALA A CA 1
ATOM 2813 C C . ALA A 1 379 ? -16.257 7.021 12.805 1.00 89.00 379 ALA A C 1
ATOM 2815 O O . ALA A 1 379 ? -16.443 6.244 11.861 1.00 89.00 379 ALA A O 1
ATOM 2816 N N . ASP A 1 380 ? -17.247 7.693 13.385 1.00 85.88 380 ASP A N 1
ATOM 2817 C CA . ASP A 1 380 ? -18.653 7.656 12.954 1.00 85.88 380 ASP A CA 1
ATOM 2818 C C . ASP A 1 380 ? -18.844 8.011 11.467 1.00 85.88 380 ASP A C 1
ATOM 2820 O O . ASP A 1 380 ? -19.748 7.520 10.790 1.00 85.88 380 ASP A O 1
ATOM 2824 N N . ASN A 1 381 ? -17.927 8.802 10.915 1.00 87.81 381 ASN A N 1
ATOM 2825 C CA . ASN A 1 381 ? -17.904 9.209 9.517 1.00 87.81 381 ASN A CA 1
ATOM 2826 C C . ASN A 1 381 ? -17.422 8.115 8.539 1.00 87.81 381 ASN A C 1
ATOM 2828 O O . ASN A 1 381 ? -17.286 8.383 7.343 1.00 87.81 381 ASN A O 1
ATOM 2832 N N . GLY A 1 382 ? -17.139 6.902 9.028 1.00 83.25 382 GLY A N 1
ATOM 2833 C CA . GLY A 1 382 ? -16.699 5.749 8.236 1.00 83.25 382 GLY A CA 1
ATOM 2834 C C . GLY A 1 382 ? -15.189 5.673 7.985 1.00 83.25 382 GLY A C 1
ATOM 2835 O O . GLY A 1 382 ? -14.729 4.740 7.324 1.00 83.25 382 GLY A O 1
ATOM 2836 N N . SER A 1 383 ? -14.404 6.620 8.504 1.00 90.00 383 SER A N 1
ATOM 2837 C CA . SER A 1 383 ? -12.943 6.601 8.387 1.00 90.00 383 SER A CA 1
ATOM 2838 C C . SER A 1 383 ? -12.312 5.698 9.443 1.00 90.00 383 SER A C 1
ATOM 2840 O O . SER A 1 383 ? -12.714 5.691 10.605 1.00 90.00 383 SER A O 1
ATOM 2842 N N . SER A 1 384 ? -11.278 4.961 9.039 1.00 92.38 384 SER A N 1
ATOM 2843 C CA . SER A 1 384 ? -10.413 4.209 9.949 1.00 92.38 384 SER A CA 1
ATOM 2844 C C . SER A 1 384 ? -9.039 4.858 9.985 1.00 92.38 384 SER A C 1
ATOM 2846 O O . SER A 1 384 ? -8.419 5.033 8.936 1.00 92.38 384 SER A O 1
ATOM 2848 N N . PHE A 1 385 ? -8.556 5.193 11.175 1.00 92.25 385 PHE A N 1
ATOM 2849 C CA . PHE A 1 385 ? -7.212 5.728 11.360 1.00 92.25 385 PHE A CA 1
ATOM 2850 C C . PHE A 1 385 ? -6.371 4.746 12.165 1.00 92.25 385 PHE A C 1
ATOM 2852 O O . PHE A 1 385 ? -6.803 4.262 13.213 1.00 92.25 385 PHE A O 1
ATOM 2859 N N . PHE A 1 386 ? -5.158 4.496 11.679 1.00 91.81 386 PHE A N 1
ATOM 2860 C CA . PHE A 1 386 ? -4.104 3.802 12.405 1.00 91.81 386 PHE A CA 1
ATOM 2861 C C . PHE A 1 386 ? -3.041 4.842 12.749 1.00 91.81 386 PHE A C 1
ATOM 2863 O O . PHE A 1 386 ? -2.436 5.426 11.855 1.00 91.81 386 PHE A O 1
ATOM 2870 N N . GLY A 1 387 ? -2.898 5.145 14.037 1.00 88.25 387 GLY A N 1
ATOM 2871 C CA . GLY A 1 387 ? -2.000 6.197 14.532 1.00 88.25 387 GLY A CA 1
ATOM 2872 C C . GLY A 1 387 ? -0.562 5.730 14.765 1.00 88.25 387 GLY A C 1
ATOM 2873 O O . GLY A 1 387 ? 0.196 6.424 15.434 1.00 88.25 387 GLY A O 1
ATOM 2874 N N . ASP A 1 388 ? -0.231 4.525 14.312 1.00 88.75 388 ASP A N 1
ATOM 2875 C CA . ASP A 1 388 ? 1.046 3.839 14.496 1.00 88.75 388 ASP A CA 1
ATOM 2876 C C . ASP A 1 388 ? 1.160 2.747 13.418 1.00 88.75 388 ASP A C 1
ATOM 2878 O O . ASP A 1 388 ? 0.267 2.593 12.575 1.00 88.75 388 ASP A O 1
ATOM 2882 N N . ASP A 1 389 ? 2.219 1.953 13.483 1.00 92.75 389 ASP A N 1
ATOM 2883 C CA . ASP A 1 389 ? 2.439 0.806 12.616 1.00 92.75 389 ASP A CA 1
ATOM 2884 C C . ASP A 1 389 ? 1.250 -0.175 12.595 1.00 92.75 389 ASP A C 1
ATOM 2886 O O . ASP A 1 389 ? 0.712 -0.600 13.626 1.00 92.75 389 ASP A O 1
ATOM 2890 N N . VAL A 1 390 ? 0.894 -0.627 11.394 1.00 93.25 390 VAL A N 1
ATOM 2891 C CA . VAL A 1 390 ? -0.158 -1.622 11.167 1.00 93.25 390 VAL A CA 1
ATOM 2892 C C . VAL A 1 390 ? 0.467 -2.957 10.817 1.00 93.25 390 VAL A C 1
ATOM 2894 O O . VAL A 1 390 ? 1.177 -3.070 9.823 1.00 93.25 390 VAL A O 1
ATOM 2897 N N . TYR A 1 391 ? 0.133 -3.990 11.588 1.00 91.75 391 TYR A N 1
ATOM 2898 C CA . TYR A 1 391 ? 0.592 -5.358 11.366 1.00 91.75 391 TYR A CA 1
ATOM 2899 C C . TYR A 1 391 ? -0.600 -6.275 11.095 1.00 91.75 391 TYR A C 1
ATOM 2901 O O . TYR A 1 391 ? -1.365 -6.607 11.999 1.00 91.75 391 TYR A O 1
ATOM 2909 N N . PHE A 1 392 ? -0.731 -6.747 9.862 1.00 92.44 392 PHE A N 1
ATOM 2910 C CA . PHE A 1 392 ? -1.608 -7.865 9.532 1.00 92.44 392 PHE A CA 1
ATOM 2911 C C . PHE A 1 392 ? -0.834 -9.151 9.807 1.00 92.44 392 PHE A C 1
ATOM 2913 O O . PHE A 1 392 ? 0.247 -9.323 9.251 1.00 92.44 392 PHE A O 1
ATOM 2920 N N . ARG A 1 393 ? -1.337 -10.034 10.677 1.00 87.75 393 ARG A N 1
ATOM 2921 C CA . ARG A 1 393 ? -0.630 -11.250 11.119 1.00 87.75 393 ARG A CA 1
ATOM 2922 C C . ARG A 1 393 ? -1.434 -12.518 10.869 1.00 87.75 393 ARG A C 1
ATOM 2924 O O . ARG A 1 393 ? -2.661 -12.489 10.846 1.00 87.75 393 ARG A O 1
ATOM 2931 N N . ASP A 1 394 ? -0.726 -13.629 10.713 1.00 86.25 394 ASP A N 1
ATOM 2932 C CA . ASP A 1 394 ? -1.307 -14.959 10.585 1.00 86.25 394 ASP A CA 1
ATOM 2933 C C . ASP A 1 394 ? -1.811 -15.464 11.945 1.00 86.25 394 ASP A C 1
ATOM 2935 O O . ASP A 1 394 ? -1.034 -15.658 12.882 1.00 86.25 394 ASP A O 1
ATOM 2939 N N . ALA A 1 395 ? -3.126 -15.665 12.034 1.00 81.25 395 ALA A N 1
ATOM 2940 C CA . ALA A 1 395 ? -3.899 -16.230 13.144 1.00 81.25 395 ALA A CA 1
ATOM 2941 C C . ALA A 1 395 ? -3.833 -15.539 14.527 1.00 81.25 395 ALA A C 1
ATOM 2943 O O . ALA A 1 395 ? -4.855 -15.503 15.212 1.00 81.25 395 ALA A O 1
ATOM 2944 N N . ASN A 1 396 ? -2.693 -15.017 14.992 1.00 79.81 396 ASN A N 1
ATOM 2945 C CA . ASN A 1 396 ? -2.570 -14.389 16.315 1.00 79.81 396 ASN A CA 1
ATOM 2946 C C . ASN A 1 396 ? -1.520 -13.258 16.366 1.00 79.81 396 ASN A C 1
ATOM 2948 O O . ASN A 1 396 ? -0.723 -13.074 15.450 1.00 79.81 396 ASN A O 1
ATOM 2952 N N . THR A 1 397 ? -1.505 -12.490 17.462 1.00 82.50 397 THR A N 1
ATOM 2953 C CA . THR A 1 397 ? -0.636 -11.305 17.637 1.00 82.50 397 THR A CA 1
ATOM 2954 C C . THR A 1 397 ? 0.852 -11.633 17.786 1.00 82.50 397 THR A C 1
ATOM 2956 O O . THR A 1 397 ? 1.694 -10.768 17.564 1.00 82.50 397 THR A O 1
ATOM 2959 N N . SER A 1 398 ? 1.188 -12.878 18.126 1.00 81.25 398 SER A N 1
ATOM 2960 C CA . SER A 1 398 ? 2.555 -13.417 18.091 1.00 81.25 398 SER A CA 1
ATOM 2961 C C . SER A 1 398 ? 2.875 -14.148 16.777 1.00 81.25 398 SER A C 1
ATOM 2963 O O . SER A 1 398 ? 3.985 -14.649 16.614 1.00 81.25 398 SER A O 1
ATOM 2965 N N . GLY A 1 399 ? 1.916 -14.221 15.849 1.00 83.00 399 GLY A N 1
ATOM 2966 C CA . GLY A 1 399 ? 2.020 -14.887 14.560 1.00 83.00 399 GLY A CA 1
ATOM 2967 C C . GLY A 1 399 ? 2.829 -14.079 13.553 1.00 83.00 399 GLY A C 1
ATOM 2968 O O . GLY A 1 399 ? 3.251 -12.945 13.806 1.00 83.00 399 GLY A O 1
ATOM 2969 N N . THR A 1 400 ? 3.066 -14.678 12.393 1.00 84.12 400 THR A N 1
ATOM 2970 C CA . THR A 1 400 ? 3.891 -14.088 11.335 1.00 84.12 400 THR A CA 1
ATOM 2971 C C . THR A 1 400 ? 3.183 -12.929 10.642 1.00 84.12 400 THR A C 1
ATOM 2973 O O . THR A 1 400 ? 1.973 -12.978 10.455 1.00 84.12 400 THR A O 1
ATOM 2976 N N . ASN A 1 401 ? 3.921 -11.903 10.214 1.00 87.88 401 ASN A N 1
ATOM 2977 C CA . ASN A 1 401 ? 3.351 -10.783 9.461 1.00 87.88 401 ASN A CA 1
ATOM 2978 C C . ASN A 1 401 ? 2.961 -11.206 8.028 1.00 87.88 401 ASN A C 1
ATOM 2980 O O . ASN A 1 401 ? 3.672 -11.988 7.399 1.00 87.88 401 ASN A O 1
ATOM 2984 N N . LEU A 1 402 ? 1.846 -10.667 7.532 1.00 89.50 402 LEU A N 1
ATOM 2985 C CA . LEU A 1 402 ? 1.267 -10.832 6.192 1.00 89.50 402 LEU A CA 1
ATOM 2986 C C . LEU A 1 402 ? 1.279 -9.518 5.410 1.00 89.50 402 LEU A C 1
ATOM 2988 O O . LEU A 1 402 ? 1.510 -9.519 4.212 1.00 89.50 402 LEU A O 1
ATOM 2992 N N . VAL A 1 403 ? 1.040 -8.389 6.071 1.00 92.88 403 VAL A N 1
ATOM 2993 C CA . VAL A 1 403 ? 1.225 -7.047 5.510 1.00 92.88 403 VAL A CA 1
ATOM 2994 C C . VAL A 1 403 ? 1.626 -6.136 6.661 1.00 92.88 403 VAL A C 1
ATOM 2996 O O . VAL A 1 403 ? 1.087 -6.260 7.760 1.00 92.88 403 VAL A O 1
ATOM 2999 N N . ILE A 1 404 ? 2.574 -5.241 6.424 1.00 92.62 404 ILE A N 1
ATOM 3000 C CA . ILE A 1 404 ? 2.962 -4.211 7.374 1.00 92.62 404 ILE A CA 1
ATOM 3001 C C . ILE A 1 404 ? 2.935 -2.857 6.680 1.00 92.62 404 ILE A C 1
ATOM 3003 O O . ILE A 1 404 ? 3.436 -2.718 5.563 1.00 92.62 404 ILE A O 1
ATOM 3007 N N . ILE A 1 405 ? 2.357 -1.876 7.363 1.00 92.56 405 ILE A N 1
ATOM 3008 C CA . ILE A 1 405 ? 2.395 -0.469 6.974 1.00 92.56 405 ILE A CA 1
ATOM 3009 C C . ILE A 1 405 ? 3.042 0.270 8.134 1.00 92.56 405 ILE A C 1
ATOM 3011 O O . ILE A 1 405 ? 2.482 0.280 9.227 1.00 92.56 405 ILE A O 1
ATOM 3015 N N . THR A 1 406 ? 4.231 0.814 7.903 1.00 91.94 406 THR A N 1
ATOM 3016 C CA . THR A 1 406 ? 5.040 1.463 8.942 1.00 91.94 406 THR A CA 1
ATOM 3017 C C . THR A 1 406 ? 5.467 2.858 8.532 1.00 91.94 406 THR A C 1
ATOM 3019 O O . THR A 1 406 ? 5.569 3.146 7.335 1.00 91.94 406 THR A O 1
ATOM 3022 N N . ASP A 1 407 ? 5.769 3.672 9.536 1.00 88.19 407 ASP A N 1
ATOM 3023 C CA . ASP A 1 407 ? 6.531 4.911 9.392 1.00 88.19 407 ASP A CA 1
ATOM 3024 C C . ASP A 1 407 ? 8.043 4.596 9.413 1.00 88.19 407 ASP A C 1
ATOM 3026 O O . ASP A 1 407 ? 8.548 3.985 10.357 1.00 88.19 407 ASP A O 1
ATOM 3030 N N . ASP A 1 408 ? 8.761 4.949 8.348 1.00 81.44 408 ASP A N 1
ATOM 3031 C CA . ASP A 1 408 ? 10.203 4.746 8.162 1.00 81.44 408 ASP A CA 1
ATOM 3032 C C . ASP A 1 408 ? 10.928 6.099 8.062 1.00 81.44 408 ASP A C 1
ATOM 3034 O O . ASP A 1 408 ? 11.395 6.516 7.004 1.00 81.44 408 ASP A O 1
ATOM 3038 N N . GLY A 1 409 ? 11.000 6.815 9.189 1.00 78.06 409 GLY A N 1
ATOM 3039 C CA . GLY A 1 409 ? 11.704 8.098 9.279 1.00 78.06 409 GLY A CA 1
ATOM 3040 C C . GLY A 1 409 ? 10.922 9.276 8.696 1.00 78.06 409 GLY A C 1
ATOM 3041 O O . GLY A 1 409 ? 11.513 10.078 7.977 1.00 78.06 409 GLY A O 1
ATOM 3042 N N . ASP A 1 410 ? 9.632 9.376 9.040 1.00 76.31 410 ASP A N 1
ATOM 3043 C CA . ASP A 1 410 ? 8.618 10.289 8.489 1.00 76.31 410 ASP A CA 1
ATOM 3044 C C . ASP A 1 410 ? 8.140 9.918 7.063 1.00 76.31 410 ASP A C 1
ATOM 3046 O O . ASP A 1 410 ? 7.390 10.677 6.440 1.00 76.31 410 ASP A O 1
ATOM 3050 N N . ASP A 1 411 ? 8.522 8.738 6.556 1.00 83.50 411 ASP A N 1
ATOM 3051 C CA . ASP A 1 411 ? 8.159 8.224 5.231 1.00 83.50 411 ASP A CA 1
ATOM 3052 C C . ASP A 1 411 ? 7.327 6.936 5.299 1.00 83.50 411 ASP A C 1
ATOM 3054 O O . ASP A 1 411 ? 7.526 6.053 6.129 1.00 83.50 411 ASP A O 1
ATOM 3058 N N . GLY A 1 412 ? 6.378 6.790 4.372 1.00 85.31 412 GLY A N 1
ATOM 3059 C CA . GLY A 1 412 ? 5.528 5.603 4.310 1.00 85.31 412 GLY A CA 1
ATOM 3060 C C . GLY A 1 412 ? 6.253 4.398 3.714 1.00 85.31 412 GLY A C 1
ATOM 3061 O O . GLY A 1 412 ? 6.780 4.474 2.603 1.00 85.31 412 GLY A O 1
ATOM 3062 N N . ARG A 1 413 ? 6.181 3.252 4.398 1.00 88.69 413 ARG A N 1
ATOM 3063 C CA . ARG A 1 413 ? 6.698 1.977 3.896 1.00 88.69 413 ARG A CA 1
ATOM 3064 C C . ARG A 1 413 ? 5.629 0.892 3.913 1.00 88.69 413 ARG A C 1
ATOM 3066 O O . ARG A 1 413 ? 5.128 0.508 4.972 1.00 88.69 413 ARG A O 1
ATOM 3073 N N . LEU A 1 414 ? 5.298 0.367 2.733 1.00 91.94 414 LEU A N 1
ATOM 3074 C CA . LEU A 1 414 ? 4.376 -0.761 2.582 1.00 91.94 414 LEU A CA 1
ATOM 3075 C C . LEU A 1 414 ? 5.160 -2.040 2.334 1.00 91.94 414 LEU A C 1
ATOM 3077 O O . LEU A 1 414 ? 5.854 -2.154 1.334 1.00 91.94 414 LEU A O 1
ATOM 3081 N N . ARG A 1 415 ? 4.958 -3.039 3.187 1.00 88.94 415 ARG A N 1
ATOM 3082 C CA . ARG A 1 415 ? 5.539 -4.368 3.032 1.00 88.94 415 ARG A CA 1
ATOM 3083 C C . ARG A 1 415 ? 4.433 -5.407 2.996 1.00 88.94 415 ARG A C 1
ATOM 3085 O O . ARG A 1 415 ? 3.802 -5.677 4.007 1.00 88.94 415 ARG A O 1
ATOM 3092 N N . ILE A 1 416 ? 4.178 -6.006 1.845 1.00 87.00 416 ILE A N 1
ATOM 3093 C CA . ILE A 1 416 ? 3.363 -7.226 1.741 1.00 87.00 416 ILE A CA 1
ATOM 3094 C C . ILE A 1 416 ? 4.277 -8.389 2.104 1.00 87.00 416 ILE A C 1
ATOM 3096 O O . ILE A 1 416 ? 5.419 -8.342 1.688 1.00 87.00 416 ILE A O 1
ATOM 3100 N N . TYR A 1 417 ? 3.831 -9.395 2.854 1.00 76.56 417 TYR A N 1
ATOM 3101 C CA . TYR A 1 417 ? 4.608 -10.551 3.311 1.00 76.56 417 TYR A CA 1
ATOM 3102 C C . TYR A 1 417 ? 3.975 -11.866 2.832 1.00 76.56 417 TYR A C 1
ATOM 3104 O O . TYR A 1 417 ? 2.759 -12.032 2.853 1.00 76.56 417 TYR A O 1
ATOM 3112 N N . GLU A 1 418 ? 4.802 -12.838 2.462 1.00 77.25 418 GLU A N 1
ATOM 3113 C CA . GLU A 1 418 ? 4.407 -14.214 2.156 1.00 77.25 418 GLU A CA 1
ATOM 3114 C C . GLU A 1 418 ? 5.207 -15.158 3.076 1.00 77.25 418 GLU A C 1
ATOM 3116 O O . GLU A 1 418 ? 6.432 -15.067 3.145 1.00 77.25 418 GLU A O 1
ATOM 3121 N N . ASN A 1 419 ? 4.524 -16.025 3.843 1.00 68.38 419 ASN A N 1
ATOM 3122 C CA . ASN A 1 419 ? 5.128 -16.931 4.843 1.00 68.38 419 ASN A CA 1
ATOM 3123 C C . ASN A 1 419 ? 6.023 -16.232 5.897 1.00 68.38 419 ASN A C 1
ATOM 3125 O O . ASN A 1 419 ? 7.040 -16.777 6.328 1.00 68.38 419 ASN A O 1
ATOM 3129 N N . GLY A 1 420 ? 5.649 -15.014 6.317 1.00 67.88 420 GLY A N 1
ATOM 3130 C CA . GLY A 1 420 ? 6.354 -14.243 7.349 1.00 67.88 420 GLY A CA 1
ATOM 3131 C C . GLY A 1 420 ? 7.529 -13.385 6.864 1.00 67.88 420 GLY A C 1
ATOM 3132 O O . GLY A 1 420 ? 8.234 -12.829 7.706 1.00 67.88 420 GLY A O 1
ATOM 3133 N N . ILE A 1 421 ? 7.729 -13.234 5.543 1.00 61.62 421 ILE A N 1
ATOM 3134 C CA . ILE A 1 421 ? 8.827 -12.462 4.911 1.00 61.62 421 ILE A CA 1
ATOM 3135 C C . ILE A 1 421 ? 8.275 -11.496 3.837 1.00 61.62 421 ILE A C 1
ATOM 3137 O O . ILE A 1 421 ? 7.354 -11.872 3.128 1.00 61.62 421 ILE A O 1
ATOM 3141 N N . THR A 1 422 ? 8.819 -10.279 3.677 1.00 73.25 422 THR A N 1
ATOM 3142 C CA . THR A 1 422 ? 8.368 -9.262 2.695 1.00 73.25 422 THR A CA 1
ATOM 3143 C C . THR A 1 422 ? 8.426 -9.737 1.218 1.00 73.25 422 THR A C 1
ATOM 3145 O O . THR A 1 422 ? 9.494 -10.075 0.722 1.00 73.25 422 THR A O 1
ATOM 3148 N N . SER A 1 423 ? 7.292 -9.703 0.511 1.00 70.50 423 SER A N 1
ATOM 3149 C CA . SER A 1 423 ? 7.012 -9.960 -0.914 1.00 70.50 423 SER A CA 1
ATOM 3150 C C . SER A 1 423 ? 7.026 -8.695 -1.799 1.00 70.50 423 SER A C 1
ATOM 3152 O O . SER A 1 423 ? 7.613 -8.710 -2.879 1.00 70.50 423 SER A O 1
ATOM 3154 N N . ILE A 1 424 ? 6.435 -7.579 -1.348 1.00 72.81 424 ILE A N 1
ATOM 3155 C CA . ILE A 1 424 ? 6.489 -6.273 -2.037 1.00 72.81 424 ILE A CA 1
ATOM 3156 C C . ILE A 1 424 ? 6.793 -5.219 -0.980 1.00 72.81 424 ILE A C 1
ATOM 3158 O O . ILE A 1 424 ? 5.963 -5.006 -0.104 1.00 72.81 424 ILE A O 1
ATOM 3162 N N . ASP A 1 425 ? 7.971 -4.605 -1.056 1.00 76.69 425 ASP A N 1
ATOM 3163 C CA . ASP A 1 425 ? 8.387 -3.474 -0.222 1.00 76.69 425 ASP A CA 1
ATOM 3164 C C . ASP A 1 425 ? 8.300 -2.225 -1.086 1.00 76.69 425 ASP A C 1
ATOM 3166 O O . ASP A 1 425 ? 8.930 -2.229 -2.136 1.00 76.69 425 ASP A O 1
ATOM 3170 N N . LEU A 1 426 ? 7.504 -1.229 -0.705 1.00 82.81 426 LEU A N 1
ATOM 3171 C CA . LEU A 1 426 ? 7.407 0.074 -1.358 1.00 82.81 426 LEU A CA 1
ATOM 3172 C C . LEU A 1 426 ? 7.848 1.135 -0.350 1.00 82.81 426 LEU A C 1
ATOM 3174 O O . LEU A 1 426 ? 7.070 1.489 0.536 1.00 82.81 426 LEU A O 1
ATOM 3178 N N . ASP A 1 427 ? 9.095 1.585 -0.484 1.00 83.56 427 ASP A N 1
ATOM 3179 C CA . ASP A 1 427 ? 9.771 2.511 0.431 1.00 83.56 427 ASP A CA 1
ATOM 3180 C C . ASP A 1 427 ? 9.904 3.903 -0.211 1.00 83.56 427 ASP A C 1
ATOM 3182 O O . ASP A 1 427 ? 10.341 4.033 -1.362 1.00 83.56 427 ASP A O 1
ATOM 3186 N N . ALA A 1 428 ? 9.459 4.934 0.509 1.00 71.69 428 ALA A N 1
ATOM 3187 C CA . ALA A 1 428 ? 9.241 6.273 -0.026 1.00 71.69 428 ALA A CA 1
ATOM 3188 C C . ALA A 1 428 ? 10.416 7.257 0.150 1.00 71.69 428 ALA A C 1
ATOM 3190 O O . ALA A 1 428 ? 10.384 8.312 -0.482 1.00 71.69 428 ALA A O 1
ATOM 3191 N N . ASN A 1 429 ? 11.468 6.933 0.911 1.00 67.94 429 ASN A N 1
ATOM 3192 C CA . ASN A 1 429 ? 12.444 7.945 1.354 1.00 67.94 429 ASN A CA 1
ATOM 3193 C C . ASN A 1 429 ? 13.383 8.493 0.248 1.00 67.94 429 ASN A C 1
ATOM 3195 O O . ASN A 1 429 ? 13.673 9.686 0.200 1.00 67.94 429 ASN A O 1
ATOM 3199 N N . SER A 1 430 ? 13.851 7.680 -0.711 1.00 60.09 430 SER A N 1
ATOM 3200 C CA . SER A 1 430 ? 14.790 8.179 -1.751 1.00 60.09 430 SER A CA 1
ATOM 3201 C C . SER A 1 430 ? 14.527 7.714 -3.188 1.00 60.09 430 SER A C 1
ATOM 3203 O O . SER A 1 430 ? 15.228 8.124 -4.117 1.00 60.09 430 SER A O 1
ATOM 3205 N N . GLY A 1 431 ? 13.459 6.945 -3.401 1.00 67.00 431 GLY A N 1
ATOM 3206 C CA . GLY A 1 431 ? 13.019 6.473 -4.709 1.00 67.00 431 GLY A CA 1
ATOM 3207 C C . GLY A 1 431 ? 12.698 4.986 -4.698 1.00 67.00 431 GLY A C 1
ATOM 3208 O O . GLY A 1 431 ? 13.333 4.194 -4.010 1.00 67.00 431 GLY A O 1
ATOM 3209 N N . PHE A 1 432 ? 11.716 4.599 -5.508 1.00 71.06 432 PHE A N 1
ATOM 3210 C CA . PHE A 1 432 ? 11.304 3.209 -5.610 1.00 71.06 432 PHE A CA 1
ATOM 3211 C C . PHE A 1 432 ? 12.084 2.493 -6.717 1.00 71.06 432 PHE A C 1
ATOM 3213 O O . PHE A 1 432 ? 11.688 2.487 -7.886 1.00 71.06 432 PHE A O 1
ATOM 3220 N N . ILE A 1 433 ? 13.256 1.959 -6.372 1.00 66.06 433 ILE A N 1
ATOM 3221 C CA . ILE A 1 433 ? 14.173 1.371 -7.348 1.00 66.06 433 ILE A CA 1
ATOM 3222 C C . ILE A 1 433 ? 13.839 -0.111 -7.556 1.00 66.06 433 ILE A C 1
ATOM 3224 O O . ILE A 1 433 ? 14.177 -0.986 -6.757 1.00 66.06 433 ILE A O 1
ATOM 3228 N N . PHE A 1 434 ? 13.225 -0.420 -8.699 1.00 71.69 434 PHE A N 1
ATOM 3229 C CA . PHE A 1 434 ? 13.082 -1.800 -9.152 1.00 71.69 434 PHE A CA 1
ATOM 3230 C C . PHE A 1 434 ? 14.459 -2.366 -9.499 1.00 71.69 434 PHE A C 1
ATOM 3232 O O . PHE A 1 434 ? 15.152 -1.860 -10.378 1.00 71.69 434 PHE A O 1
ATOM 3239 N N . ASN A 1 435 ? 14.835 -3.441 -8.810 1.00 59.34 435 ASN A N 1
ATOM 3240 C CA . ASN A 1 435 ? 16.144 -4.074 -8.933 1.00 59.34 435 ASN A CA 1
ATOM 3241 C C . ASN A 1 435 ? 17.339 -3.164 -8.566 1.00 59.34 435 ASN A C 1
ATOM 3243 O O . ASN A 1 435 ? 18.370 -3.199 -9.233 1.00 59.34 435 ASN A O 1
ATOM 3247 N N . GLU A 1 436 ? 17.245 -2.410 -7.464 1.00 66.56 436 GLU A N 1
ATOM 3248 C CA . GLU A 1 436 ? 18.341 -1.570 -6.931 1.00 66.56 436 GLU A CA 1
ATOM 3249 C C . GLU A 1 436 ? 19.670 -2.316 -6.750 1.00 66.56 436 GLU A C 1
ATOM 3251 O O . GLU A 1 436 ? 20.753 -1.763 -6.913 1.00 66.56 436 GLU A O 1
ATOM 3256 N N . GLN A 1 437 ? 19.582 -3.614 -6.468 1.00 50.38 437 GLN A N 1
ATOM 3257 C CA . GLN A 1 437 ? 20.734 -4.487 -6.256 1.00 50.38 437 GLN A CA 1
ATOM 3258 C C . GLN A 1 437 ? 21.390 -4.995 -7.551 1.00 50.38 437 GLN A C 1
ATOM 3260 O O . GLN A 1 437 ? 22.360 -5.744 -7.465 1.00 50.38 437 GLN A O 1
ATOM 3265 N N . ALA A 1 438 ? 20.862 -4.650 -8.732 1.00 70.31 438 ALA A N 1
ATOM 3266 C CA . ALA A 1 438 ? 21.365 -5.106 -10.031 1.00 70.31 438 ALA A CA 1
ATOM 3267 C C . ALA A 1 438 ? 21.461 -6.648 -10.180 1.00 70.31 438 ALA A C 1
ATOM 3269 O O . ALA A 1 438 ? 22.396 -7.167 -10.788 1.00 70.31 438 ALA A O 1
ATOM 3270 N N . LEU A 1 439 ? 20.501 -7.395 -9.617 1.00 59.88 439 LEU A N 1
ATOM 3271 C CA . LEU A 1 439 ? 20.402 -8.857 -9.771 1.00 59.88 439 LEU A CA 1
ATOM 3272 C C . LEU A 1 439 ? 19.749 -9.224 -11.108 1.00 59.88 439 LEU A C 1
ATOM 3274 O O . LEU A 1 439 ? 19.079 -8.385 -11.699 1.00 59.88 439 LEU A O 1
ATOM 3278 N N . ASP A 1 440 ? 19.861 -10.480 -11.550 1.00 84.69 440 ASP A N 1
ATOM 3279 C CA . ASP A 1 440 ? 19.098 -11.012 -12.691 1.00 84.69 440 ASP A CA 1
ATOM 3280 C C . ASP A 1 440 ? 17.600 -11.171 -12.339 1.00 84.69 440 ASP A C 1
ATOM 3282 O O . ASP A 1 440 ? 17.072 -12.269 -12.164 1.00 84.69 440 ASP A O 1
ATOM 3286 N N . ARG A 1 441 ? 16.931 -10.037 -12.108 1.00 80.88 441 ARG A N 1
ATOM 3287 C CA . ARG A 1 441 ? 15.492 -9.921 -11.896 1.00 80.88 441 ARG A CA 1
ATOM 3288 C C . ARG A 1 441 ? 14.885 -9.190 -13.062 1.00 80.88 441 ARG A C 1
ATOM 3290 O O . ARG A 1 441 ? 14.954 -7.962 -13.156 1.00 80.88 441 ARG A O 1
ATOM 3297 N N . ASP A 1 442 ? 14.248 -9.969 -13.914 1.00 87.44 442 ASP A N 1
ATOM 3298 C CA . ASP A 1 442 ? 13.490 -9.388 -14.990 1.00 87.44 442 ASP A CA 1
ATOM 3299 C C . ASP A 1 442 ? 12.331 -8.562 -14.447 1.00 87.44 442 ASP A C 1
ATOM 3301 O O . ASP A 1 442 ? 11.539 -9.022 -13.622 1.00 87.44 442 ASP A O 1
ATOM 3305 N N . PHE A 1 443 ? 12.196 -7.353 -14.973 1.00 89.31 443 PHE A N 1
ATOM 3306 C CA . PHE A 1 443 ? 11.020 -6.532 -14.752 1.00 89.31 443 PHE A CA 1
ATOM 3307 C C . PHE A 1 443 ? 10.180 -6.568 -16.016 1.00 89.31 443 PHE A C 1
ATOM 3309 O O . PHE A 1 443 ? 10.657 -6.209 -17.092 1.00 89.31 443 PHE A O 1
ATOM 3316 N N . ARG A 1 444 ? 8.940 -7.035 -15.901 1.00 92.19 444 ARG A N 1
ATOM 3317 C CA . ARG A 1 444 ? 8.040 -7.185 -17.039 1.00 92.19 444 ARG A CA 1
ATOM 3318 C C . ARG A 1 444 ? 6.793 -6.345 -16.826 1.00 92.19 444 ARG A C 1
ATOM 3320 O O . ARG A 1 444 ? 6.109 -6.489 -15.819 1.00 92.19 444 ARG A O 1
ATOM 3327 N N . VAL A 1 445 ? 6.490 -5.516 -17.819 1.00 93.19 445 VAL A N 1
ATOM 3328 C CA . VAL A 1 445 ? 5.209 -4.829 -17.957 1.00 93.19 445 VAL A CA 1
ATOM 3329 C C . VAL A 1 445 ? 4.485 -5.456 -19.134 1.00 93.19 445 VAL A C 1
ATOM 3331 O O . VAL A 1 445 ? 4.904 -5.354 -20.292 1.00 93.19 445 VAL A O 1
ATOM 3334 N N . GLU A 1 446 ? 3.409 -6.151 -18.799 1.00 93.69 446 GLU A N 1
ATOM 3335 C CA . GLU A 1 446 ? 2.584 -6.883 -19.748 1.00 93.69 446 GLU A CA 1
ATOM 3336 C C . GLU A 1 446 ? 1.517 -5.970 -20.373 1.00 93.69 446 GLU A C 1
ATOM 3338 O O . GLU A 1 446 ? 1.048 -5.017 -19.754 1.00 93.69 446 GLU A O 1
ATOM 3343 N N . SER A 1 447 ? 1.102 -6.282 -21.601 1.00 90.12 447 SER A N 1
ATOM 3344 C CA . SER A 1 447 ? -0.097 -5.735 -22.258 1.00 90.12 447 SER A CA 1
ATOM 3345 C C . SER A 1 447 ? -1.075 -6.870 -22.584 1.00 90.12 447 SER A C 1
ATOM 3347 O O . SER A 1 447 ? -0.708 -8.041 -22.501 1.00 90.12 447 SER A O 1
ATOM 3349 N N . THR A 1 448 ? -2.301 -6.547 -23.009 1.00 89.50 448 THR A N 1
ATOM 3350 C CA . THR A 1 448 ? -3.418 -7.507 -23.166 1.00 89.50 448 THR A CA 1
ATOM 3351 C C . THR A 1 448 ? -3.100 -8.765 -23.975 1.00 89.50 448 THR A C 1
ATOM 3353 O O . THR A 1 448 ? -3.645 -9.827 -23.690 1.00 89.50 448 THR A O 1
ATOM 3356 N N . SER A 1 449 ? -2.238 -8.663 -24.984 1.00 88.19 449 SER A N 1
ATOM 3357 C CA . SER A 1 449 ? -1.861 -9.780 -25.857 1.00 88.19 449 SER A CA 1
ATOM 3358 C C . SER A 1 449 ? -0.351 -9.924 -26.026 1.00 88.19 449 SER A C 1
ATOM 3360 O O . SER A 1 449 ? 0.104 -10.662 -26.899 1.00 88.19 449 SER A O 1
ATOM 3362 N N . ASN A 1 450 ? 0.434 -9.186 -25.241 1.00 89.44 450 ASN A N 1
ATOM 3363 C CA . ASN A 1 450 ? 1.883 -9.270 -25.274 1.00 89.44 450 ASN A CA 1
ATOM 3364 C C . ASN A 1 450 ? 2.436 -9.161 -23.850 1.00 89.44 450 ASN A C 1
ATOM 3366 O O . ASN A 1 450 ? 2.497 -8.048 -23.316 1.00 89.44 450 ASN A O 1
ATOM 3370 N N . PRO A 1 451 ? 2.874 -10.285 -23.259 1.00 92.50 451 PRO A N 1
ATOM 3371 C CA . PRO A 1 451 ? 3.457 -10.279 -21.928 1.00 92.50 451 PRO A CA 1
ATOM 3372 C C . PRO A 1 451 ? 4.771 -9.490 -21.880 1.00 92.50 451 PRO A C 1
ATOM 3374 O O . PRO A 1 451 ? 5.128 -8.975 -20.840 1.00 92.50 451 PRO A O 1
ATOM 3377 N N . ASN A 1 452 ? 5.488 -9.301 -22.989 1.00 94.12 452 ASN A N 1
ATOM 3378 C CA . ASN A 1 452 ? 6.802 -8.647 -23.002 1.00 94.12 452 ASN A CA 1
ATOM 3379 C C . ASN A 1 452 ? 6.758 -7.275 -23.684 1.00 94.12 452 ASN A C 1
ATOM 3381 O O . ASN A 1 452 ? 7.615 -6.960 -24.511 1.00 94.12 452 ASN A O 1
ATOM 3385 N N . MET A 1 453 ? 5.733 -6.472 -23.386 1.00 94.12 453 MET A N 1
ATOM 3386 C CA . MET A 1 453 ? 5.600 -5.136 -23.973 1.00 94.12 453 MET A CA 1
ATOM 3387 C C . MET A 1 453 ? 6.767 -4.233 -23.553 1.00 94.12 453 MET A C 1
ATOM 3389 O O . MET A 1 453 ? 7.425 -3.660 -24.417 1.00 94.12 453 MET A O 1
ATOM 3393 N N . LEU A 1 454 ? 7.073 -4.183 -22.253 1.00 95.75 454 LEU A N 1
ATOM 3394 C CA . LEU A 1 454 ? 8.344 -3.677 -21.735 1.00 95.75 454 LEU A CA 1
ATOM 3395 C C . LEU A 1 454 ? 8.964 -4.745 -20.847 1.00 95.75 454 LEU A C 1
ATOM 3397 O O . LEU A 1 454 ? 8.322 -5.260 -19.932 1.00 95.75 454 LEU A O 1
ATOM 3401 N N . ARG A 1 455 ? 10.222 -5.068 -21.116 1.00 94.75 455 ARG A N 1
ATOM 3402 C CA . ARG A 1 455 ? 10.971 -6.047 -20.346 1.00 94.75 455 ARG A CA 1
ATOM 3403 C C . ARG A 1 455 ? 12.368 -5.528 -20.076 1.00 94.75 455 ARG A C 1
ATOM 3405 O O . ARG A 1 455 ? 13.093 -5.200 -21.007 1.00 94.75 455 ARG A O 1
ATOM 3412 N N . VAL A 1 456 ? 12.756 -5.503 -18.814 1.00 95.56 456 VAL A N 1
ATOM 3413 C CA . VAL A 1 456 ? 14.163 -5.490 -18.424 1.00 95.56 456 VAL A CA 1
ATOM 3414 C C . VAL A 1 456 ? 14.578 -6.953 -18.333 1.00 95.56 456 VAL A C 1
ATOM 3416 O O . VAL A 1 456 ? 13.983 -7.692 -17.558 1.00 95.56 456 VAL A O 1
ATOM 3419 N N . ASP A 1 457 ? 15.515 -7.366 -19.182 1.00 94.12 457 ASP A N 1
ATOM 3420 C CA . ASP A 1 457 ? 16.258 -8.625 -19.084 1.00 94.12 457 ASP A CA 1
ATOM 3421 C C . ASP A 1 457 ? 17.522 -8.322 -18.290 1.00 94.12 457 ASP A C 1
ATOM 3423 O O . ASP A 1 457 ? 18.485 -7.728 -18.797 1.00 94.12 457 ASP A O 1
ATOM 3427 N N . ALA A 1 458 ? 17.469 -8.634 -17.005 1.00 91.06 458 ALA A N 1
ATOM 3428 C CA . ALA A 1 458 ? 18.533 -8.233 -16.108 1.00 91.06 458 ALA A CA 1
ATOM 3429 C C . ALA A 1 458 ? 19.788 -9.113 -16.282 1.00 91.06 458 ALA A C 1
ATOM 3431 O O . ALA A 1 458 ? 20.895 -8.586 -16.171 1.00 91.06 458 ALA A O 1
ATOM 3432 N N . ALA A 1 459 ? 19.647 -10.390 -16.672 1.00 89.44 459 ALA A N 1
ATOM 3433 C CA . ALA A 1 459 ? 20.741 -11.340 -16.927 1.00 89.44 459 ALA A CA 1
ATOM 3434 C C . ALA A 1 459 ? 21.753 -10.797 -17.928 1.00 89.44 459 ALA A C 1
ATOM 3436 O O . ALA A 1 459 ? 22.972 -10.890 -17.766 1.00 89.44 459 ALA A O 1
ATOM 3437 N N . ASN A 1 460 ? 21.216 -10.240 -19.006 1.00 94.88 460 ASN A N 1
ATOM 3438 C CA . ASN A 1 460 ? 22.009 -9.805 -20.132 1.00 94.88 460 ASN A CA 1
ATOM 3439 C C . ASN A 1 460 ? 22.257 -8.291 -20.114 1.00 94.88 460 ASN A C 1
ATOM 3441 O O . ASN A 1 460 ? 22.945 -7.792 -21.010 1.00 94.88 460 ASN A O 1
ATOM 3445 N N . ASN A 1 461 ? 21.732 -7.574 -19.110 1.00 94.44 461 ASN A N 1
ATOM 3446 C CA . ASN A 1 461 ? 21.706 -6.111 -19.019 1.00 94.44 461 ASN A CA 1
ATOM 3447 C C . ASN A 1 461 ? 21.032 -5.478 -20.243 1.00 94.44 461 ASN A C 1
ATOM 3449 O O . ASN A 1 461 ? 21.604 -4.624 -20.929 1.00 94.44 461 ASN A O 1
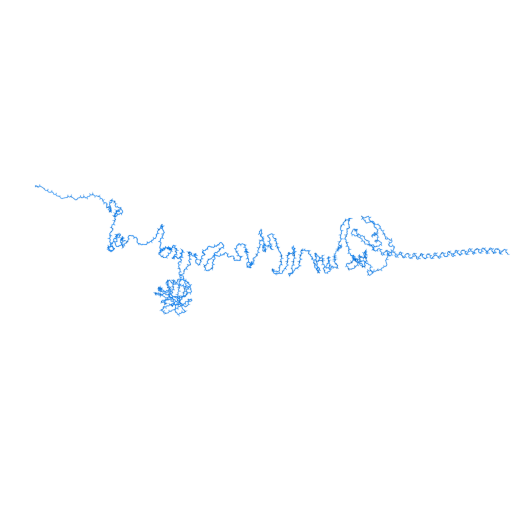ATOM 3453 N N . ARG A 1 462 ? 19.832 -5.96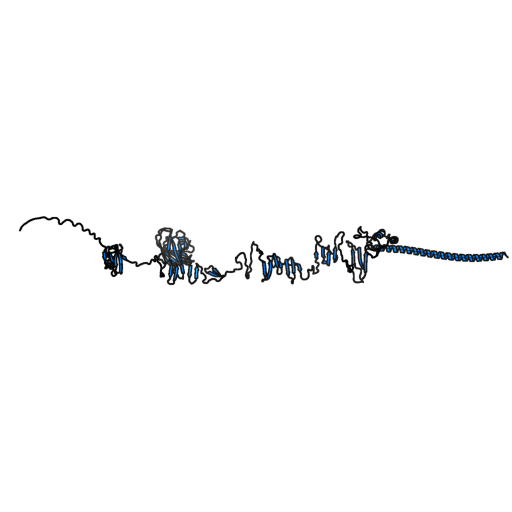0 -20.571 1.00 97.12 462 ARG A N 1
ATOM 3454 C CA . ARG A 1 462 ? 19.112 -5.578 -21.785 1.00 97.12 462 ARG A CA 1
ATOM 3455 C C . ARG A 1 462 ? 17.700 -5.124 -21.484 1.00 97.12 462 ARG A C 1
ATOM 3457 O O . ARG A 1 462 ? 17.077 -5.510 -20.506 1.00 97.12 462 ARG A O 1
ATOM 3464 N N . VAL A 1 463 ? 17.177 -4.325 -22.394 1.00 97.44 463 VAL A N 1
ATOM 3465 C CA . VAL A 1 463 ? 15.797 -3.879 -22.419 1.00 97.44 463 VAL A CA 1
ATOM 3466 C C . VAL A 1 463 ? 15.183 -4.360 -23.723 1.00 97.44 463 VAL A C 1
ATOM 3468 O O . VAL A 1 463 ? 15.654 -4.041 -24.818 1.00 97.44 463 VAL A O 1
ATOM 3471 N N . GLY A 1 464 ? 14.144 -5.173 -23.585 1.00 96.69 464 GLY A N 1
ATOM 3472 C CA . GLY A 1 464 ? 13.325 -5.684 -24.668 1.00 96.69 464 GLY A CA 1
ATOM 3473 C C . GLY A 1 464 ? 12.018 -4.909 -24.787 1.00 96.69 464 GLY A C 1
ATOM 3474 O O . GLY A 1 464 ? 11.342 -4.666 -23.786 1.00 96.69 464 GLY A O 1
ATOM 3475 N N . ILE A 1 465 ? 11.638 -4.579 -26.021 1.00 96.44 465 ILE A N 1
ATOM 3476 C CA . ILE A 1 465 ? 10.292 -4.117 -26.375 1.00 96.44 465 ILE A CA 1
ATOM 3477 C C . ILE A 1 465 ? 9.712 -5.109 -27.377 1.00 96.44 465 ILE A C 1
ATOM 3479 O O . ILE A 1 465 ? 10.246 -5.279 -28.475 1.00 96.44 465 ILE A O 1
ATOM 3483 N N . GLY A 1 466 ? 8.640 -5.795 -26.990 1.00 94.75 466 GLY A N 1
ATOM 3484 C CA . GLY A 1 466 ? 7.978 -6.784 -27.839 1.00 94.75 466 GLY A CA 1
ATOM 3485 C C . GLY A 1 466 ? 8.663 -8.152 -27.916 1.00 94.75 466 GLY A C 1
ATOM 3486 O O . GLY A 1 466 ? 8.255 -8.985 -28.721 1.00 94.75 466 GLY A O 1
ATOM 3487 N N . THR A 1 467 ? 9.676 -8.409 -27.083 1.00 93.94 467 THR A N 1
ATOM 3488 C CA . THR A 1 467 ? 10.423 -9.677 -27.043 1.00 93.94 467 THR A CA 1
ATOM 3489 C C . THR A 1 467 ? 10.740 -10.105 -25.617 1.00 93.94 467 THR A C 1
ATOM 3491 O O . THR A 1 467 ? 11.073 -9.280 -24.768 1.00 93.94 467 THR A O 1
ATOM 3494 N N . SER A 1 468 ? 10.671 -11.412 -25.359 1.00 93.44 468 SER A N 1
ATOM 3495 C CA . SER A 1 468 ? 11.165 -12.024 -24.121 1.00 93.44 468 SER A CA 1
ATOM 3496 C C . SER A 1 468 ? 12.684 -12.215 -24.104 1.00 93.44 468 SER A C 1
ATOM 3498 O O . SER A 1 468 ? 13.247 -12.408 -23.031 1.00 93.44 468 SER A O 1
ATOM 3500 N N . THR A 1 469 ? 13.338 -12.181 -25.268 1.00 93.75 469 THR A N 1
ATOM 3501 C CA . THR A 1 469 ? 14.764 -12.493 -25.452 1.00 93.75 469 THR A CA 1
ATOM 3502 C C . THR A 1 469 ? 15.450 -11.363 -26.227 1.00 93.75 469 THR A C 1
ATOM 3504 O O . THR A 1 469 ? 15.646 -11.462 -27.442 1.00 93.75 469 THR A O 1
ATOM 3507 N N . PRO A 1 470 ? 15.739 -10.220 -25.584 1.00 96.44 470 PRO A N 1
ATOM 3508 C CA . PRO A 1 470 ? 16.508 -9.162 -26.224 1.00 96.44 470 PRO A CA 1
ATOM 3509 C C . PRO A 1 470 ? 17.940 -9.639 -26.539 1.00 96.44 470 PRO A C 1
ATOM 3511 O O . PRO A 1 470 ? 18.618 -10.192 -25.677 1.00 96.44 470 PRO A O 1
ATOM 3514 N N . ASP A 1 471 ? 18.438 -9.394 -27.756 1.00 95.06 471 ASP A N 1
ATOM 3515 C CA . ASP A 1 471 ? 19.760 -9.872 -28.211 1.00 95.06 471 ASP A CA 1
ATOM 3516 C C . ASP A 1 471 ? 20.878 -8.849 -27.947 1.00 95.06 471 ASP A C 1
ATOM 3518 O O . ASP A 1 471 ? 22.066 -9.173 -27.950 1.00 95.06 471 ASP A O 1
ATOM 3522 N N . VAL A 1 472 ? 20.492 -7.597 -27.699 1.00 94.19 472 VAL A N 1
ATOM 3523 C CA . VAL A 1 472 ? 21.358 -6.436 -27.457 1.00 94.19 472 VAL A CA 1
ATOM 3524 C C . VAL A 1 472 ? 20.756 -5.558 -26.355 1.00 94.19 472 VAL A C 1
ATOM 3526 O O . VAL A 1 472 ? 19.589 -5.733 -26.014 1.00 94.19 472 VAL A O 1
ATOM 3529 N N . ILE A 1 473 ? 21.534 -4.609 -25.811 1.00 96.81 473 ILE A N 1
ATOM 3530 C CA . ILE A 1 473 ? 21.129 -3.736 -24.682 1.00 96.81 473 ILE A CA 1
ATOM 3531 C C . ILE A 1 473 ? 19.754 -3.104 -24.895 1.00 96.81 473 ILE A C 1
ATOM 3533 O O . ILE A 1 473 ? 18.979 -3.007 -23.955 1.00 96.81 473 ILE A O 1
ATOM 3537 N N . PHE A 1 474 ? 19.430 -2.706 -26.121 1.00 96.06 474 PHE A N 1
ATOM 3538 C CA . PHE A 1 474 ? 18.090 -2.266 -26.476 1.00 96.06 474 PHE A CA 1
ATOM 3539 C C . PHE A 1 474 ? 17.625 -3.022 -27.719 1.00 96.06 474 PHE A C 1
ATOM 3541 O O . PHE A 1 474 ? 18.124 -2.771 -28.817 1.00 96.06 474 PHE A O 1
ATOM 3548 N N . HIS A 1 475 ? 16.695 -3.962 -27.547 1.00 96.62 475 HIS A N 1
ATOM 3549 C CA . HIS A 1 475 ? 16.119 -4.751 -28.635 1.00 96.62 475 HIS A CA 1
ATOM 3550 C C . HIS A 1 475 ? 14.611 -4.502 -28.710 1.00 96.62 475 HIS A C 1
ATOM 3552 O O . HIS A 1 475 ? 13.841 -5.004 -27.893 1.00 96.62 475 HIS A O 1
ATOM 3558 N N . ALA A 1 476 ? 14.188 -3.755 -29.726 1.00 95.06 476 ALA A N 1
ATOM 3559 C CA . ALA A 1 476 ? 12.782 -3.607 -30.074 1.00 95.06 476 ALA A CA 1
ATOM 3560 C C . ALA A 1 476 ? 12.450 -4.475 -31.292 1.00 95.06 476 ALA A C 1
ATOM 3562 O O . ALA A 1 476 ? 13.114 -4.373 -32.324 1.00 95.06 476 ALA A O 1
ATOM 3563 N N . THR A 1 477 ? 11.413 -5.302 -31.183 1.00 92.00 477 THR A N 1
ATOM 3564 C CA . THR A 1 477 ? 10.902 -6.114 -32.292 1.00 92.00 477 THR A CA 1
ATOM 3565 C C . THR A 1 477 ? 9.382 -6.064 -32.343 1.00 92.00 477 THR A C 1
ATOM 3567 O O . THR A 1 477 ? 8.706 -5.868 -31.335 1.00 92.00 477 THR A O 1
ATOM 3570 N N . GLY A 1 478 ? 8.833 -6.237 -33.540 1.00 89.38 478 GLY A N 1
ATOM 3571 C CA . GLY A 1 478 ? 7.397 -6.250 -33.753 1.00 89.38 478 GLY A CA 1
ATOM 3572 C C . GLY A 1 478 ? 7.040 -6.794 -35.126 1.00 89.38 478 GLY A C 1
ATOM 3573 O O . GLY A 1 478 ? 7.660 -6.449 -36.131 1.00 89.38 478 GLY A O 1
ATOM 3574 N N . ALA A 1 479 ? 6.005 -7.627 -35.175 1.00 85.75 479 ALA A N 1
ATOM 3575 C CA . ALA A 1 479 ? 5.394 -8.074 -36.419 1.00 85.75 479 ALA A CA 1
ATOM 3576 C C . ALA A 1 479 ? 4.335 -7.051 -36.869 1.00 85.75 479 ALA A C 1
ATOM 3578 O O . ALA A 1 479 ? 3.135 -7.277 -36.725 1.00 85.75 479 ALA A O 1
ATOM 3579 N N . VAL A 1 480 ? 4.786 -5.896 -37.373 1.00 84.31 480 VAL A N 1
ATOM 3580 C CA . VAL A 1 480 ? 3.911 -4.809 -37.848 1.00 84.31 480 VAL A CA 1
ATOM 3581 C C . VAL A 1 480 ? 3.828 -4.804 -39.375 1.00 84.31 480 VAL A C 1
ATOM 3583 O O . VAL A 1 480 ? 4.816 -4.584 -40.073 1.00 84.31 480 VAL A O 1
ATOM 3586 N N . ALA A 1 481 ? 2.641 -5.070 -39.921 1.00 86.88 481 ALA A N 1
ATOM 3587 C CA . ALA A 1 481 ? 2.427 -5.054 -41.366 1.00 86.88 481 ALA A CA 1
ATOM 3588 C C . ALA A 1 481 ? 2.449 -3.614 -41.904 1.00 86.88 481 ALA A C 1
ATOM 3590 O O . ALA A 1 481 ? 1.757 -2.743 -41.380 1.00 86.88 481 ALA A O 1
ATOM 3591 N N . SER A 1 482 ? 3.225 -3.380 -42.967 1.00 81.94 482 SER A N 1
ATOM 3592 C CA . SER A 1 482 ? 3.275 -2.104 -43.701 1.00 81.94 482 SER A CA 1
ATOM 3593 C C . SER A 1 482 ? 3.572 -0.864 -42.838 1.00 81.94 482 SER A C 1
ATOM 3595 O O . SER A 1 482 ? 3.158 0.239 -43.189 1.00 81.94 482 SER A O 1
ATOM 3597 N N . ASN A 1 483 ? 4.291 -1.031 -41.722 1.00 86.31 483 ASN A N 1
ATOM 3598 C CA . ASN A 1 483 ? 4.658 0.051 -40.807 1.00 86.31 483 ASN A CA 1
ATOM 3599 C C . ASN A 1 483 ? 6.059 -0.180 -40.202 1.00 86.31 483 ASN A C 1
ATOM 3601 O O . ASN A 1 483 ? 6.706 -1.189 -40.480 1.00 86.31 483 ASN A O 1
ATOM 3605 N N . TYR A 1 484 ? 6.538 0.762 -39.392 1.00 90.94 484 TYR A N 1
ATOM 3606 C CA . TYR A 1 484 ? 7.860 0.732 -38.768 1.00 90.94 484 TYR A CA 1
ATOM 3607 C C . TYR A 1 484 ? 7.788 0.286 -37.302 1.00 90.94 484 TYR A C 1
ATOM 3609 O O . TYR A 1 484 ? 6.826 0.588 -36.601 1.00 90.94 484 TYR A O 1
ATOM 3617 N N . VAL A 1 485 ? 8.840 -0.389 -36.824 1.00 92.44 485 VAL A N 1
ATOM 3618 C CA . VAL A 1 485 ? 8.999 -0.767 -35.404 1.00 92.44 485 VAL A CA 1
ATOM 3619 C C . VAL A 1 485 ? 9.360 0.444 -34.531 1.00 92.44 485 VAL A C 1
ATOM 3621 O O . VAL A 1 485 ? 9.021 0.475 -33.353 1.00 92.44 485 VAL A O 1
ATOM 3624 N N . ALA A 1 486 ? 10.019 1.458 -35.102 1.00 93.12 486 ALA A N 1
ATOM 3625 C CA . ALA A 1 486 ? 10.396 2.683 -34.402 1.00 93.12 486 ALA A CA 1
ATOM 3626 C C . ALA A 1 486 ? 10.263 3.914 -35.312 1.00 93.12 486 ALA A C 1
ATOM 3628 O O . ALA A 1 486 ? 10.589 3.858 -36.499 1.00 93.12 486 ALA A O 1
ATOM 3629 N N . LYS A 1 487 ? 9.828 5.037 -34.732 1.00 93.94 487 LYS A N 1
ATOM 3630 C CA . LYS A 1 487 ? 9.784 6.367 -35.351 1.00 93.94 487 LYS A CA 1
ATOM 3631 C C . LYS A 1 487 ? 10.503 7.346 -34.421 1.00 93.94 487 LYS A C 1
ATOM 3633 O O . LYS A 1 487 ? 10.166 7.414 -33.244 1.00 93.94 487 LYS A O 1
ATOM 3638 N N . VAL A 1 488 ? 11.482 8.084 -34.944 1.00 94.62 488 VAL A N 1
ATOM 3639 C CA . VAL A 1 488 ? 12.209 9.138 -34.216 1.00 94.62 488 VAL A CA 1
ATOM 3640 C C . VAL A 1 488 ? 11.956 10.452 -34.938 1.00 94.62 488 VAL A C 1
ATOM 3642 O O . VAL A 1 488 ? 12.273 10.566 -36.121 1.00 94.62 488 VAL A O 1
ATOM 3645 N N . GLU A 1 489 ? 11.365 11.428 -34.255 1.00 94.19 489 GLU A N 1
ATOM 3646 C CA . GLU A 1 489 ? 11.008 12.712 -34.853 1.00 94.19 489 GLU A CA 1
ATOM 3647 C C . GLU A 1 489 ? 11.380 13.891 -33.952 1.00 94.19 489 GLU A C 1
ATOM 3649 O O . GLU A 1 489 ? 11.134 13.871 -32.750 1.00 94.19 489 GLU A O 1
ATOM 3654 N N . ASN A 1 490 ? 11.962 14.925 -34.563 1.00 90.69 490 ASN A N 1
ATOM 3655 C CA . ASN A 1 490 ? 12.038 16.270 -34.009 1.00 90.69 490 ASN A CA 1
ATOM 3656 C C . ASN A 1 490 ? 11.223 17.171 -34.939 1.00 90.69 490 ASN A C 1
ATOM 3658 O O . ASN A 1 490 ? 11.577 17.339 -36.105 1.00 90.69 490 ASN A O 1
ATOM 3662 N N . THR A 1 491 ? 10.105 17.686 -34.438 1.00 92.75 491 THR A N 1
ATOM 3663 C CA . THR A 1 491 ? 9.127 18.448 -35.223 1.00 92.75 491 THR A CA 1
ATOM 3664 C C . THR A 1 491 ? 9.307 19.961 -35.097 1.00 92.75 491 THR A C 1
ATOM 3666 O O . THR A 1 491 ? 8.439 20.707 -35.548 1.00 92.75 491 THR A O 1
ATOM 3669 N N . GLU A 1 492 ? 10.394 20.425 -34.468 1.00 89.25 492 GLU A N 1
ATOM 3670 C CA . GLU A 1 492 ? 10.718 21.850 -34.385 1.00 89.25 492 GLU A CA 1
ATOM 3671 C C . GLU A 1 492 ? 10.908 22.446 -35.791 1.00 89.25 492 GLU A C 1
ATOM 3673 O O . GLU A 1 492 ? 11.527 21.835 -36.666 1.00 89.25 492 GLU A O 1
ATOM 3678 N N . ASN A 1 493 ? 10.369 23.648 -36.014 1.00 85.00 493 ASN A N 1
ATOM 3679 C CA . ASN A 1 493 ? 10.337 24.317 -37.318 1.00 85.00 493 ASN A CA 1
ATOM 3680 C C . ASN A 1 493 ? 10.897 25.742 -37.218 1.00 85.00 493 ASN A C 1
ATOM 3682 O O . ASN A 1 493 ? 10.304 26.721 -37.677 1.00 85.00 493 ASN A O 1
ATOM 3686 N N . SER A 1 494 ? 12.056 25.849 -36.574 1.00 84.19 494 SER A N 1
ATOM 3687 C CA . SER A 1 494 ? 12.798 27.095 -36.440 1.00 84.19 494 SER A CA 1
ATOM 3688 C C . SER A 1 494 ? 13.813 27.249 -37.570 1.00 84.19 494 SER A C 1
ATOM 3690 O O . SER A 1 494 ? 14.574 26.330 -37.869 1.00 84.19 494 SER A O 1
ATOM 3692 N N . ILE A 1 495 ? 13.857 28.444 -38.164 1.00 81.31 495 ILE A N 1
ATOM 3693 C CA . ILE A 1 495 ? 14.921 28.871 -39.090 1.00 81.31 495 ILE A CA 1
ATOM 3694 C C . ILE A 1 495 ? 16.124 29.491 -38.359 1.00 81.31 495 ILE A C 1
ATOM 3696 O O . ILE A 1 495 ? 17.123 29.824 -38.992 1.00 81.31 495 ILE A O 1
ATOM 3700 N N . ALA A 1 496 ? 16.018 29.687 -37.039 1.00 86.00 496 ALA A N 1
ATOM 3701 C CA . ALA A 1 496 ? 17.037 30.323 -36.205 1.00 86.00 496 ALA A CA 1
ATOM 3702 C C . ALA A 1 496 ? 17.913 29.311 -35.442 1.00 86.00 496 ALA A C 1
ATOM 3704 O O . ALA A 1 496 ? 18.970 29.677 -34.933 1.00 86.00 496 ALA A O 1
ATOM 3705 N N . THR A 1 497 ? 17.490 28.047 -35.355 1.00 82.12 497 THR A N 1
ATOM 3706 C CA . THR A 1 497 ? 18.160 26.982 -34.593 1.00 82.12 497 THR A CA 1
ATOM 3707 C C . THR A 1 497 ? 18.202 25.680 -35.389 1.00 82.12 497 THR A C 1
ATOM 3709 O O . THR A 1 497 ? 17.428 25.481 -36.319 1.00 82.12 497 THR A O 1
ATOM 3712 N N . GLN A 1 498 ? 19.127 24.784 -35.039 1.00 85.56 498 GLN A N 1
ATOM 3713 C CA . GLN A 1 498 ? 19.196 23.451 -35.639 1.00 85.56 498 GLN A CA 1
ATOM 3714 C C . GLN A 1 498 ? 18.105 22.544 -35.059 1.00 85.56 498 GLN A C 1
ATOM 3716 O O . GLN A 1 498 ? 17.985 22.431 -33.841 1.00 85.56 498 GLN A O 1
ATOM 3721 N N . ASN A 1 499 ? 17.381 21.832 -35.923 1.00 88.19 499 ASN A N 1
ATOM 3722 C CA . ASN A 1 499 ? 16.320 20.899 -35.527 1.00 88.19 499 ASN A CA 1
ATOM 3723 C C . ASN A 1 499 ? 16.839 19.456 -35.677 1.00 88.19 499 ASN A C 1
ATOM 3725 O O . ASN A 1 499 ? 16.484 18.730 -36.604 1.00 88.19 499 ASN A O 1
ATOM 3729 N N . ASN A 1 500 ? 17.782 19.068 -34.812 1.00 91.06 500 ASN A N 1
ATOM 3730 C CA . ASN A 1 500 ? 18.472 17.772 -34.886 1.00 91.06 500 ASN A CA 1
ATOM 3731 C C . ASN A 1 500 ? 17.529 16.610 -34.504 1.00 91.06 500 ASN A C 1
ATOM 3733 O O . ASN A 1 500 ? 16.886 16.673 -33.460 1.00 91.06 500 ASN A O 1
ATOM 3737 N N . GLY A 1 501 ? 17.456 15.551 -35.321 1.00 91.25 501 GLY A N 1
ATOM 3738 C CA . GLY A 1 501 ? 16.559 14.400 -35.102 1.00 91.25 501 GLY A CA 1
ATOM 3739 C C . GLY A 1 501 ? 17.181 13.243 -34.308 1.00 91.25 501 GLY A C 1
ATOM 3740 O O . GLY A 1 501 ? 16.776 12.968 -33.185 1.00 91.25 501 GLY A O 1
ATOM 3741 N N . LEU A 1 502 ? 18.170 12.554 -34.888 1.00 94.38 502 LEU A N 1
ATOM 3742 C CA . LEU A 1 502 ? 18.867 11.419 -34.270 1.00 94.38 502 LEU A CA 1
ATOM 3743 C C . LEU A 1 502 ? 20.379 11.653 -34.312 1.00 94.38 502 LEU A C 1
ATOM 3745 O O . LEU A 1 502 ? 20.950 11.824 -35.389 1.00 94.38 502 LEU A O 1
ATOM 3749 N N . LEU A 1 503 ? 21.030 11.609 -33.150 1.00 93.75 503 LEU A N 1
ATOM 3750 C CA . LEU A 1 503 ? 22.486 11.599 -33.037 1.00 93.75 503 LEU A CA 1
ATOM 3751 C C . LEU A 1 503 ? 22.966 10.168 -32.777 1.00 93.75 503 LEU A C 1
ATOM 3753 O O . LEU A 1 503 ? 22.614 9.567 -31.766 1.00 93.75 503 LEU A O 1
ATOM 3757 N N . VAL A 1 504 ? 23.808 9.640 -33.666 1.00 90.81 504 VAL A N 1
ATOM 3758 C CA . VAL A 1 504 ? 24.474 8.345 -33.475 1.00 90.81 504 VAL A CA 1
ATOM 3759 C C . VAL A 1 504 ? 25.924 8.595 -33.075 1.00 90.81 504 VAL A C 1
ATOM 3761 O O . VAL A 1 504 ? 26.752 8.951 -33.911 1.00 90.81 504 VAL A O 1
ATOM 3764 N N . VAL A 1 505 ? 26.234 8.401 -31.792 1.00 89.81 505 VAL A N 1
ATOM 3765 C CA . VAL A 1 505 ? 27.610 8.444 -31.273 1.00 89.81 505 VAL A CA 1
ATOM 3766 C C . VAL A 1 505 ? 28.125 7.013 -31.163 1.00 89.81 505 VAL A C 1
ATOM 3768 O O . VAL A 1 505 ? 27.915 6.335 -30.162 1.00 89.81 505 VAL A O 1
ATOM 3771 N N . ALA A 1 506 ? 28.762 6.535 -32.229 1.00 82.88 506 ALA A N 1
ATOM 3772 C CA . ALA A 1 506 ? 29.286 5.177 -32.326 1.00 82.88 506 ALA A CA 1
ATOM 3773 C C . ALA A 1 506 ? 30.639 5.178 -33.043 1.00 82.88 506 ALA A C 1
ATOM 3775 O O . ALA A 1 506 ? 30.895 6.019 -33.904 1.00 82.88 506 ALA A O 1
ATOM 3776 N N . GLY A 1 507 ? 31.500 4.220 -32.709 1.00 79.06 507 GLY A N 1
ATOM 3777 C CA . GLY A 1 507 ? 32.844 4.125 -33.272 1.00 79.06 507 GLY A CA 1
ATOM 3778 C C . GLY A 1 507 ? 33.942 4.082 -32.222 1.00 79.06 507 GLY A C 1
ATOM 3779 O O . GLY A 1 507 ? 33.685 4.098 -31.021 1.00 79.06 507 GLY A O 1
ATOM 3780 N N . ASN A 1 508 ? 35.179 3.994 -32.694 1.00 80.44 508 ASN A N 1
ATOM 3781 C CA . ASN A 1 508 ? 36.377 4.026 -31.878 1.00 80.44 508 ASN A CA 1
ATOM 3782 C C . ASN A 1 508 ? 36.971 5.442 -31.880 1.00 80.44 508 ASN A C 1
ATOM 3784 O O . ASN A 1 508 ? 37.191 6.031 -32.940 1.00 80.44 508 ASN A O 1
ATOM 3788 N N . SER A 1 509 ? 37.249 5.981 -30.693 1.00 78.94 509 SER A N 1
ATOM 3789 C CA . SER A 1 509 ? 37.954 7.258 -30.525 1.00 78.94 509 SER A CA 1
ATOM 3790 C C . SER A 1 509 ? 39.452 7.154 -30.838 1.00 78.94 509 SER A C 1
ATOM 3792 O O . SER A 1 509 ? 40.119 8.173 -31.009 1.00 78.94 509 SER A O 1
ATOM 3794 N N . ASN A 1 510 ? 39.989 5.936 -30.947 1.00 76.62 510 ASN A N 1
ATOM 3795 C CA . ASN A 1 510 ? 41.364 5.675 -31.335 1.00 76.62 510 ASN A CA 1
ATOM 3796 C C . ASN A 1 510 ? 41.515 5.719 -32.872 1.00 76.62 510 ASN A C 1
ATOM 3798 O O . ASN A 1 510 ? 40.973 4.850 -33.562 1.00 76.62 510 ASN A O 1
ATOM 3802 N N . PRO A 1 511 ? 42.307 6.661 -33.421 1.00 66.56 511 PRO A N 1
ATOM 3803 C CA . PRO A 1 511 ? 42.523 6.797 -34.862 1.00 66.56 511 PRO A CA 1
ATOM 3804 C C . PRO A 1 511 ? 43.256 5.601 -35.499 1.00 66.56 511 PRO A C 1
ATOM 3806 O O . PRO A 1 511 ? 43.324 5.521 -36.724 1.00 66.56 511 PRO A O 1
ATOM 3809 N N . LEU A 1 512 ? 43.821 4.695 -34.689 1.00 67.31 512 LEU A N 1
ATOM 3810 C CA . LEU A 1 512 ? 44.660 3.570 -35.116 1.00 67.31 512 LEU A CA 1
ATOM 3811 C C . LEU A 1 512 ? 43.918 2.220 -35.173 1.00 67.31 512 LEU A C 1
ATOM 3813 O O . LEU A 1 512 ? 44.540 1.211 -35.502 1.00 67.31 512 LEU A O 1
ATOM 3817 N N . VAL A 1 513 ? 42.619 2.167 -34.845 1.00 64.31 513 VAL A N 1
ATOM 3818 C CA . VAL A 1 513 ? 41.838 0.915 -34.764 1.00 64.31 513 VAL A CA 1
ATOM 3819 C C . VAL A 1 513 ? 40.658 0.910 -35.751 1.00 64.31 513 VAL A C 1
ATOM 3821 O O . VAL A 1 513 ? 40.045 1.938 -36.025 1.00 64.31 513 VAL A O 1
ATOM 3824 N N . PHE A 1 514 ? 40.377 -0.276 -36.307 1.00 64.00 514 PHE A N 1
ATOM 3825 C CA . PHE A 1 514 ? 39.481 -0.564 -37.436 1.00 64.00 514 PHE A CA 1
ATOM 3826 C C . PHE A 1 514 ? 37.990 -0.188 -37.270 1.00 64.00 514 PHE A C 1
ATOM 3828 O O . PHE A 1 514 ? 37.439 -0.113 -36.175 1.00 64.00 514 PHE A O 1
ATOM 3835 N N . SER A 1 515 ? 37.345 -0.050 -38.436 1.00 70.44 515 SER A N 1
ATOM 3836 C CA . SER A 1 515 ? 35.962 0.328 -38.755 1.00 70.44 515 SER A CA 1
ATOM 3837 C C . SER A 1 515 ? 34.831 -0.348 -37.963 1.00 70.44 515 SER A C 1
ATOM 3839 O O . SER A 1 515 ? 34.419 -1.474 -38.266 1.00 70.44 515 SER A O 1
ATOM 3841 N N . ALA A 1 516 ? 34.223 0.392 -37.034 1.00 80.62 516 ALA A N 1
ATOM 3842 C CA . ALA A 1 516 ? 32.961 0.022 -36.390 1.00 80.62 516 ALA A CA 1
ATOM 3843 C C . ALA A 1 516 ? 31.751 0.306 -37.298 1.00 80.62 516 ALA A C 1
ATOM 3845 O O . ALA A 1 516 ? 31.765 1.271 -38.065 1.00 80.62 516 ALA A O 1
ATOM 3846 N N . TYR A 1 517 ? 30.691 -0.504 -37.199 1.00 86.38 517 TYR A N 1
ATOM 3847 C CA . TYR A 1 517 ? 29.383 -0.116 -37.734 1.00 86.38 517 TYR A CA 1
ATOM 3848 C C . TYR A 1 517 ? 28.791 0.966 -36.836 1.00 86.38 517 TYR A C 1
ATOM 3850 O O . TYR A 1 517 ? 28.619 0.752 -35.642 1.00 86.38 517 TYR A O 1
ATOM 3858 N N . MET A 1 518 ? 28.476 2.113 -37.427 1.00 90.19 518 MET A N 1
ATOM 3859 C CA . MET A 1 518 ? 27.608 3.103 -36.798 1.00 90.19 518 MET A CA 1
ATOM 3860 C C . MET A 1 518 ? 26.149 2.678 -36.969 1.00 90.19 518 MET A C 1
ATOM 3862 O O . MET A 1 518 ? 25.367 2.749 -36.031 1.00 90.19 518 MET A O 1
ATOM 3866 N N . ILE A 1 519 ? 25.809 2.175 -38.162 1.00 93.75 519 ILE A N 1
ATOM 3867 C CA . ILE A 1 519 ? 24.509 1.576 -38.484 1.00 93.75 519 ILE A CA 1
ATOM 3868 C C . ILE A 1 519 ? 24.756 0.345 -39.363 1.00 93.75 519 ILE A C 1
ATOM 3870 O O . ILE A 1 519 ? 25.441 0.442 -40.384 1.00 93.75 519 ILE A O 1
ATOM 3874 N N . GLY A 1 520 ? 24.216 -0.812 -38.980 1.00 92.94 520 GLY A N 1
ATOM 3875 C CA . GLY A 1 520 ? 24.244 -2.041 -39.778 1.00 92.94 520 GLY A CA 1
ATOM 3876 C C . GLY A 1 520 ? 22.887 -2.319 -40.422 1.00 92.94 520 GLY A C 1
ATOM 3877 O O . GLY A 1 520 ? 21.856 -2.126 -39.786 1.00 92.94 520 GLY A O 1
ATOM 3878 N N . PHE A 1 521 ? 22.883 -2.791 -41.669 1.00 95.00 521 PHE A N 1
ATOM 3879 C CA . PHE A 1 521 ? 21.673 -3.238 -42.359 1.00 95.00 521 PHE A CA 1
ATOM 3880 C C . PHE A 1 521 ? 21.725 -4.752 -42.524 1.00 95.00 521 PHE A C 1
ATOM 3882 O O . PHE A 1 521 ? 22.574 -5.278 -43.247 1.00 95.00 521 PHE A O 1
ATOM 3889 N N . GLN A 1 522 ? 20.816 -5.447 -41.850 1.00 94.06 522 GLN A N 1
ATOM 3890 C CA . GLN A 1 522 ? 20.739 -6.901 -41.811 1.00 94.06 522 GLN A CA 1
ATOM 3891 C C . GLN A 1 522 ? 19.314 -7.334 -42.154 1.00 94.06 522 GLN A C 1
ATOM 3893 O O . GLN A 1 522 ? 18.347 -6.676 -41.772 1.00 94.06 522 GLN A O 1
ATOM 3898 N N . ARG A 1 523 ? 19.176 -8.428 -42.900 1.00 93.00 523 ARG A N 1
ATOM 3899 C CA . ARG A 1 523 ? 17.877 -9.072 -43.111 1.00 93.00 523 ARG A CA 1
ATOM 3900 C C . ARG A 1 523 ? 17.438 -9.806 -41.834 1.00 93.00 523 ARG A C 1
ATOM 3902 O O . ARG A 1 523 ? 18.302 -10.191 -41.047 1.00 93.00 523 ARG A O 1
ATOM 3909 N N . PRO A 1 524 ? 16.133 -10.096 -41.659 1.00 90.50 524 PRO A N 1
ATOM 3910 C CA . PRO A 1 524 ? 15.644 -10.866 -40.510 1.00 90.50 524 PRO A CA 1
ATOM 3911 C C . PRO A 1 524 ? 16.288 -12.254 -40.345 1.00 90.50 524 PRO A C 1
ATOM 3913 O O . PRO A 1 524 ? 16.286 -12.799 -39.251 1.00 90.50 524 PRO A O 1
ATOM 3916 N N . ASP A 1 525 ? 16.865 -12.819 -41.412 1.00 91.75 525 ASP A N 1
ATOM 3917 C CA . ASP A 1 525 ? 17.597 -14.095 -41.390 1.00 91.75 525 ASP A CA 1
ATOM 3918 C C . ASP A 1 525 ? 19.047 -13.982 -40.871 1.00 91.75 525 ASP A C 1
ATOM 3920 O O . ASP A 1 525 ? 19.808 -14.945 -40.939 1.00 91.75 525 ASP A O 1
ATOM 3924 N N . GLY A 1 526 ? 19.463 -12.804 -40.400 1.00 89.88 526 GLY A N 1
ATOM 3925 C CA . GLY A 1 526 ? 20.822 -12.553 -39.926 1.00 89.88 526 GLY A CA 1
ATOM 3926 C C . GLY A 1 526 ? 21.833 -12.238 -41.038 1.00 89.88 526 GLY A C 1
ATOM 3927 O O . GLY A 1 526 ? 23.009 -11.991 -40.760 1.00 89.88 526 GLY A O 1
ATOM 3928 N N . THR A 1 527 ? 21.423 -12.178 -42.305 1.00 92.31 527 THR A N 1
ATOM 3929 C CA . THR A 1 527 ? 22.341 -11.840 -43.399 1.00 92.31 527 THR A CA 1
ATOM 3930 C C . THR A 1 527 ? 22.610 -10.342 -43.422 1.00 92.31 527 THR A C 1
ATOM 3932 O O . THR A 1 527 ? 21.714 -9.538 -43.687 1.00 92.31 527 THR A O 1
ATOM 3935 N N . LEU A 1 528 ? 23.859 -9.951 -43.178 1.00 92.25 528 LEU A N 1
ATOM 3936 C CA . LEU A 1 528 ? 24.298 -8.568 -43.333 1.00 92.25 528 LEU A CA 1
ATOM 3937 C C . LEU A 1 528 ? 24.284 -8.181 -44.818 1.00 92.25 528 LEU A C 1
ATOM 3939 O O . LEU A 1 528 ? 24.885 -8.874 -45.634 1.00 92.25 528 LEU A O 1
ATOM 3943 N N . ILE A 1 529 ? 23.640 -7.065 -45.163 1.00 93.81 529 ILE A N 1
ATOM 3944 C CA . ILE A 1 529 ? 23.494 -6.582 -46.549 1.00 93.81 529 ILE A CA 1
ATOM 3945 C C . ILE A 1 529 ? 24.160 -5.222 -46.800 1.00 93.81 529 ILE A C 1
ATOM 3947 O O . ILE A 1 529 ? 24.374 -4.852 -47.957 1.00 93.81 529 ILE A O 1
ATOM 3951 N N . GLY A 1 530 ? 24.574 -4.518 -45.745 1.00 94.31 530 GLY A N 1
ATOM 3952 C CA . GLY A 1 530 ? 25.339 -3.278 -45.842 1.00 94.31 530 GLY A CA 1
ATOM 3953 C C . GLY A 1 530 ? 25.486 -2.567 -44.499 1.00 94.31 530 GLY A C 1
ATOM 3954 O O . GLY A 1 530 ? 25.110 -3.097 -43.456 1.00 94.31 530 GLY A O 1
ATOM 3955 N N . GLY A 1 531 ? 26.027 -1.352 -44.519 1.00 93.44 531 GLY A N 1
ATOM 3956 C CA . GLY A 1 531 ? 26.074 -0.501 -43.331 1.00 93.44 531 GLY A CA 1
ATOM 3957 C C . GLY A 1 531 ? 26.868 0.786 -43.518 1.00 93.44 531 GLY A C 1
ATOM 3958 O O . GLY A 1 531 ? 27.619 0.943 -44.483 1.00 93.44 531 GLY A O 1
ATOM 3959 N N . ILE A 1 532 ? 26.715 1.688 -42.553 1.00 93.44 532 ILE A N 1
ATOM 3960 C CA . ILE A 1 532 ? 27.515 2.901 -42.392 1.00 93.44 532 ILE A CA 1
ATOM 3961 C C . ILE A 1 532 ? 28.611 2.584 -41.383 1.00 93.44 532 ILE A C 1
ATOM 3963 O O . ILE A 1 532 ? 28.325 2.191 -40.249 1.00 93.44 532 ILE A O 1
ATOM 3967 N N . ARG A 1 533 ? 29.869 2.711 -41.803 1.00 88.88 533 ARG A N 1
ATOM 3968 C CA . ARG A 1 533 ? 31.033 2.333 -40.997 1.00 88.88 533 ARG A CA 1
ATOM 3969 C C . ARG A 1 533 ? 31.958 3.510 -40.777 1.00 88.88 533 ARG A C 1
ATOM 3971 O O . ARG A 1 533 ? 32.138 4.325 -41.672 1.00 88.88 533 ARG A O 1
ATOM 3978 N N . GLN A 1 534 ? 32.604 3.555 -39.624 1.00 87.62 534 GLN A N 1
ATOM 3979 C CA . GLN A 1 534 ? 33.701 4.484 -39.392 1.00 87.62 534 GLN A CA 1
ATOM 3980 C C . GLN A 1 534 ? 34.893 4.146 -40.303 1.00 87.62 534 GLN A C 1
ATOM 3982 O O . GLN A 1 534 ? 35.263 2.979 -40.455 1.00 87.62 534 GLN A O 1
ATOM 3987 N N . ASN A 1 535 ? 35.516 5.163 -40.891 1.00 85.06 535 ASN A N 1
ATOM 3988 C CA . ASN A 1 535 ? 36.717 5.041 -41.709 1.00 85.06 535 ASN A CA 1
ATOM 3989 C C . ASN A 1 535 ? 37.776 6.042 -41.216 1.00 85.06 535 ASN A C 1
ATOM 3991 O O . ASN A 1 535 ? 37.802 7.209 -41.612 1.00 85.06 535 ASN A O 1
ATOM 3995 N N . GLY A 1 536 ? 38.625 5.589 -40.294 1.00 79.25 536 GLY A N 1
ATOM 3996 C CA . GLY A 1 536 ? 39.546 6.457 -39.558 1.00 79.25 536 GLY A CA 1
ATOM 3997 C C . GLY A 1 536 ? 38.830 7.422 -38.603 1.00 79.25 536 GLY A C 1
ATOM 3998 O O . GLY A 1 536 ? 37.644 7.282 -38.308 1.00 79.25 536 GLY A O 1
ATOM 3999 N N . ALA A 1 537 ? 39.558 8.422 -38.108 1.00 78.88 537 ALA A N 1
ATOM 4000 C CA . ALA A 1 537 ? 39.064 9.330 -37.067 1.00 78.88 537 ALA A CA 1
ATOM 4001 C C . ALA A 1 537 ? 38.022 10.355 -37.541 1.00 78.88 537 ALA A C 1
ATOM 4003 O O . ALA A 1 537 ? 37.333 10.951 -36.720 1.00 78.88 537 ALA A O 1
ATOM 4004 N N . SER A 1 538 ? 37.935 10.604 -38.849 1.00 84.06 538 SER A N 1
ATOM 4005 C CA . SER A 1 538 ? 37.240 11.789 -39.376 1.00 84.06 538 SER A CA 1
ATOM 4006 C C . SER A 1 538 ? 36.359 11.501 -40.586 1.00 84.06 538 SER A C 1
ATOM 4008 O O . SER A 1 538 ? 35.958 12.432 -41.280 1.00 84.06 538 SER A O 1
ATOM 4010 N N . SER A 1 539 ? 36.069 10.232 -40.889 1.00 86.38 539 SER A N 1
ATOM 4011 C CA . SER A 1 539 ? 35.204 9.908 -42.024 1.00 86.38 539 SER A CA 1
ATOM 4012 C C . SER A 1 539 ? 34.351 8.667 -41.796 1.00 86.38 539 SER A C 1
ATOM 4014 O O . SER A 1 539 ? 34.621 7.848 -40.915 1.00 86.38 539 SER A O 1
ATOM 4016 N N . VAL A 1 540 ? 33.310 8.541 -42.617 1.00 90.00 540 VAL A N 1
ATOM 4017 C CA . VAL A 1 540 ? 32.419 7.381 -42.674 1.00 90.00 540 VAL A CA 1
ATOM 4018 C C . VAL A 1 540 ? 32.448 6.770 -44.073 1.00 90.00 540 VAL A C 1
ATOM 4020 O O . VAL A 1 540 ? 32.698 7.457 -45.061 1.00 90.00 540 VAL A O 1
ATOM 4023 N N . GLN A 1 541 ? 32.175 5.475 -44.162 1.00 90.69 541 GLN A N 1
ATOM 4024 C CA . GLN A 1 541 ? 32.070 4.714 -45.397 1.00 90.69 541 GLN A CA 1
ATOM 4025 C C . GLN A 1 541 ? 30.685 4.069 -45.490 1.00 90.69 541 GLN A C 1
ATOM 4027 O O . GLN A 1 541 ? 30.228 3.419 -44.548 1.00 90.69 541 GLN A O 1
ATOM 4032 N N . TYR A 1 542 ? 30.048 4.205 -46.650 1.00 92.12 542 TYR A N 1
ATOM 4033 C CA . TYR A 1 542 ? 28.775 3.568 -46.978 1.00 92.12 542 TYR A CA 1
ATOM 4034 C C . TYR A 1 542 ? 29.052 2.285 -47.756 1.00 92.12 542 TYR A C 1
ATOM 4036 O O . TYR A 1 542 ? 29.553 2.332 -48.878 1.00 92.12 542 TYR A O 1
ATOM 4044 N N . ASN A 1 543 ? 28.769 1.137 -47.149 1.00 88.69 543 ASN A N 1
ATOM 4045 C CA . ASN A 1 543 ? 29.108 -0.165 -47.709 1.00 88.69 543 ASN A CA 1
ATOM 4046 C C . ASN A 1 543 ? 27.855 -0.936 -48.129 1.00 88.69 543 ASN A C 1
ATOM 4048 O O . ASN A 1 543 ? 26.895 -1.042 -47.366 1.00 88.69 543 ASN A O 1
ATOM 4052 N N . THR A 1 544 ? 27.914 -1.534 -49.319 1.00 90.44 544 THR A N 1
ATOM 4053 C CA . THR A 1 544 ? 26.933 -2.498 -49.834 1.00 90.44 544 THR A CA 1
ATOM 4054 C C . THR A 1 544 ? 27.618 -3.839 -50.091 1.00 90.44 544 THR A C 1
ATOM 4056 O O . THR A 1 544 ? 28.808 -3.893 -50.415 1.00 90.44 544 THR A O 1
ATOM 4059 N N . THR A 1 545 ? 26.890 -4.937 -49.915 1.00 90.81 545 THR A N 1
ATOM 4060 C CA . THR A 1 545 ? 27.431 -6.286 -50.117 1.00 90.81 545 THR A CA 1
ATOM 4061 C C . THR A 1 545 ? 27.741 -6.564 -51.589 1.00 90.81 545 THR A C 1
ATOM 4063 O O . THR A 1 545 ? 26.945 -6.302 -52.486 1.00 90.81 545 THR A O 1
ATOM 4066 N N . SER A 1 546 ? 28.937 -7.096 -51.863 1.00 91.00 546 SER A N 1
ATOM 4067 C CA . SER A 1 546 ? 29.405 -7.362 -53.234 1.00 91.00 546 SER A CA 1
ATOM 4068 C C . SER A 1 546 ? 30.374 -8.555 -53.318 1.00 91.00 546 SER A C 1
ATOM 4070 O O . SER A 1 546 ? 31.133 -8.668 -54.281 1.00 91.00 546 SER A O 1
ATOM 4072 N N . ASP A 1 547 ? 30.354 -9.443 -52.319 1.00 92.44 547 ASP A N 1
ATOM 4073 C CA . ASP A 1 547 ? 31.224 -10.625 -52.239 1.00 92.44 547 ASP A CA 1
ATOM 4074 C C . ASP A 1 547 ? 30.931 -11.603 -53.388 1.00 92.44 547 ASP A C 1
ATOM 4076 O O . ASP A 1 547 ? 29.769 -11.885 -53.686 1.00 92.44 547 ASP A O 1
ATOM 4080 N N . ILE A 1 548 ? 31.975 -12.122 -54.042 1.00 92.50 548 ILE A N 1
ATOM 4081 C CA . ILE A 1 548 ? 31.829 -13.046 -55.175 1.00 92.50 548 ILE A CA 1
ATOM 4082 C C . ILE A 1 548 ? 31.096 -14.335 -54.782 1.00 92.50 548 ILE A C 1
ATOM 4084 O O . ILE A 1 548 ? 30.373 -14.885 -55.600 1.00 92.50 548 ILE A O 1
ATOM 4088 N N . ARG A 1 549 ? 31.219 -14.783 -53.525 1.00 94.19 549 ARG A N 1
ATOM 4089 C CA . ARG A 1 549 ? 30.552 -15.991 -53.008 1.00 94.19 549 ARG A CA 1
ATOM 4090 C C . ARG A 1 549 ? 29.040 -15.820 -52.863 1.00 94.19 549 ARG A C 1
ATOM 4092 O O . ARG A 1 549 ? 28.327 -16.810 -52.783 1.00 94.19 549 ARG A O 1
ATOM 4099 N N . LEU A 1 550 ? 28.562 -14.575 -52.817 1.00 92.44 550 LEU A N 1
ATOM 4100 C CA . LEU A 1 550 ? 27.139 -14.229 -52.758 1.00 92.44 550 LEU A CA 1
ATOM 4101 C C . LEU A 1 550 ? 26.548 -13.977 -54.153 1.00 92.44 550 LEU A C 1
ATOM 4103 O O . LEU A 1 550 ? 25.424 -13.493 -54.267 1.00 92.44 550 LEU A O 1
ATOM 4107 N N . LYS A 1 551 ? 27.317 -14.242 -55.215 1.00 93.31 551 LYS A N 1
ATOM 4108 C CA . LYS A 1 551 ? 26.921 -14.008 -56.601 1.00 93.31 551 LYS A CA 1
ATOM 4109 C C . LYS A 1 551 ? 27.056 -15.291 -57.401 1.00 93.31 551 LYS A C 1
ATOM 4111 O O . LYS A 1 551 ? 28.037 -16.016 -57.299 1.00 93.31 551 LYS A O 1
ATOM 4116 N N . GLU A 1 552 ? 26.089 -15.509 -58.268 1.00 94.88 552 GLU A N 1
ATOM 4117 C CA . GLU A 1 552 ? 26.082 -16.576 -59.258 1.00 94.88 552 GLU A CA 1
ATOM 4118 C C . GLU A 1 552 ? 25.874 -15.975 -60.652 1.00 94.88 552 GLU A C 1
ATOM 4120 O O . GLU A 1 552 ? 25.640 -14.773 -60.788 1.00 94.88 552 GLU A O 1
ATOM 4125 N N . ASN A 1 553 ? 25.990 -16.796 -61.700 1.00 94.50 553 ASN A N 1
ATOM 4126 C CA . ASN A 1 553 ? 25.771 -16.368 -63.088 1.00 94.50 553 ASN A CA 1
ATOM 4127 C C . ASN A 1 553 ? 26.629 -15.153 -63.504 1.00 94.50 553 ASN A C 1
ATOM 4129 O O . ASN A 1 553 ? 26.174 -14.252 -64.208 1.00 94.50 553 ASN A O 1
ATOM 4133 N N . ILE A 1 554 ? 27.891 -15.123 -63.062 1.00 95.50 554 ILE A N 1
ATOM 4134 C CA . ILE A 1 554 ? 28.806 -14.000 -63.299 1.00 95.50 554 ILE A CA 1
ATOM 4135 C C . ILE A 1 554 ? 29.210 -13.964 -64.781 1.00 95.50 554 ILE A C 1
ATOM 4137 O O . ILE A 1 554 ? 29.964 -14.813 -65.253 1.00 95.50 554 ILE A O 1
ATOM 4141 N N . GLN A 1 555 ? 28.725 -12.954 -65.508 1.00 93.44 555 GLN A N 1
ATOM 4142 C CA . GLN A 1 555 ? 29.011 -12.721 -66.927 1.00 93.44 555 GLN A CA 1
ATOM 4143 C C . GLN A 1 555 ? 29.594 -11.323 -67.165 1.00 93.44 555 GLN A C 1
ATOM 4145 O O . GLN A 1 555 ? 29.441 -10.410 -66.351 1.00 93.44 555 GLN A O 1
ATOM 4150 N N . VAL A 1 556 ? 30.262 -11.135 -68.309 1.00 90.31 556 VAL A N 1
ATOM 4151 C CA . VAL A 1 556 ? 30.716 -9.805 -68.739 1.00 90.31 556 VAL A CA 1
ATOM 4152 C C . VAL A 1 556 ? 29.496 -8.928 -69.009 1.00 90.31 556 VAL A C 1
ATOM 4154 O O . VAL A 1 556 ? 28.582 -9.329 -69.726 1.00 90.31 556 VAL A O 1
ATOM 4157 N N . THR A 1 557 ? 29.493 -7.715 -68.454 1.00 91.62 557 THR A N 1
ATOM 4158 C CA . THR A 1 557 ? 28.379 -6.782 -68.639 1.00 91.62 557 THR A CA 1
ATOM 4159 C C . THR A 1 557 ? 28.174 -6.422 -70.113 1.00 91.62 557 THR A C 1
ATOM 4161 O O . THR A 1 557 ? 29.131 -6.174 -70.852 1.00 91.62 557 THR A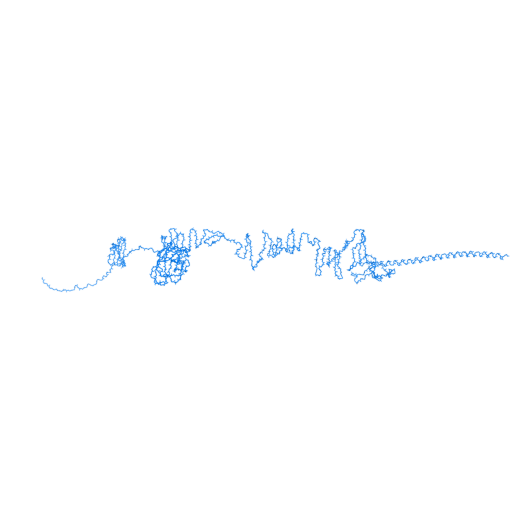 O 1
ATOM 4164 N N . ARG A 1 558 ? 26.903 -6.366 -70.526 1.00 91.12 558 ARG A N 1
ATOM 4165 C CA . ARG A 1 558 ? 26.481 -5.861 -71.841 1.00 91.12 558 ARG A CA 1
ATOM 4166 C C . ARG A 1 558 ? 26.614 -4.343 -71.965 1.00 91.12 558 ARG A C 1
ATOM 4168 O O . ARG A 1 558 ? 26.623 -3.830 -73.078 1.00 91.12 558 ARG A O 1
ATOM 4175 N N . PHE A 1 559 ? 26.675 -3.645 -70.832 1.00 93.56 559 PHE A N 1
ATOM 4176 C CA . PHE A 1 559 ? 26.750 -2.195 -70.790 1.00 93.56 559 PHE A CA 1
ATOM 4177 C C . PHE A 1 559 ? 28.183 -1.707 -71.022 1.00 93.56 559 PHE A C 1
ATOM 4179 O O . PHE A 1 559 ? 29.152 -2.363 -70.639 1.00 93.56 559 PHE A O 1
ATOM 4186 N N . GLY A 1 560 ? 28.325 -0.527 -71.618 1.00 92.25 560 GLY A N 1
ATOM 4187 C CA . GLY A 1 560 ? 29.628 0.102 -71.827 1.00 92.25 560 GLY A CA 1
ATOM 4188 C C . GLY A 1 560 ? 29.512 1.555 -72.265 1.00 92.25 560 GLY A C 1
ATOM 4189 O O . GLY A 1 560 ? 28.471 2.190 -72.088 1.00 92.25 560 GLY A O 1
ATOM 4190 N N . VAL A 1 561 ? 30.568 2.082 -72.891 1.00 94.88 561 VAL A N 1
ATOM 4191 C CA . VAL A 1 561 ? 30.655 3.521 -73.220 1.00 94.88 561 VAL A CA 1
ATOM 4192 C C . VAL A 1 561 ? 29.489 4.024 -74.082 1.00 94.88 561 VAL A C 1
ATOM 4194 O O . VAL A 1 561 ? 29.039 5.153 -73.918 1.00 94.88 561 VAL A O 1
ATOM 4197 N N . LYS A 1 562 ? 28.939 3.180 -74.965 1.00 93.94 562 LYS A N 1
ATOM 4198 C CA . LYS A 1 562 ? 27.799 3.546 -75.823 1.00 93.94 562 LYS A CA 1
ATOM 4199 C C . LYS A 1 562 ? 26.512 3.791 -75.038 1.00 93.94 562 LYS A C 1
ATOM 4201 O O . LYS A 1 562 ? 25.675 4.559 -75.499 1.00 93.94 562 LYS A O 1
ATOM 4206 N N . ASP A 1 563 ? 26.339 3.125 -73.902 1.00 94.12 563 ASP A N 1
ATOM 4207 C CA . ASP A 1 563 ? 25.154 3.284 -73.059 1.00 94.12 563 ASP A CA 1
ATOM 4208 C C . ASP A 1 563 ? 25.330 4.451 -72.098 1.00 94.12 563 ASP A C 1
ATOM 4210 O O . ASP A 1 563 ? 24.409 5.250 -71.952 1.00 94.12 563 ASP A O 1
ATOM 4214 N N . LEU A 1 564 ? 26.540 4.632 -71.554 1.00 94.62 564 LEU A N 1
ATOM 4215 C CA . LEU A 1 564 ? 26.882 5.812 -70.760 1.00 94.62 564 LEU A CA 1
ATOM 4216 C C . LEU A 1 564 ? 26.605 7.112 -71.528 1.00 94.62 564 LEU A C 1
ATOM 4218 O O . LEU A 1 564 ? 26.006 8.029 -70.980 1.00 94.62 564 LEU A O 1
ATOM 4222 N N . LEU A 1 565 ? 26.977 7.177 -72.810 1.00 94.69 565 LEU A N 1
ATOM 4223 C CA . LEU A 1 565 ? 26.762 8.362 -73.650 1.00 94.69 565 LEU A CA 1
ATOM 4224 C C . LEU A 1 565 ? 25.282 8.694 -73.907 1.00 94.69 565 LEU A C 1
ATOM 4226 O O . LEU A 1 565 ? 24.981 9.800 -74.348 1.00 94.69 565 LEU A O 1
ATOM 4230 N N . LYS A 1 566 ? 24.355 7.761 -73.654 1.00 95.06 566 LYS A N 1
ATOM 4231 C CA . LYS A 1 566 ? 22.911 8.025 -73.754 1.00 95.06 566 LYS A CA 1
ATOM 4232 C C . LYS A 1 566 ? 22.361 8.670 -72.482 1.00 95.06 566 LYS A C 1
ATOM 4234 O O . LYS A 1 566 ? 21.303 9.296 -72.542 1.00 95.06 566 LYS A O 1
ATOM 4239 N N . ILE A 1 567 ? 23.034 8.491 -71.343 1.00 95.44 567 ILE A N 1
ATOM 4240 C CA . ILE A 1 567 ? 22.581 9.005 -70.049 1.00 95.44 567 ILE A CA 1
ATOM 4241 C C . ILE A 1 567 ? 22.713 10.530 -70.042 1.00 95.44 567 ILE A C 1
ATOM 4243 O O . ILE A 1 567 ? 23.775 11.079 -70.327 1.00 95.44 567 ILE A O 1
ATOM 4247 N N . LYS A 1 568 ? 21.622 11.219 -69.690 1.00 93.94 568 LYS A N 1
ATOM 4248 C CA . LYS A 1 568 ? 21.573 12.681 -69.597 1.00 93.94 568 LYS A CA 1
ATOM 4249 C C . LYS A 1 568 ? 21.763 13.136 -68.156 1.00 93.94 568 LYS A C 1
ATOM 4251 O O . LYS A 1 568 ? 21.028 12.700 -67.277 1.00 93.94 568 LYS A O 1
ATOM 4256 N N . VAL A 1 569 ? 22.703 14.051 -67.947 1.00 94.88 569 VAL A N 1
ATOM 4257 C CA . VAL A 1 569 ? 22.840 14.823 -66.704 1.00 94.88 569 VAL A CA 1
ATOM 4258 C C . VAL A 1 569 ? 22.014 16.101 -66.854 1.00 94.88 569 VAL A C 1
ATOM 4260 O O . VAL A 1 569 ? 21.997 16.694 -67.932 1.00 94.88 569 VAL A O 1
ATOM 4263 N N . SER A 1 570 ? 21.276 16.495 -65.820 1.00 94.56 570 SER A N 1
ATOM 4264 C CA . SER A 1 570 ? 20.400 17.672 -65.842 1.00 94.56 570 SER A CA 1
ATOM 4265 C C . SER A 1 570 ? 20.586 18.521 -64.590 1.00 94.56 570 SER A C 1
ATOM 4267 O O . SER A 1 570 ? 20.752 17.980 -63.498 1.00 94.56 570 SER A O 1
ATOM 4269 N N . ASP A 1 571 ? 20.501 19.838 -64.760 1.00 96.56 571 ASP A N 1
ATOM 4270 C CA . ASP A 1 571 ? 20.386 20.793 -63.659 1.00 96.56 571 ASP A CA 1
ATOM 4271 C C . ASP A 1 571 ? 18.906 21.013 -63.330 1.00 96.56 571 ASP A C 1
ATOM 4273 O O . ASP A 1 571 ? 18.081 21.192 -64.230 1.00 96.56 571 ASP A O 1
ATOM 4277 N N . TYR A 1 572 ? 18.556 20.978 -62.047 1.00 95.19 572 TYR A N 1
ATOM 4278 C CA . TYR A 1 572 ? 17.187 21.136 -61.563 1.00 95.19 572 TYR A CA 1
ATOM 4279 C C . TYR A 1 572 ? 17.157 21.745 -60.157 1.00 95.19 572 TYR A C 1
ATOM 4281 O O . TYR A 1 572 ? 18.119 21.664 -59.404 1.00 95.19 572 TYR A O 1
ATOM 4289 N N . ASN A 1 573 ? 16.027 22.323 -59.774 1.00 95.56 573 ASN A N 1
ATOM 4290 C CA . ASN A 1 573 ? 15.670 22.632 -58.391 1.00 95.56 573 ASN A CA 1
ATOM 4291 C C . ASN A 1 573 ? 14.429 21.816 -58.010 1.00 95.56 573 ASN A C 1
ATOM 4293 O O . ASN A 1 573 ? 13.597 21.505 -58.867 1.00 95.56 573 ASN A O 1
ATOM 4297 N N . PHE A 1 574 ? 14.290 21.457 -56.736 1.00 93.44 574 PHE A N 1
ATOM 4298 C CA . PHE A 1 574 ? 13.045 20.851 -56.267 1.00 93.44 574 PHE A CA 1
ATOM 4299 C C . PHE A 1 574 ? 11.904 21.881 -56.299 1.00 93.44 574 PHE A C 1
ATOM 4301 O O . PHE A 1 574 ? 12.120 23.089 -56.177 1.00 93.44 574 PHE A O 1
ATOM 4308 N N . VAL A 1 575 ? 10.669 21.410 -56.498 1.00 92.19 575 VAL A N 1
ATOM 4309 C CA . VAL A 1 575 ? 9.483 22.280 -56.553 1.00 92.19 575 VAL A CA 1
ATOM 4310 C C . VAL A 1 575 ? 9.331 23.019 -55.222 1.00 92.19 575 VAL A C 1
ATOM 4312 O O . VAL A 1 575 ? 9.212 22.390 -54.178 1.00 92.19 575 VAL A O 1
ATOM 4315 N N . GLY A 1 576 ? 9.307 24.352 -55.268 1.00 90.94 576 GLY A N 1
ATOM 4316 C CA . GLY A 1 576 ? 9.241 25.208 -54.076 1.00 90.94 576 GLY A CA 1
ATOM 4317 C C . GLY A 1 576 ? 10.605 25.681 -53.564 1.00 90.94 576 GLY A C 1
ATOM 4318 O O . GLY A 1 576 ? 10.654 26.584 -52.731 1.00 90.94 576 GLY A O 1
ATOM 4319 N N . GLU A 1 577 ? 11.707 25.159 -54.105 1.00 91.19 577 GLU A N 1
ATOM 4320 C CA . GLU A 1 577 ? 13.068 25.545 -53.735 1.00 91.19 577 GLU A CA 1
ATOM 4321 C C . GLU A 1 577 ? 13.738 26.404 -54.814 1.00 91.19 577 GLU A C 1
ATOM 4323 O O . GLU A 1 577 ? 13.342 26.410 -55.979 1.00 91.19 577 GLU A O 1
ATOM 4328 N N . LYS A 1 578 ? 14.788 27.143 -54.435 1.00 91.06 578 LYS A N 1
ATOM 4329 C CA . LYS A 1 578 ? 15.581 27.975 -55.363 1.00 91.06 578 LYS A CA 1
ATOM 4330 C C . LYS A 1 578 ? 16.990 27.443 -55.616 1.00 91.06 578 LYS A C 1
ATOM 4332 O O . LYS A 1 578 ? 17.691 27.974 -56.472 1.00 91.06 578 LYS A O 1
ATOM 4337 N N . GLN A 1 579 ? 17.421 26.432 -54.869 1.00 94.25 579 GLN A N 1
ATOM 4338 C CA . GLN A 1 579 ? 18.762 25.881 -54.995 1.00 94.25 579 GLN A CA 1
ATOM 4339 C C . GLN A 1 579 ? 18.839 24.953 -56.212 1.00 94.25 579 GLN A C 1
ATOM 4341 O O . GLN A 1 579 ? 18.115 23.962 -56.293 1.00 94.25 579 GLN A O 1
ATOM 4346 N N . VAL A 1 580 ? 19.721 25.281 -57.158 1.00 94.25 580 VAL A N 1
ATOM 4347 C CA . VAL A 1 580 ? 19.992 24.438 -58.329 1.00 94.25 580 VAL A CA 1
ATOM 4348 C C . VAL A 1 580 ? 20.950 23.316 -57.933 1.00 94.25 580 VAL A C 1
ATOM 4350 O O . VAL A 1 580 ? 21.962 23.557 -57.278 1.00 94.25 580 VAL A O 1
ATOM 4353 N N . SER A 1 581 ? 20.622 22.097 -58.343 1.00 94.94 581 SER A N 1
ATOM 4354 C CA . SER A 1 581 ? 21.391 20.870 -58.151 1.00 94.94 581 SER A CA 1
ATOM 4355 C C . SER A 1 581 ? 21.575 20.158 -59.490 1.00 94.94 581 SER A C 1
ATOM 4357 O O . SER A 1 581 ? 20.686 20.188 -60.337 1.00 94.94 581 SER A O 1
ATOM 4359 N N . THR A 1 582 ? 22.708 19.483 -59.673 1.00 96.25 582 THR A N 1
ATOM 4360 C CA . THR A 1 582 ? 22.993 18.677 -60.870 1.00 96.25 582 THR A CA 1
ATOM 4361 C C . THR A 1 582 ? 22.807 17.197 -60.548 1.00 96.25 582 THR A C 1
ATOM 4363 O O . THR A 1 582 ? 23.371 16.698 -59.575 1.00 96.25 582 THR A O 1
ATOM 4366 N N . GLY A 1 583 ? 22.055 16.467 -61.371 1.00 95.00 583 GLY A N 1
ATOM 4367 C CA . GLY A 1 583 ? 21.826 15.036 -61.165 1.00 95.00 583 GLY A CA 1
ATOM 4368 C C . GLY A 1 583 ? 21.117 14.353 -62.332 1.00 95.00 583 GLY A C 1
ATOM 4369 O O . GLY A 1 583 ? 21.228 14.782 -63.483 1.00 95.00 583 GLY A O 1
ATOM 4370 N N . PHE A 1 584 ? 20.397 13.268 -62.037 1.00 95.31 584 PHE A N 1
ATOM 4371 C CA . PHE A 1 584 ? 19.631 12.500 -63.023 1.00 95.31 584 PHE A CA 1
ATOM 4372 C C . PHE A 1 584 ? 18.130 12.579 -62.757 1.00 95.31 584 PHE A C 1
ATOM 4374 O O . PHE A 1 584 ? 17.682 12.520 -61.613 1.00 95.31 584 PHE A O 1
ATOM 4381 N N . LEU A 1 585 ? 17.344 12.605 -63.832 1.00 96.00 585 LEU A N 1
ATOM 4382 C CA . LEU A 1 585 ? 15.903 12.384 -63.758 1.00 96.00 585 LEU A CA 1
ATOM 4383 C C . LEU A 1 585 ? 15.629 10.876 -63.773 1.00 96.00 585 LEU A C 1
ATOM 4385 O O . LEU A 1 585 ? 15.951 10.195 -64.752 1.00 96.00 585 LEU A O 1
ATOM 4389 N N . ALA A 1 586 ? 15.029 10.358 -62.698 1.00 96.06 586 ALA A N 1
ATOM 4390 C CA . ALA A 1 586 ? 14.869 8.921 -62.461 1.00 96.06 586 ALA A CA 1
ATOM 4391 C C . ALA A 1 586 ? 14.199 8.185 -63.638 1.00 96.06 586 ALA A C 1
ATOM 4393 O O . ALA A 1 586 ? 14.679 7.146 -64.080 1.00 96.06 586 ALA A O 1
ATOM 4394 N N . GLN A 1 587 ? 13.141 8.756 -64.215 1.00 95.75 587 GLN A N 1
ATOM 4395 C CA . GLN A 1 587 ? 12.393 8.154 -65.323 1.00 95.75 587 GLN A CA 1
ATOM 4396 C C . GLN A 1 587 ? 13.230 8.053 -66.608 1.00 95.75 587 GLN A C 1
ATOM 4398 O O . GLN A 1 587 ? 13.136 7.066 -67.337 1.00 95.75 587 GLN A O 1
ATOM 4403 N N . GLN A 1 588 ? 14.069 9.057 -66.888 1.00 95.62 588 GLN A N 1
ATOM 4404 C CA . GLN A 1 588 ? 14.948 9.044 -68.061 1.00 95.62 588 GLN A CA 1
ATOM 4405 C C . GLN A 1 588 ? 16.088 8.044 -67.883 1.00 95.62 588 GLN A C 1
ATOM 4407 O O . GLN A 1 588 ? 16.419 7.311 -68.814 1.00 95.62 588 GLN A O 1
ATOM 4412 N N . LEU A 1 589 ? 16.668 7.997 -66.681 1.00 95.56 589 LEU A N 1
ATOM 4413 C CA . LEU A 1 589 ? 17.721 7.045 -66.361 1.00 95.56 589 LEU A CA 1
ATOM 4414 C C . LEU A 1 589 ? 17.203 5.602 -66.431 1.00 95.56 589 LEU A C 1
ATOM 4416 O O . LEU A 1 589 ? 17.881 4.755 -67.007 1.00 95.56 589 LEU A O 1
ATOM 4420 N N . TYR A 1 590 ? 15.983 5.339 -65.950 1.00 96.06 590 TYR A N 1
ATOM 4421 C CA . TYR A 1 590 ? 15.367 4.009 -65.985 1.00 96.06 590 TYR A CA 1
ATOM 4422 C C . TYR A 1 590 ? 15.260 3.438 -67.405 1.00 96.06 590 TYR A C 1
ATOM 4424 O O . TYR A 1 590 ? 15.510 2.254 -67.618 1.00 96.06 590 TYR A O 1
ATOM 4432 N N . ALA A 1 591 ? 14.959 4.281 -68.398 1.00 95.19 591 ALA A N 1
ATOM 4433 C CA . ALA A 1 591 ? 14.852 3.854 -69.793 1.00 95.19 591 ALA A CA 1
ATOM 4434 C C . ALA A 1 591 ? 16.179 3.339 -70.389 1.00 95.19 591 ALA A C 1
ATOM 4436 O O . ALA A 1 591 ? 16.166 2.601 -71.374 1.00 95.19 591 ALA A O 1
ATOM 4437 N N . ILE A 1 592 ? 17.323 3.730 -69.819 1.00 94.00 592 ILE A N 1
ATOM 4438 C CA . ILE A 1 592 ? 18.662 3.396 -70.330 1.00 94.00 592 ILE A CA 1
ATOM 4439 C C . ILE A 1 592 ? 19.353 2.373 -69.424 1.00 94.00 592 ILE A C 1
ATOM 4441 O O . ILE A 1 592 ? 19.926 1.397 -69.908 1.00 94.00 592 ILE A O 1
ATOM 4445 N N . PHE A 1 593 ? 19.301 2.601 -68.112 1.00 95.00 593 PHE A N 1
ATOM 4446 C CA . PHE A 1 593 ? 19.999 1.832 -67.091 1.00 95.00 593 PHE A CA 1
ATOM 4447 C C . PHE A 1 593 ? 19.071 1.586 -65.884 1.00 95.00 593 PHE A C 1
ATOM 4449 O O . PHE A 1 593 ? 19.226 2.208 -64.829 1.00 95.00 593 PHE A O 1
ATOM 4456 N N . PRO A 1 594 ? 18.072 0.693 -66.039 1.00 94.00 594 PRO A N 1
ATOM 4457 C CA . PRO A 1 594 ? 16.998 0.500 -65.061 1.00 94.00 594 PRO A CA 1
ATOM 4458 C C . PRO A 1 594 ? 17.488 0.006 -63.698 1.00 94.00 594 PRO A C 1
ATOM 4460 O O . PRO A 1 594 ? 16.850 0.282 -62.691 1.00 94.00 594 PRO A O 1
ATOM 4463 N N . GLU A 1 595 ? 18.636 -0.675 -63.641 1.00 92.25 595 GLU A N 1
ATOM 4464 C CA . GLU A 1 595 ? 19.201 -1.216 -62.397 1.00 92.25 595 GLU A CA 1
ATOM 4465 C C . GLU A 1 595 ? 19.650 -0.151 -61.383 1.00 92.25 595 GLU A C 1
ATOM 4467 O O . GLU A 1 595 ? 19.887 -0.485 -60.224 1.00 92.25 595 GLU A O 1
ATOM 4472 N N . ALA A 1 596 ? 19.749 1.117 -61.796 1.00 94.56 596 ALA A N 1
ATOM 4473 C CA . ALA A 1 596 ? 20.044 2.243 -60.913 1.00 94.56 596 ALA A CA 1
ATOM 4474 C C . ALA A 1 596 ? 18.791 2.967 -60.392 1.00 94.56 596 ALA A C 1
ATOM 4476 O O . ALA A 1 596 ? 18.938 3.957 -59.680 1.00 94.56 596 ALA A O 1
ATOM 4477 N N . VAL A 1 597 ? 17.573 2.546 -60.755 1.00 96.69 597 VAL A N 1
ATOM 4478 C CA . VAL A 1 597 ? 16.344 3.293 -60.439 1.00 96.69 597 VAL A CA 1
ATOM 4479 C C . VAL A 1 597 ? 15.304 2.406 -59.764 1.00 96.69 597 VAL A C 1
ATOM 4481 O O . VAL A 1 597 ? 14.890 1.384 -60.308 1.00 96.69 597 VAL A O 1
ATOM 4484 N N . SER A 1 598 ? 14.821 2.856 -58.608 1.00 96.38 598 SER A N 1
ATOM 4485 C CA . SER A 1 598 ? 13.657 2.284 -57.932 1.00 96.38 598 SER A CA 1
ATOM 4486 C C . SER A 1 598 ? 12.391 3.002 -58.401 1.00 96.38 598 SER A C 1
ATOM 4488 O O . SER A 1 598 ? 12.268 4.224 -58.274 1.00 96.38 598 SER A O 1
ATOM 4490 N N . VAL A 1 599 ? 11.453 2.237 -58.960 1.00 95.44 599 VAL A N 1
ATOM 4491 C CA . VAL A 1 599 ? 10.174 2.736 -59.486 1.00 95.44 599 VAL A CA 1
ATOM 4492 C C . VAL A 1 599 ? 9.241 3.101 -58.330 1.00 95.44 599 VAL A C 1
ATOM 4494 O O . VAL A 1 599 ? 8.966 2.267 -57.472 1.00 95.44 599 VAL A O 1
ATOM 4497 N N . GLY A 1 600 ? 8.756 4.342 -58.322 1.00 91.94 600 GLY A N 1
ATOM 4498 C CA . GLY A 1 600 ? 7.780 4.826 -57.344 1.00 91.94 600 GLY A CA 1
ATOM 4499 C C . GLY A 1 600 ? 6.325 4.528 -57.727 1.00 91.94 600 GLY A C 1
ATOM 4500 O O . GLY A 1 600 ? 6.034 3.988 -58.796 1.00 91.94 600 GLY A O 1
ATOM 4501 N N . GLY A 1 601 ? 5.404 4.918 -56.846 1.00 91.25 601 GLY A N 1
ATOM 4502 C CA . GLY A 1 601 ? 3.955 4.797 -57.010 1.00 91.25 601 GLY A CA 1
ATOM 4503 C C . GLY A 1 601 ? 3.308 5.998 -57.709 1.00 91.25 601 GLY A C 1
ATOM 4504 O O . GLY A 1 601 ? 3.979 6.841 -58.301 1.00 91.25 601 GLY A O 1
ATOM 4505 N N . SER A 1 602 ? 1.974 6.074 -57.639 1.00 90.31 602 SER A N 1
ATOM 4506 C CA . SER A 1 602 ? 1.186 7.154 -58.253 1.00 90.31 602 SER A CA 1
ATOM 4507 C C . SER A 1 602 ? 1.281 8.487 -57.508 1.00 90.31 602 SER A C 1
ATOM 4509 O O . SER A 1 602 ? 1.135 9.536 -58.131 1.00 90.31 602 SER A O 1
ATOM 4511 N N . ASP A 1 603 ? 1.504 8.455 -56.191 1.00 91.94 603 ASP A N 1
ATOM 4512 C CA . ASP A 1 603 ? 1.666 9.651 -55.365 1.00 91.94 603 ASP A CA 1
ATOM 4513 C C . ASP A 1 603 ? 3.155 9.897 -55.050 1.00 91.94 603 ASP A C 1
ATOM 4515 O O . ASP A 1 603 ? 3.760 9.134 -54.287 1.00 91.94 603 ASP A O 1
ATOM 4519 N N . PRO A 1 604 ? 3.758 10.973 -55.590 1.00 90.38 604 PRO A N 1
ATOM 4520 C CA . PRO A 1 604 ? 5.163 11.282 -55.356 1.00 90.38 604 PRO A CA 1
ATOM 4521 C C . PRO A 1 604 ? 5.472 11.699 -53.910 1.00 90.38 604 PRO A C 1
ATOM 4523 O O . PRO A 1 604 ? 6.646 11.740 -53.552 1.00 90.38 604 PRO A O 1
ATOM 4526 N N . LYS A 1 605 ? 4.474 12.012 -53.068 1.00 88.75 605 LYS A N 1
ATOM 4527 C CA . LYS A 1 605 ? 4.707 12.368 -51.655 1.00 88.75 605 LYS A CA 1
ATOM 4528 C C . LYS A 1 605 ? 4.939 11.152 -50.768 1.00 88.75 605 LYS A C 1
ATOM 4530 O O . LYS A 1 605 ? 5.689 11.236 -49.802 1.00 88.75 605 LYS A O 1
ATOM 4535 N N . THR A 1 606 ? 4.278 10.042 -51.079 1.00 88.56 606 THR A N 1
ATOM 4536 C CA . THR A 1 606 ? 4.319 8.817 -50.272 1.00 88.56 606 THR A CA 1
ATOM 4537 C C . THR A 1 606 ? 5.214 7.743 -50.887 1.00 88.56 606 THR A C 1
ATOM 4539 O O . THR A 1 606 ? 5.781 6.944 -50.147 1.00 88.56 606 THR A O 1
ATOM 4542 N N . ASN A 1 607 ? 5.390 7.729 -52.216 1.00 90.75 607 ASN A N 1
ATOM 4543 C CA . ASN A 1 607 ? 6.236 6.755 -52.910 1.00 90.75 607 ASN A CA 1
ATOM 4544 C C . ASN A 1 607 ? 6.876 7.335 -54.200 1.00 90.75 607 ASN A C 1
ATOM 4546 O O . ASN A 1 607 ? 6.438 7.004 -55.305 1.00 90.75 607 ASN A O 1
ATOM 4550 N N . PRO A 1 608 ? 7.884 8.224 -54.107 1.00 95.31 608 PRO A N 1
ATOM 4551 C CA . PRO A 1 608 ? 8.565 8.792 -55.274 1.00 95.31 608 PRO A CA 1
ATOM 4552 C C . PRO A 1 608 ? 9.501 7.794 -55.978 1.00 95.31 608 PRO A C 1
ATOM 4554 O O . PRO A 1 608 ? 10.000 6.845 -55.379 1.00 95.31 608 PRO A O 1
ATOM 4557 N N . TRP A 1 609 ? 9.809 8.051 -57.255 1.00 96.44 609 TRP A N 1
ATOM 4558 C CA . TRP A 1 609 ? 10.894 7.355 -57.963 1.00 96.44 609 TRP A CA 1
ATOM 4559 C C . TRP A 1 609 ? 12.251 7.826 -57.425 1.00 96.44 609 TRP A C 1
ATOM 4561 O O . TRP A 1 609 ? 12.460 9.029 -57.271 1.00 96.44 609 TRP A O 1
ATOM 4571 N N . THR A 1 610 ? 13.189 6.908 -57.182 1.00 96.31 610 THR A N 1
ATOM 4572 C CA . THR A 1 610 ? 14.506 7.229 -56.596 1.00 96.31 610 THR A CA 1
ATOM 4573 C C . THR A 1 610 ? 15.660 6.602 -57.381 1.00 96.31 610 THR A C 1
ATOM 4575 O O . THR A 1 610 ? 15.471 5.627 -58.107 1.00 96.31 610 THR A O 1
ATOM 4578 N N . VAL A 1 611 ? 16.860 7.186 -57.275 1.00 95.81 611 VAL A N 1
ATOM 4579 C CA . VAL A 1 611 ? 18.066 6.753 -58.006 1.00 95.81 611 VAL A CA 1
ATOM 4580 C C . VAL A 1 611 ? 19.151 6.298 -57.028 1.00 95.81 611 VAL A C 1
ATOM 4582 O O . VAL A 1 611 ? 19.538 7.056 -56.141 1.00 95.81 611 VAL A O 1
ATOM 4585 N N . ASP A 1 612 ? 19.695 5.098 -57.238 1.00 94.44 612 ASP A N 1
ATOM 4586 C CA . ASP A 1 612 ? 20.912 4.607 -56.588 1.00 94.44 612 ASP A CA 1
ATOM 4587 C C . ASP A 1 612 ? 22.138 4.970 -57.438 1.00 94.44 612 ASP A C 1
ATOM 4589 O O . ASP A 1 612 ? 22.555 4.250 -58.352 1.00 94.44 612 ASP A O 1
ATOM 4593 N N . TYR A 1 613 ? 22.739 6.114 -57.115 1.00 92.50 613 TYR A N 1
ATOM 4594 C CA . TYR A 1 613 ? 23.914 6.639 -57.812 1.00 92.50 613 TYR A CA 1
ATOM 4595 C C . TYR A 1 613 ? 25.118 5.682 -57.774 1.00 92.50 613 TYR A C 1
ATOM 4597 O O . TYR A 1 613 ? 25.948 5.715 -58.685 1.00 92.50 613 TYR A O 1
ATOM 4605 N N . SER A 1 614 ? 25.217 4.796 -56.774 1.00 91.56 614 SER A N 1
ATOM 4606 C CA . SER A 1 614 ? 26.346 3.863 -56.650 1.00 91.56 614 SER A CA 1
ATOM 4607 C C . SER A 1 614 ? 26.379 2.820 -57.775 1.00 91.56 614 SER A C 1
ATOM 4609 O O . SER A 1 614 ? 27.451 2.365 -58.185 1.00 91.56 614 SER A O 1
ATOM 4611 N N . LYS A 1 615 ? 25.217 2.492 -58.358 1.00 92.31 615 LYS A N 1
ATOM 4612 C CA . LYS A 1 615 ? 25.094 1.545 -59.478 1.00 92.31 615 LYS A CA 1
ATOM 4613 C C . LYS A 1 615 ? 25.708 2.062 -60.775 1.00 92.31 615 LYS A C 1
ATOM 4615 O O . LYS A 1 615 ? 26.008 1.269 -61.663 1.00 92.31 615 LYS A O 1
ATOM 4620 N N . LEU A 1 616 ? 25.955 3.367 -60.890 1.00 93.12 616 LEU A N 1
ATOM 4621 C CA . LEU A 1 616 ? 26.599 3.951 -62.067 1.00 93.12 616 LEU A CA 1
ATOM 4622 C C . LEU A 1 616 ? 28.116 3.728 -62.077 1.00 93.12 616 LEU A C 1
ATOM 4624 O O . LEU A 1 616 ? 28.729 3.738 -63.145 1.00 93.12 616 LEU A O 1
ATOM 4628 N N . THR A 1 617 ? 28.746 3.484 -60.924 1.00 93.88 617 THR A N 1
ATOM 4629 C CA . THR A 1 617 ? 30.207 3.338 -60.838 1.00 93.88 617 THR A CA 1
ATOM 4630 C C . THR A 1 617 ? 30.749 2.191 -61.708 1.00 93.88 617 THR A C 1
ATOM 4632 O O . THR A 1 617 ? 31.684 2.441 -62.473 1.00 93.88 617 THR A O 1
ATOM 4635 N N . PRO A 1 618 ? 30.180 0.965 -61.703 1.00 93.88 618 PRO A N 1
ATOM 4636 C CA . PRO A 1 618 ? 30.619 -0.096 -62.613 1.00 93.88 618 PRO A CA 1
ATOM 4637 C C . PRO A 1 618 ? 30.473 0.262 -64.100 1.00 93.88 618 PRO A C 1
ATOM 4639 O O . PRO A 1 618 ? 31.367 -0.053 -64.889 1.00 93.88 618 PRO A O 1
ATOM 4642 N N . LEU A 1 619 ? 29.394 0.959 -64.485 1.00 94.25 619 LEU A N 1
ATOM 4643 C CA . LEU A 1 619 ? 29.184 1.432 -65.859 1.00 94.25 619 LEU A CA 1
ATOM 4644 C C . LEU A 1 619 ? 30.278 2.421 -66.280 1.00 94.25 619 LEU A C 1
ATOM 4646 O O . LEU A 1 619 ? 30.821 2.309 -67.382 1.00 94.25 619 LEU A O 1
ATOM 4650 N N . LEU A 1 620 ? 30.632 3.360 -65.402 1.00 94.50 620 LEU A N 1
ATOM 4651 C CA . LEU A 1 620 ? 31.711 4.319 -65.641 1.00 94.50 620 LEU A CA 1
ATOM 4652 C C . LEU A 1 620 ? 33.057 3.605 -65.811 1.00 94.50 620 LEU A C 1
ATOM 4654 O O . LEU A 1 620 ? 33.745 3.837 -66.804 1.00 94.50 620 LEU A O 1
ATOM 4658 N N . VAL A 1 621 ? 33.403 2.682 -64.906 1.00 95.88 621 VAL A N 1
ATOM 4659 C CA . VAL A 1 621 ? 34.650 1.897 -64.986 1.00 95.88 621 VAL A CA 1
ATOM 4660 C C . VAL A 1 621 ? 34.725 1.128 -66.302 1.00 95.88 621 VAL A C 1
ATOM 4662 O O . VAL A 1 621 ? 35.729 1.197 -67.013 1.00 95.88 621 VAL A O 1
ATOM 4665 N N . LYS A 1 622 ? 33.647 0.430 -66.666 1.00 95.44 622 LYS A N 1
ATOM 4666 C CA . LYS A 1 622 ? 33.571 -0.319 -67.920 1.00 95.44 622 LYS A CA 1
ATOM 4667 C C . LYS A 1 622 ? 33.699 0.593 -69.144 1.00 95.44 622 LYS A C 1
ATOM 4669 O O . LYS A 1 622 ? 34.407 0.258 -70.092 1.00 95.44 622 LYS A O 1
ATOM 4674 N N . SER A 1 623 ? 33.079 1.766 -69.103 1.00 94.75 623 SER A N 1
ATOM 4675 C CA . SER A 1 623 ? 33.167 2.756 -70.178 1.00 94.75 623 SER A CA 1
ATOM 4676 C C . SER A 1 623 ? 34.590 3.286 -70.358 1.00 94.75 623 SER A C 1
ATOM 4678 O O . SER A 1 623 ? 35.058 3.386 -71.490 1.00 94.75 623 SER A O 1
ATOM 4680 N N . VAL A 1 624 ? 35.315 3.546 -69.265 1.00 96.31 624 VAL A N 1
ATOM 4681 C CA . VAL A 1 624 ? 36.733 3.944 -69.310 1.00 96.31 624 VAL A CA 1
ATOM 4682 C C . VAL A 1 624 ? 37.602 2.820 -69.879 1.00 96.31 624 VAL A C 1
ATOM 4684 O O . VAL A 1 624 ? 38.477 3.072 -70.707 1.00 96.31 624 VAL A O 1
ATOM 4687 N N . GLN A 1 625 ? 37.346 1.563 -69.507 1.00 95.06 625 GLN A N 1
ATOM 4688 C CA . GLN A 1 625 ? 38.047 0.415 -70.093 1.00 95.06 625 GLN A CA 1
ATOM 4689 C C . GLN A 1 625 ? 37.814 0.310 -71.607 1.00 95.06 625 GLN A C 1
ATOM 4691 O O . GLN A 1 625 ? 38.754 0.050 -72.360 1.00 95.06 625 GLN A O 1
ATOM 4696 N N . ASP A 1 626 ? 36.580 0.526 -72.068 1.00 94.31 626 ASP A N 1
ATOM 4697 C CA . ASP A 1 626 ? 36.250 0.526 -73.495 1.00 94.31 626 ASP A CA 1
ATOM 4698 C C . ASP A 1 626 ? 36.936 1.688 -74.232 1.00 94.31 626 ASP A C 1
ATOM 4700 O O . ASP A 1 626 ? 37.507 1.483 -75.306 1.00 94.31 626 ASP A O 1
ATOM 4704 N N . GLN A 1 627 ? 36.965 2.883 -73.632 1.00 95.06 627 GLN A N 1
ATOM 4705 C CA . GLN A 1 627 ? 37.716 4.029 -74.155 1.00 95.06 627 GLN A CA 1
ATOM 4706 C C . GLN A 1 627 ? 39.216 3.721 -74.260 1.00 95.06 627 GLN A C 1
ATOM 4708 O O . GLN A 1 627 ? 39.829 3.987 -75.293 1.00 95.06 627 GLN A O 1
ATOM 4713 N N . GLN A 1 628 ? 39.820 3.092 -73.247 1.00 96.00 628 GLN A N 1
ATOM 4714 C CA . GLN A 1 628 ? 41.244 2.747 -73.266 1.00 96.00 628 GLN A CA 1
ATOM 4715 C C . GLN A 1 628 ? 41.585 1.734 -74.370 1.00 96.00 628 GLN A C 1
ATOM 4717 O O . GLN A 1 628 ? 42.646 1.835 -74.992 1.00 96.00 628 GLN A O 1
ATOM 4722 N N . LYS A 1 629 ? 40.679 0.789 -74.660 1.00 94.31 629 LYS A N 1
ATOM 4723 C CA . LYS A 1 629 ? 40.817 -0.125 -75.805 1.00 94.31 629 LYS A CA 1
ATOM 4724 C C . LYS A 1 629 ? 40.809 0.634 -77.131 1.00 94.31 629 LYS A C 1
ATOM 4726 O O . LYS A 1 629 ? 41.677 0.388 -77.964 1.00 94.31 629 LYS A O 1
ATOM 4731 N N . GLN A 1 630 ? 39.889 1.583 -77.309 1.00 93.44 630 GLN A N 1
ATOM 4732 C CA . GLN A 1 630 ? 39.848 2.425 -78.512 1.00 93.44 630 GLN A CA 1
ATOM 4733 C C . GLN A 1 630 ? 41.124 3.263 -78.661 1.00 93.44 630 GLN A C 1
ATOM 4735 O O . GLN A 1 630 ? 41.698 3.316 -79.745 1.00 93.44 630 GLN A O 1
ATOM 4740 N N . ILE A 1 631 ? 41.633 3.846 -77.572 1.00 95.00 631 ILE A N 1
ATOM 4741 C CA . ILE A 1 631 ? 42.890 4.609 -77.581 1.00 95.00 631 ILE A CA 1
ATOM 4742 C C . ILE A 1 631 ? 44.080 3.722 -77.975 1.00 95.00 631 ILE A C 1
ATOM 4744 O O . ILE A 1 631 ? 44.952 4.166 -78.721 1.00 95.00 631 ILE A O 1
ATOM 4748 N N . ALA A 1 632 ? 44.144 2.478 -77.490 1.00 94.75 632 ALA A N 1
ATOM 4749 C CA . ALA A 1 632 ? 45.214 1.549 -77.850 1.00 94.75 632 ALA A CA 1
ATOM 4750 C C . ALA A 1 632 ? 45.192 1.198 -79.347 1.00 94.75 632 ALA A C 1
ATOM 4752 O O . ALA A 1 632 ? 46.245 1.225 -79.986 1.00 94.75 632 ALA A O 1
ATOM 4753 N N . ILE A 1 633 ? 44.002 0.949 -79.905 1.00 95.56 633 ILE A N 1
ATOM 4754 C CA . ILE A 1 633 ? 43.807 0.716 -81.345 1.00 95.56 633 ILE A CA 1
ATOM 4755 C C . ILE A 1 633 ? 44.266 1.945 -82.138 1.00 95.56 633 ILE A C 1
ATOM 4757 O O . ILE A 1 633 ? 45.152 1.827 -82.980 1.00 95.56 633 ILE A O 1
ATOM 4761 N N . LEU A 1 634 ? 43.776 3.139 -81.788 1.00 95.12 634 LEU A N 1
ATOM 4762 C CA . LEU A 1 634 ? 44.157 4.387 -82.458 1.00 95.12 634 LEU A CA 1
ATOM 4763 C C . LEU A 1 634 ? 45.665 4.664 -82.384 1.00 95.12 634 LEU A C 1
ATOM 4765 O O . LEU A 1 634 ? 46.246 5.206 -83.325 1.00 95.12 634 LEU A O 1
ATOM 4769 N N . LYS A 1 635 ? 46.335 4.313 -81.280 1.00 95.00 635 LYS A N 1
ATOM 4770 C CA . LYS A 1 635 ? 47.798 4.433 -81.159 1.00 95.00 635 LYS A CA 1
ATOM 4771 C C . LYS A 1 635 ? 48.534 3.442 -82.062 1.00 95.00 635 LYS A C 1
ATOM 4773 O O . LYS A 1 635 ? 49.550 3.821 -82.644 1.00 95.00 635 LYS A O 1
ATOM 4778 N N . ALA A 1 636 ? 48.047 2.207 -82.179 1.00 94.06 636 ALA A N 1
ATOM 4779 C CA . ALA A 1 636 ? 48.618 1.203 -83.073 1.00 94.06 636 ALA A CA 1
ATOM 4780 C C . ALA A 1 636 ? 48.459 1.614 -84.545 1.00 94.06 636 ALA A C 1
ATOM 4782 O O . ALA A 1 636 ? 49.449 1.624 -85.273 1.00 94.06 636 ALA A O 1
ATOM 4783 N N . GLU A 1 637 ? 47.266 2.061 -84.944 1.00 94.25 637 GLU A N 1
ATOM 4784 C CA . GLU A 1 637 ? 46.999 2.603 -86.284 1.00 94.25 637 GLU A CA 1
ATOM 4785 C C . GLU A 1 637 ? 47.877 3.825 -86.583 1.00 94.25 637 GLU A C 1
ATOM 4787 O O . GLU A 1 637 ? 48.515 3.897 -87.627 1.00 94.25 637 GLU A O 1
ATOM 4792 N N . ASN A 1 638 ? 48.016 4.763 -85.638 1.00 94.44 638 ASN A N 1
ATOM 4793 C CA . ASN A 1 638 ? 48.919 5.906 -85.805 1.00 94.44 638 ASN A CA 1
ATOM 4794 C C . ASN A 1 638 ? 50.393 5.498 -85.930 1.00 94.44 638 ASN A C 1
ATOM 4796 O O . ASN A 1 638 ? 51.152 6.164 -86.638 1.00 94.44 638 ASN A O 1
ATOM 4800 N N . LYS A 1 639 ? 50.832 4.447 -85.226 1.00 94.75 639 LYS A N 1
ATOM 4801 C CA . LYS A 1 639 ? 52.194 3.914 -85.362 1.00 94.75 639 LYS A CA 1
ATOM 4802 C C . LYS A 1 639 ? 52.400 3.345 -86.764 1.00 94.75 639 LYS A C 1
ATOM 4804 O O . LYS A 1 639 ? 53.413 3.665 -87.384 1.00 94.75 639 LYS A O 1
ATOM 4809 N N . ASP A 1 640 ? 51.438 2.568 -87.256 1.00 94.62 640 ASP A N 1
ATOM 4810 C CA . ASP A 1 640 ? 51.464 2.011 -88.607 1.00 94.62 640 ASP A CA 1
ATOM 4811 C C . ASP A 1 640 ? 51.471 3.121 -89.668 1.00 94.62 640 ASP A C 1
ATOM 4813 O O . ASP A 1 640 ? 52.386 3.182 -90.486 1.00 94.62 640 ASP A O 1
ATOM 4817 N N . PHE A 1 641 ? 50.574 4.110 -89.570 1.00 94.94 641 PHE A N 1
ATOM 4818 C CA . PHE A 1 641 ? 50.572 5.267 -90.470 1.00 94.94 641 PHE A CA 1
ATOM 4819 C C . PHE A 1 641 ? 51.887 6.051 -90.447 1.00 94.94 641 PHE A C 1
ATOM 4821 O O . PHE A 1 641 ? 52.371 6.477 -91.495 1.00 94.94 641 PHE A O 1
ATOM 4828 N N . ARG A 1 642 ? 52.514 6.236 -89.278 1.00 92.44 642 ARG A N 1
ATOM 4829 C CA . ARG A 1 642 ? 53.836 6.883 -89.187 1.00 92.44 642 ARG A CA 1
ATOM 4830 C C . ARG A 1 642 ? 54.927 6.057 -89.866 1.00 92.44 642 ARG A C 1
ATOM 4832 O O . ARG A 1 642 ? 55.812 6.641 -90.492 1.00 92.44 642 ARG A O 1
ATOM 4839 N N . GLN A 1 643 ? 54.865 4.731 -89.759 1.00 93.38 643 GLN A N 1
ATOM 4840 C CA . GLN A 1 643 ? 55.800 3.828 -90.424 1.00 93.38 643 GLN A CA 1
ATOM 4841 C C . GLN A 1 643 ? 55.609 3.862 -91.944 1.00 93.38 643 GLN A C 1
ATOM 4843 O O . GLN A 1 643 ? 56.580 4.104 -92.661 1.00 93.38 643 GLN A O 1
ATOM 4848 N N . GLN A 1 644 ? 54.367 3.750 -92.426 1.00 94.00 644 GLN A N 1
ATOM 4849 C CA . GLN A 1 644 ? 54.025 3.906 -93.843 1.00 94.00 644 GLN A CA 1
ATOM 4850 C C . GLN A 1 644 ? 54.495 5.264 -94.392 1.00 94.00 644 GLN A C 1
ATOM 4852 O O . GLN A 1 644 ? 55.143 5.324 -95.437 1.00 94.00 644 GLN A O 1
ATOM 4857 N N . LEU A 1 645 ? 54.258 6.360 -93.660 1.00 94.62 645 LEU A N 1
ATOM 4858 C CA . LEU A 1 645 ? 54.709 7.701 -94.044 1.00 94.62 645 LEU A CA 1
ATOM 4859 C C . LEU A 1 645 ? 56.240 7.795 -94.144 1.00 94.62 645 LEU A C 1
ATOM 4861 O O . LEU A 1 645 ? 56.757 8.467 -95.039 1.00 94.62 645 LEU A O 1
ATOM 4865 N N . SER A 1 646 ? 56.973 7.140 -93.240 1.00 94.25 646 SER A N 1
ATOM 4866 C CA . SER A 1 646 ? 58.439 7.071 -93.288 1.00 94.25 646 SER A CA 1
ATOM 4867 C C . SER A 1 646 ? 58.920 6.346 -94.547 1.00 94.25 646 SER A C 1
ATOM 4869 O O . SER A 1 646 ? 59.777 6.864 -95.266 1.00 94.25 646 SER A O 1
ATOM 4871 N N . THR A 1 647 ? 58.315 5.198 -94.867 1.00 93.50 647 THR A N 1
ATOM 4872 C CA . THR A 1 647 ? 58.615 4.429 -96.082 1.00 93.50 647 THR A CA 1
ATOM 4873 C C . THR A 1 647 ? 58.349 5.242 -97.348 1.00 93.50 647 THR A C 1
ATOM 4875 O O . THR A 1 647 ? 59.228 5.340 -98.201 1.00 93.50 647 THR A O 1
ATOM 4878 N N . VAL A 1 648 ? 57.193 5.905 -97.451 1.00 93.06 648 VAL A N 1
ATOM 4879 C CA . VAL A 1 648 ? 56.859 6.758 -98.607 1.00 93.06 648 VAL A CA 1
ATOM 4880 C C . VAL A 1 648 ? 57.832 7.933 -98.739 1.00 93.06 648 VAL A C 1
ATOM 4882 O O . VAL A 1 648 ? 58.263 8.263 -99.843 1.00 93.06 648 VAL A O 1
ATOM 4885 N N . LYS A 1 649 ? 58.240 8.567 -97.630 1.00 93.44 649 LYS A N 1
ATOM 4886 C CA . LYS A 1 649 ? 59.264 9.628 -97.662 1.00 93.44 649 LYS A CA 1
ATOM 4887 C C . LYS A 1 649 ? 60.606 9.114 -98.185 1.00 93.44 649 LYS A C 1
ATOM 4889 O O . LYS A 1 649 ? 61.251 9.817 -98.962 1.00 93.44 649 LYS A O 1
ATOM 4894 N N . GLN A 1 650 ? 61.014 7.910 -97.788 1.00 92.44 650 GLN A N 1
ATOM 4895 C CA . GLN A 1 650 ? 62.242 7.285 -98.276 1.00 92.44 650 GLN A CA 1
ATOM 4896 C C . GLN A 1 650 ? 62.154 6.951 -99.770 1.00 92.44 650 GLN A C 1
ATOM 4898 O O . GLN A 1 650 ? 63.078 7.288 -100.506 1.00 92.44 650 GLN A O 1
ATOM 4903 N N . GLN A 1 651 ? 61.035 6.382 -100.227 1.00 91.94 651 GLN A N 1
ATOM 4904 C CA . GLN A 1 651 ? 60.775 6.129 -101.650 1.00 91.94 651 GLN A CA 1
ATOM 4905 C C . GLN A 1 651 ? 60.798 7.426 -102.470 1.00 91.94 651 GLN A C 1
ATOM 4907 O O . GLN A 1 651 ? 61.461 7.488 -103.498 1.00 91.94 651 GLN A O 1
ATOM 4912 N N . ASN A 1 652 ? 60.157 8.497 -101.993 1.00 92.75 652 ASN A N 1
ATOM 4913 C CA . ASN A 1 652 ? 60.188 9.805 -102.656 1.00 92.75 652 ASN A CA 1
ATOM 4914 C C . ASN A 1 652 ? 61.598 10.405 -102.715 1.00 92.75 652 ASN A C 1
ATOM 4916 O O . ASN A 1 652 ? 61.941 11.065 -103.695 1.00 92.75 652 ASN A O 1
ATOM 4920 N N . LYS A 1 653 ? 62.420 10.199 -101.678 1.00 93.38 653 LYS A N 1
ATOM 4921 C CA . LYS A 1 653 ? 63.828 10.604 -101.705 1.00 93.38 653 LYS A CA 1
ATOM 4922 C C . LYS A 1 653 ? 64.598 9.801 -102.755 1.00 93.38 653 LYS A C 1
ATOM 4924 O O . LYS A 1 653 ? 65.242 10.407 -103.598 1.00 93.38 653 LYS A O 1
ATOM 4929 N N . GLN A 1 654 ? 64.467 8.474 -102.752 1.00 91.44 654 GLN A N 1
ATOM 4930 C CA . GLN A 1 654 ? 65.096 7.605 -103.752 1.00 91.44 654 GLN A CA 1
ATOM 4931 C C . GLN A 1 654 ? 64.681 7.982 -105.174 1.00 91.44 654 GLN A C 1
ATOM 4933 O O . GLN A 1 654 ? 65.535 8.067 -106.045 1.00 91.44 654 GLN A O 1
ATOM 4938 N N . LEU A 1 655 ? 63.400 8.275 -105.404 1.00 91.81 655 LEU A N 1
ATOM 4939 C CA . LEU A 1 655 ? 62.910 8.706 -106.708 1.00 91.81 655 LEU A CA 1
ATOM 4940 C C . LEU A 1 655 ? 63.511 10.056 -107.124 1.00 91.81 655 LEU A C 1
ATOM 4942 O O . LEU A 1 655 ? 63.870 10.223 -108.283 1.00 91.81 655 LEU A O 1
ATOM 4946 N N . LYS A 1 656 ? 63.658 11.015 -106.197 1.00 91.00 656 LYS A N 1
ATOM 4947 C CA . LYS A 1 656 ? 64.357 12.285 -106.466 1.00 91.00 656 LYS A CA 1
ATOM 4948 C C . LYS A 1 656 ? 65.832 12.072 -106.789 1.00 91.00 656 LYS A C 1
ATOM 4950 O O . LYS A 1 656 ? 66.323 12.694 -107.725 1.00 91.00 656 LYS A O 1
ATOM 4955 N N . ASP A 1 657 ? 66.511 11.204 -106.044 1.00 91.81 657 ASP A N 1
ATOM 4956 C CA . ASP A 1 657 ? 67.917 10.866 -106.277 1.00 91.81 657 ASP A CA 1
ATOM 4957 C C . ASP A 1 657 ? 68.074 10.189 -107.657 1.00 91.81 657 ASP A C 1
ATOM 4959 O O . ASP A 1 657 ? 68.918 10.595 -108.452 1.00 91.81 657 ASP A O 1
ATOM 4963 N N . GLN A 1 658 ? 67.186 9.248 -108.005 1.00 90.19 658 GLN A N 1
ATOM 4964 C CA . GLN A 1 658 ? 67.109 8.636 -109.339 1.00 90.19 658 GLN A CA 1
ATOM 4965 C C . GLN A 1 658 ? 66.797 9.658 -110.440 1.00 90.19 658 GLN A C 1
ATOM 4967 O O . GLN A 1 658 ? 67.345 9.561 -111.535 1.00 90.19 658 GLN A O 1
ATOM 4972 N N . LEU A 1 659 ? 65.934 10.645 -110.178 1.00 90.62 659 LEU A N 1
ATOM 4973 C CA . LEU A 1 659 ? 65.625 11.717 -111.127 1.00 90.62 659 LEU A CA 1
ATOM 4974 C C . LEU A 1 659 ? 66.858 12.597 -111.381 1.00 90.62 659 LEU A C 1
ATOM 4976 O O . LEU A 1 659 ? 67.161 12.898 -112.531 1.00 90.62 659 LEU A O 1
ATOM 4980 N N . GLN A 1 660 ? 67.604 12.949 -110.328 1.00 89.75 660 GLN A N 1
ATOM 4981 C CA . GLN A 1 660 ? 68.873 13.672 -110.453 1.00 89.75 660 GLN A CA 1
ATOM 4982 C C . GLN A 1 660 ? 69.919 12.859 -111.220 1.00 89.75 660 GLN A C 1
ATOM 4984 O O . GLN A 1 660 ? 70.626 13.408 -112.064 1.00 89.75 660 GLN A O 1
ATOM 4989 N N . GLU A 1 661 ? 70.015 11.555 -110.960 1.00 89.88 661 GLU A N 1
ATOM 4990 C CA . GLU A 1 661 ? 70.915 10.663 -111.690 1.00 89.88 661 GLU A CA 1
ATOM 4991 C C . GLU A 1 661 ? 70.515 10.548 -113.166 1.00 89.88 661 GLU A C 1
ATOM 4993 O O . GLU A 1 661 ? 71.376 10.623 -114.042 1.00 89.88 661 GLU A O 1
ATOM 4998 N N . LEU A 1 662 ? 69.215 10.458 -113.464 1.00 89.56 662 LEU A N 1
ATOM 4999 C CA . LEU A 1 662 ? 68.689 10.477 -114.826 1.00 89.56 662 LEU A CA 1
ATOM 5000 C C . LEU A 1 662 ? 68.997 11.801 -115.533 1.00 89.56 662 LEU A C 1
ATOM 5002 O O . LEU A 1 662 ? 69.400 11.784 -116.695 1.00 89.56 662 LEU A O 1
ATOM 5006 N N . ASP A 1 663 ? 68.846 12.941 -114.859 1.00 89.94 663 ASP A N 1
ATOM 5007 C CA . ASP A 1 663 ? 69.198 14.251 -115.413 1.00 89.94 663 ASP A CA 1
ATOM 5008 C C . ASP A 1 663 ? 70.711 14.371 -115.657 1.00 89.94 663 ASP A C 1
ATOM 5010 O O . ASP A 1 663 ? 71.137 14.859 -116.707 1.00 89.94 663 ASP A O 1
ATOM 5014 N N . ALA A 1 664 ? 71.542 13.838 -114.757 1.00 86.81 664 ALA A N 1
ATOM 5015 C CA . ALA A 1 664 ? 72.985 13.742 -114.960 1.00 86.81 664 ALA A CA 1
ATOM 5016 C C . ALA A 1 664 ? 73.344 12.808 -116.131 1.00 86.81 664 ALA A C 1
ATOM 5018 O O . ALA A 1 664 ? 74.254 13.108 -116.911 1.00 86.81 664 ALA A O 1
ATOM 5019 N N . LEU A 1 665 ? 72.627 11.692 -116.294 1.00 87.81 665 LEU A N 1
ATOM 5020 C CA . LEU A 1 665 ? 72.799 10.762 -117.407 1.00 87.81 665 LEU A CA 1
ATOM 5021 C C . LEU A 1 665 ? 72.380 11.406 -118.733 1.00 87.81 665 LEU A C 1
ATOM 5023 O O . LEU A 1 665 ? 73.123 11.302 -119.704 1.00 87.81 665 LEU A O 1
ATOM 5027 N N . LYS A 1 666 ? 71.257 12.137 -118.768 1.00 87.12 666 LYS A N 1
ATOM 5028 C CA . LYS A 1 666 ? 70.828 12.951 -119.919 1.00 87.12 666 LYS A CA 1
ATOM 5029 C C . LYS A 1 666 ? 71.877 13.999 -120.276 1.00 87.12 666 LYS A C 1
ATOM 5031 O O . LYS A 1 666 ? 72.204 14.145 -121.448 1.00 87.12 666 LYS A O 1
ATOM 5036 N N . ALA A 1 667 ? 72.458 14.682 -119.289 1.00 83.88 667 ALA A N 1
ATOM 5037 C CA . ALA A 1 667 ? 73.535 15.642 -119.526 1.00 83.88 667 ALA A CA 1
ATOM 5038 C C . ALA A 1 667 ? 74.797 14.970 -120.102 1.00 83.88 667 ALA A C 1
ATOM 5040 O O . ALA A 1 667 ? 75.428 15.506 -121.015 1.00 83.88 667 ALA A O 1
ATOM 5041 N N . ARG A 1 668 ? 75.163 13.774 -119.615 1.00 85.56 668 ARG A N 1
ATOM 5042 C CA . ARG A 1 668 ? 76.254 12.967 -120.193 1.00 85.56 668 ARG A CA 1
ATOM 5043 C C . ARG A 1 668 ? 75.930 12.492 -121.608 1.00 85.56 668 ARG A C 1
ATOM 5045 O O . ARG A 1 668 ? 76.810 12.565 -122.458 1.00 85.56 668 ARG A O 1
ATOM 5052 N N . LEU A 1 669 ? 74.701 12.048 -121.867 1.00 84.69 669 LEU A N 1
ATOM 5053 C CA . LEU A 1 669 ? 74.241 11.627 -123.189 1.00 84.69 669 LEU A CA 1
ATOM 5054 C C . LEU A 1 669 ? 74.301 12.795 -124.174 1.00 84.69 669 LEU A C 1
ATOM 5056 O O . LEU A 1 669 ? 74.947 12.655 -125.201 1.00 84.69 669 LEU A O 1
ATOM 5060 N N . ALA A 1 670 ? 73.773 13.968 -123.815 1.00 80.69 670 ALA A N 1
ATOM 5061 C CA . ALA A 1 670 ? 73.880 15.184 -124.623 1.00 80.69 670 ALA A CA 1
ATOM 5062 C C . ALA A 1 670 ? 75.347 15.548 -124.924 1.00 80.69 670 ALA A C 1
ATOM 5064 O O . ALA A 1 670 ? 75.689 15.972 -126.027 1.00 80.69 670 ALA A O 1
ATOM 5065 N N . LYS A 1 671 ? 76.256 15.334 -123.961 1.00 81.69 671 LYS A N 1
ATOM 5066 C CA . LYS A 1 671 ? 77.700 15.529 -124.160 1.00 81.69 671 LYS A CA 1
ATOM 5067 C C . LYS A 1 671 ? 78.312 14.479 -125.097 1.00 81.69 671 LYS A C 1
ATOM 5069 O O . LYS A 1 671 ? 79.173 14.821 -125.902 1.00 81.69 671 LYS A O 1
ATOM 5074 N N . ILE A 1 672 ? 77.884 13.219 -125.014 1.00 80.81 672 ILE A N 1
ATOM 5075 C CA . ILE A 1 672 ? 78.298 12.141 -125.926 1.00 80.81 672 ILE A CA 1
ATOM 5076 C C . ILE A 1 672 ? 77.753 12.386 -127.337 1.00 80.81 672 ILE A C 1
ATOM 5078 O O . ILE A 1 672 ? 78.514 12.266 -128.290 1.00 80.81 672 ILE A O 1
ATOM 5082 N N . GLU A 1 673 ? 76.489 12.780 -127.485 1.00 78.56 673 GLU A N 1
ATOM 5083 C CA . GLU A 1 673 ? 75.878 13.179 -128.757 1.00 78.56 673 GLU A CA 1
ATOM 5084 C C . GLU A 1 673 ? 76.637 14.356 -129.383 1.00 78.56 673 GLU A C 1
ATOM 5086 O O . GLU A 1 673 ? 76.973 14.308 -130.566 1.00 78.56 673 GLU A O 1
ATOM 5091 N N . ALA A 1 674 ? 77.024 15.359 -128.586 1.00 75.94 674 ALA A N 1
ATOM 5092 C CA . ALA A 1 674 ? 77.879 16.455 -129.044 1.00 75.94 674 ALA A CA 1
ATOM 5093 C C . ALA A 1 674 ? 79.272 15.972 -129.505 1.00 75.94 674 ALA A C 1
ATOM 5095 O O . ALA A 1 674 ? 79.791 16.442 -130.518 1.00 75.94 674 ALA A O 1
ATOM 5096 N N . LEU A 1 675 ? 79.880 15.007 -128.802 1.00 74.50 675 LEU A N 1
ATOM 5097 C CA . LEU A 1 675 ? 81.175 14.418 -129.170 1.00 74.50 675 LEU A CA 1
ATOM 5098 C C . LEU A 1 675 ? 81.094 13.509 -130.411 1.00 74.50 675 LEU A C 1
ATOM 5100 O O . LEU A 1 675 ? 82.014 13.516 -131.228 1.00 74.50 675 LEU A O 1
ATOM 5104 N N . LEU A 1 676 ? 80.012 12.746 -130.582 1.00 71.06 676 LEU A N 1
ATOM 5105 C CA . LEU A 1 676 ? 79.744 11.936 -131.776 1.00 71.06 676 LEU A CA 1
ATOM 5106 C C . LEU A 1 676 ? 79.462 12.824 -132.991 1.00 71.06 676 LEU A C 1
ATOM 5108 O O . LEU A 1 676 ? 80.027 12.582 -134.056 1.00 71.06 676 LEU A O 1
ATOM 5112 N N . GLY A 1 677 ? 78.698 13.906 -132.817 1.00 66.69 677 GLY A N 1
ATOM 5113 C CA . GLY A 1 677 ? 78.516 14.937 -133.841 1.00 66.69 677 GLY A CA 1
ATOM 5114 C C . GLY A 1 677 ? 79.827 15.628 -134.240 1.00 66.69 677 GLY A C 1
ATOM 5115 O O . GLY A 1 677 ? 80.002 15.996 -135.400 1.00 66.69 677 GLY A O 1
ATOM 5116 N N . ALA A 1 678 ? 80.784 15.754 -133.314 1.00 60.44 678 ALA A N 1
ATOM 5117 C CA . ALA A 1 678 ? 82.127 16.258 -133.607 1.00 60.44 678 ALA A CA 1
ATOM 5118 C C . ALA A 1 678 ? 83.031 15.216 -134.300 1.00 60.44 678 ALA A C 1
ATOM 5120 O O . ALA A 1 678 ? 83.868 15.590 -135.119 1.00 60.44 678 ALA A O 1
ATOM 5121 N N . LYS A 1 679 ? 82.864 13.916 -134.012 1.00 59.12 679 LYS A N 1
ATOM 5122 C CA . LYS A 1 679 ? 83.596 12.821 -134.676 1.00 59.12 679 LYS A CA 1
ATOM 5123 C C . LYS A 1 679 ? 83.079 12.503 -136.079 1.00 59.12 679 LYS A C 1
ATOM 5125 O O . LYS A 1 679 ? 83.893 12.148 -136.912 1.00 59.12 679 LYS A O 1
ATOM 5130 N N . ALA A 1 680 ? 81.787 12.681 -136.358 1.00 57.41 680 ALA A N 1
ATOM 5131 C CA . ALA A 1 680 ? 81.213 12.532 -137.702 1.00 57.41 680 ALA A CA 1
ATOM 5132 C C . ALA A 1 680 ? 81.631 13.652 -138.685 1.00 57.41 680 ALA A C 1
ATOM 5134 O O . ALA A 1 680 ? 81.286 13.599 -139.862 1.00 57.41 680 ALA A O 1
ATOM 5135 N N . LYS A 1 681 ? 82.352 14.678 -138.202 1.00 53.69 681 LYS A N 1
ATOM 5136 C CA . LYS A 1 681 ? 82.949 15.767 -138.998 1.00 53.69 681 LYS A CA 1
ATOM 5137 C C . LYS A 1 681 ? 84.465 15.610 -139.221 1.00 53.69 681 LYS A C 1
ATOM 5139 O O . LYS A 1 681 ? 85.092 16.534 -139.738 1.00 53.69 681 LYS A O 1
ATOM 5144 N N . LYS A 1 682 ? 85.047 14.479 -138.816 1.00 49.00 682 LYS A N 1
ATOM 5145 C CA . LYS A 1 682 ? 86.350 13.990 -139.286 1.00 49.00 682 LYS A CA 1
ATOM 5146 C C . LYS A 1 682 ? 86.106 12.828 -140.230 1.00 49.00 682 LYS A C 1
ATOM 5148 O O . LYS A 1 682 ? 86.922 12.692 -141.163 1.00 49.00 682 LYS A O 1
#

pLDDT: mean 82.01, std 13.45, range [38.94, 97.44]

Secondary structure (DSSP, 8-state):
----------S-S---------PPPPEEEESS-PPPPTT-SEEEE-SS----PPEE-HHHHHT-SSPPTT-EEEETTTTEEEEE-SSSEEESS--S-----S---SS----TT--B-SSSSS-SEEE-TTS-EEESS--SSSEEE---PPEEEEEE-------------EEEEEE-SSSEEEEEEEEEE-S---PEEEEEEEESSSTTS-EEEEEEEEE--S-TTEEEEEEEEEEEE-TT-EEEEEES--TTB-EESS-STT--BTTBTT-EE-EEEEEE-----EEEETTEEEETTEEPPSSPPPTTEEEEE-SSSBEEEEE----TT----TT-----S---S------TTS-------SS--EEEEETTEEEEEE-TTS-EEESS-EEEESSSTTS-EEEEEEESSSSEEEEEEETTEEEEEEE-SS---TTTT--S--EEEEETTEEEEEEEETTTTEEEES-SS-SSSEEE----TTS-S---------SSS---------S-S-TTS---EEEEEE-TTS-EEEEEEE-SSS-EEEEE---GGG--S----S--HHHHTTPPPEEE--TT----EEE--HHHHHHH-GGGEE---S-TTTS--EE-GGGHHHHHHHHHHHHHHHHHHHHHHHHHHHHHHHHHHHHHHHHHHHHHHHHHHHHHHHHHHHHHHHHTT-

Sequence (682 aa):
MKITSSWQGITLLFLCLINYTLLAQNVAINADNSTPDASAMLDIKSTTKGLLIPRMTTSQRTNIGSPATGLLVYDTDFNVYYYYNGTVWAIVGSTSADNLGNHTATTNLQLGNYWLSSDGDNEGLFIKTSGKVGIGITPSSTFEVSMGTTATLDQSMTVTTAIATTHAAAWQSFTAGATGELSLVELFLW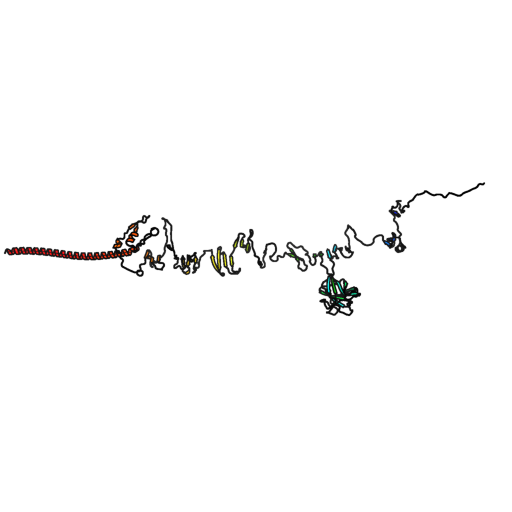QASAQTYTVSIYEGEGTGGTLLFSGATATGSNIANEWLVFVLDEVQLTAGTKYTIAVDDWYHLGSAFNQYSGGQRNGSATGDLNFKTFVKQAKGNFSISNTGVTVGDYTLPKTDGTTGQILTTDGSGNVSWGGVGSNNGITNSSNTLQLGGSLNQSTTLTLGTHPLVFNLDNSGDLFIQDNGTTKFLLADNGSSFFGDDVYFRDANTSGTNLVIITDDGDDGRLRIYENGITSIDLDANSGFIFNEQALDRDFRVESTSNPNMLRVDAANNRVGIGTSTPDVIFHATGAVASNYVAKVENTENSIATQNNGLLVVAGNSNPLVFSAYMIGFQRPDGTLIGGIRQNGASSVQYNTTSDIRLKENIQVTRFGVKDLLKIKVSDYNFVGEKQVSTGFLAQQLYAIFPEAVSVGGSDPKTNPWTVDYSKLTPLLVKSVQDQQKQIAILKAENKDFRQQLSTVKQQNKQLKDQLQELDALKARLAKIEALLGAKAKK

Nearest PDB structures (foldseek):
  4d59-assembly1_A  TM=6.388E-01  e=2.051E-02  Clostridioides difficile QCD-32g58
  4ci7-assembly1_B  TM=6.131E-01  e=1.655E-02  Clostridioides difficile QCD-32g58
  4ci7-assembly1_A  TM=5.836E-01  e=1.409E-02  Clostridioides difficile QCD-32g58
  3no8-assembly2_B  TM=4.129E-01  e=1.409E-02  Homo sapiens
  8eap-assembly1_G  TM=5.100E-01  e=7.459E-01  Salmonella phage P22

Mean predicted aligned error: 20.82 Å

Radius of gyration: 86.18 Å; Cα contacts (8 Å, |Δi|>4): 1091; chains: 1; bounding box: 235×91×288 Å

Foldseek 3Di:
DDDDDDDDDDPDDDDDDDDPPPDDAQAEDDDVPDGADPPHSYHYDDPPDDDQQAEEAPVVVVPPPQDDAQRWYQHPVVRFIWGDNRPDTDTDDDDDDDDVPPDDDPDDDDQAQFEPDPVRDPAAWDAYPVRAIEHRDDDPFNYWYFDFWDWAWFDFDDDFDDDDDDWAKKKKKDATQDWAAFFKKKFWFQAFFQDKKWKWKAFDATPPHHTQGTGFIFGGPRDGGDITIGGDPDRTHDGRTMMMIIMGTCNRTGKAFQPRPPMDMDPDNGMGTGMIIIGGDGQAIQDDHPVATADGLAGDDPDDADPQWDWDDPVRRYIDTDGPPPDQQDDPDPPDRDNDDPPPDDDDDDQDPHDPDDPLAPDDKDFDDDPNHGQWICHSVRDIDGPAKDFDADPDPPGAGQWIWHQDPVWTWTFGDDPRHGPDIQTDDPDRDDPPVLDQDKDWDQDPPARRCWIQRSVQCAIEHRDPDAPDNYHFDDPDPPDDSDDWDQPDDDPVDDRDTDDQDDDDCDQPDDKDFSFWDADPVRRTAWGWIDDGNPDIDTTGDDDPVVDDPDDDDPAEQVLVVQFDKDWDDPVPDDDIDIGHDQVSCCVRPVVQKDDFDPDCVVTNIDGNPVVCVVRVVRHVVVVVVVVVVVVVVVVVVVVVVVVVVVVVVVVVVVVVVVVVVVVVVVVVVVVVVVVVVD

Solvent-accessible surface area (backbone atoms only — not comparable to full-atom values): 41379 Å² total; per-residue (Å²): 133,92,88,84,90,88,89,87,88,84,93,79,78,75,100,75,88,84,83,76,84,75,74,87,74,58,45,54,52,57,89,80,77,66,78,41,53,94,88,35,71,68,27,77,53,62,96,87,62,80,88,85,58,61,71,36,42,57,72,57,60,73,65,50,78,85,65,52,64,68,44,61,34,31,28,64,74,78,71,43,47,31,29,25,75,67,86,52,80,40,69,74,73,89,89,79,84,92,71,77,74,98,67,81,80,91,63,86,86,83,56,68,96,49,51,58,41,95,84,74,53,96,36,44,44,31,55,46,95,85,71,19,34,8,35,48,40,88,42,90,38,55,36,29,46,50,62,81,62,58,71,38,84,50,46,75,43,90,55,93,51,78,82,76,92,66,82,48,64,45,35,34,26,42,56,34,71,50,57,28,34,41,38,36,40,33,40,31,24,53,42,54,37,71,54,75,36,39,38,32,34,18,42,34,76,44,87,82,42,55,75,64,46,73,69,30,58,34,64,44,85,52,47,55,69,40,72,42,62,25,65,45,78,89,31,77,43,48,50,74,42,46,27,14,49,30,34,60,61,47,61,43,44,24,19,35,72,50,74,54,89,84,40,42,22,76,96,35,84,58,34,31,62,23,34,32,35,18,31,28,39,87,61,68,42,56,35,45,39,98,87,36,48,32,58,50,72,34,40,51,61,91,65,85,68,59,96,70,44,42,85,40,67,75,86,76,36,50,38,43,72,34,66,67,78,83,70,80,62,71,68,95,58,80,104,51,87,60,80,76,72,86,75,88,58,93,83,81,89,84,58,84,93,53,83,90,78,84,81,51,47,104,71,48,64,50,73,44,59,58,96,87,42,65,43,36,34,44,41,49,88,73,50,76,48,67,68,56,70,44,76,42,49,51,95,41,97,89,39,45,45,39,33,38,42,37,76,61,88,93,24,59,30,42,28,35,28,57,98,54,40,78,72,45,76,50,49,60,81,88,58,80,63,84,60,75,82,72,52,74,57,65,47,69,46,62,47,101,91,37,64,25,46,40,22,38,40,36,80,79,63,19,33,12,30,57,32,90,74,46,90,42,56,75,26,75,52,69,96,57,81,99,60,74,87,73,87,84,82,53,85,68,86,58,94,88,54,87,66,74,65,81,86,86,91,63,61,65,92,52,64,90,58,82,67,32,65,64,44,76,40,61,47,96,87,70,49,74,52,34,32,37,26,37,48,59,75,86,42,74,41,83,47,70,71,78,58,69,92,84,56,73,89,86,67,85,73,92,68,30,46,79,55,59,72,68,61,66,78,45,80,47,52,58,93,94,54,85,63,76,45,79,46,70,56,42,74,67,42,34,78,78,49,42,91,29,36,50,85,43,59,94,49,64,90,85,32,49,61,40,68,48,70,74,60,48,52,64,48,51,54,43,16,52,53,52,50,52,52,53,52,52,51,54,51,51,51,51,50,50,51,53,50,54,51,50,51,52,52,50,51,53,48,50,50,50,53,50,48,53,50,49,52,52,48,50,52,50,48,54,51,48,52,54,50,50,61,56,55,78,74,110